Protein AF-A0A2N0G1D7-F1 (afdb_monomer)

Nearest PDB structures (foldseek):
  5t11-assembly1_I  TM=4.571E-01  e=6.740E-02  Paraburkholderia phytofirmans PsJN
  3u65-assembly2_A  TM=4.069E-01  e=1.883E+00  Treponema pallidum subsp. pallidum str. Nichols
  3u65-assembly1_B  TM=3.624E-01  e=1.581E+00  Treponema pallidum subsp. pallidum str. Nichols
  4pf8-assembly2_B  TM=3.450E-01  e=2.674E+00  Sulfitobacter sp. NAS-14.1
  3blx-assembly6_P  TM=1.686E-01  e=2.739E-01  Saccharomyces cerevisiae

Foldseek 3Di:
DPDPVVVVVPPPPDDDDDDDDDDDDDDDDDDDDDDPPPPPPVVVVVVVVVVVVVVVVVVLPPLADLKRQFALVFLVLQLQAAEEEEQADPPD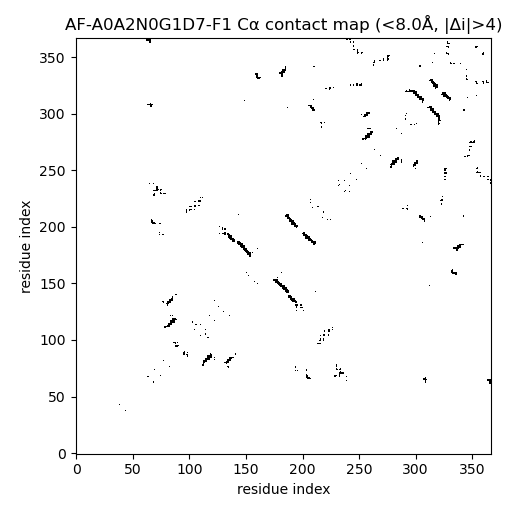PQSVQRRVLLVVLCVVQVDSHHYDYDYPVVVVVCLVVLPQNYWYWDKDYPDQPWQFDWDWDLDPPDFWWPPPPPDDPDDDPDRPTDTFRAATFGKIKIWTWGLDPVSHIDTRIMWMARAPGDDSLNSNLVSLVVCLSSVCNNVVPQLLNSADQVVLLVLVQQAEEEAEQVLDDPVLVVCLCVQDVGHYDHDHPVVLVCLQVVQPPRYWYWGWGQRPSVNAIWTFIARSNRRRGSFIAGFTTGTTPYHDGSSPRDGSNCSNLRNDSVRRVVRDSSD

pLDDT: mean 75.97, std 22.2, range [30.12, 98.62]

Secondary structure (DSSP, 8-state):
--SSSSTTSSSSS---------------------------HHHHHHHHHHHHHHHHHHTTS----SS-PPPHHHHHHHHHSEEEEEPPP-SSHHHHHHHHHHHHHHHHH--SS-EEEE-HHHHHHHHHHT-TTEEEEEE-TT-------EEEES-TT--BTT------TT--S----EEEE-EE---EEEEEEEE-TTSSEEEEEEEEE--SS--HHHHHHHHHHHHHHHHHHHTT--HHHHS-HHHHHHHHHHSEEEEEGGGS-HHHHTTHHHH--S-EEEE-HHHHHHHHHTT-TTEEEEEEEEETTTTEEEEEEEETTT--EEEEEE---PBTTEE--GGGG--GGGGGGTT-HHHHHHH----

Solvent-accessible surface area (backbone atoms only — not comparable to full-atom values): 21055 Å² total; per-residue (Å²): 144,85,76,73,77,71,65,70,76,71,70,83,80,80,88,82,87,90,85,89,86,88,82,88,83,83,92,84,83,89,76,94,77,81,82,74,81,73,70,55,68,68,58,56,51,51,53,52,52,50,51,51,52,50,49,54,56,62,69,64,70,78,52,56,23,67,40,52,68,34,53,37,70,54,24,49,49,43,61,76,12,39,36,37,37,52,42,60,70,60,92,45,72,63,25,44,51,40,39,54,35,46,49,55,40,43,70,75,64,50,79,76,46,60,75,48,80,35,49,56,71,56,50,52,51,42,61,73,71,45,50,57,62,37,21,40,39,38,61,71,79,91,48,62,47,69,50,67,48,68,45,80,39,74,50,94,81,70,60,54,46,79,71,79,70,78,82,60,98,76,69,75,95,73,66,60,73,46,81,39,53,34,35,35,41,34,29,44,50,38,39,34,32,35,40,39,99,84,66,39,84,37,84,38,34,50,53,34,36,34,46,86,70,75,52,57,67,51,42,43,43,51,49,30,47,53,49,53,46,36,54,36,17,53,69,64,52,53,64,50,64,75,54,46,66,68,63,24,28,54,51,56,58,74,17,38,37,46,39,50,48,92,50,54,52,71,81,47,61,81,40,39,70,83,22,39,89,56,54,64,45,80,33,53,74,64,62,50,47,48,42,47,72,68,29,36,77,63,33,26,34,76,44,62,29,34,24,72,60,75,72,40,58,28,45,31,34,25,33,25,57,66,40,51,74,48,24,44,39,74,71,69,65,52,54,53,73,38,82,52,62,62,56,76,65,58,51,63,78,55,49,52,40,54,65,29,67,69,49,35,62,71,56,50,44,39,106

Sequence (367 aa):
MLSWRLKRILSVFTEVPINQVHRDFVEYPLRKWTYHIILPKIYQDLIMKNLLRLALLFFSLSLFAQYEYPEKKNADIVLQSTLAVQLMNDDDAFGKSANTAVQQIFEENWKLTEVVFLSKTEIEKLKASKDSKYAYLTHDEGLLKETRMNHTSTDPNSTTFGRSYGMGVNAPTKSVSYQRVAFTFAYYSYNLEIIGNKKKPESVTQIGFANGELSKIDYLFLCQQLTHLIDSAAKEVPQKQYYNIDYNIEKNQNSQLMLPEAFFKEKDLEKMDSYYEYNFEIVDAEKYQNVILNKEKGKTYVKIIWSHQHSMYLWAVVDAEDGAIIAQTGFGGVKFGKNHKANEIIKAKHLKYITSKMAQKVNSRYK

Structure (mmCIF, N/CA/C/O backbone):
data_AF-A0A2N0G1D7-F1
#
_entry.id   AF-A0A2N0G1D7-F1
#
loop_
_atom_site.group_PDB
_atom_site.id
_atom_site.type_symbol
_atom_site.label_atom_id
_atom_site.label_alt_id
_atom_site.label_comp_id
_atom_site.label_asym_id
_atom_site.label_entity_id
_atom_site.label_seq_id
_atom_site.pdbx_PDB_ins_code
_atom_site.Cartn_x
_atom_site.Cartn_y
_atom_site.Cartn_z
_atom_site.occupancy
_atom_site.B_iso_or_equiv
_atom_site.auth_seq_id
_atom_site.auth_comp_id
_atom_site.auth_asym_id
_atom_site.auth_atom_id
_atom_site.pdbx_PDB_model_num
ATOM 1 N N . MET A 1 1 ? -2.093 -47.473 16.617 1.00 45.06 1 MET A N 1
ATOM 2 C CA . MET A 1 1 ? -0.775 -48.112 16.402 1.00 45.06 1 MET A CA 1
ATOM 3 C C . MET A 1 1 ? 0.315 -47.032 16.300 1.00 45.06 1 MET A C 1
ATOM 5 O O . MET A 1 1 ? 0.903 -46.835 15.249 1.00 45.06 1 MET A O 1
ATOM 9 N N . LEU A 1 2 ? 0.533 -46.278 17.389 1.00 38.12 2 LEU A N 1
ATOM 10 C CA . LEU A 1 2 ? 1.510 -45.172 17.461 1.00 38.12 2 LEU A CA 1
ATOM 11 C C . LEU A 1 2 ? 1.869 -44.817 18.925 1.00 38.12 2 LEU A C 1
ATOM 13 O O . LEU A 1 2 ? 2.132 -43.668 19.245 1.00 38.12 2 LEU A O 1
ATOM 17 N N . SER A 1 3 ? 1.875 -45.802 19.836 1.00 45.81 3 SER A N 1
ATOM 18 C CA . SER A 1 3 ? 2.204 -45.592 21.264 1.00 45.81 3 SER A CA 1
ATOM 19 C C . SER A 1 3 ? 3.396 -46.415 21.777 1.00 45.81 3 SER A C 1
ATOM 21 O O . SER A 1 3 ? 3.711 -46.373 22.963 1.00 45.81 3 SER A O 1
ATOM 23 N N . TRP A 1 4 ? 4.114 -47.120 20.895 1.00 33.56 4 TRP A N 1
ATOM 24 C CA . TRP A 1 4 ? 5.261 -47.961 21.279 1.00 33.56 4 TRP A CA 1
ATOM 25 C C . TRP A 1 4 ? 6.640 -47.337 21.008 1.00 33.56 4 TRP A C 1
ATOM 27 O O . TRP A 1 4 ? 7.625 -47.762 21.603 1.00 33.56 4 TRP A O 1
ATOM 37 N N . ARG A 1 5 ? 6.743 -46.296 20.166 1.00 39.62 5 ARG A N 1
ATOM 38 C CA . ARG A 1 5 ? 8.038 -45.663 19.831 1.00 39.62 5 ARG A CA 1
ATOM 39 C C . ARG A 1 5 ? 8.449 -44.493 20.736 1.00 39.62 5 ARG A C 1
ATOM 41 O O . ARG A 1 5 ? 9.622 -44.145 20.739 1.00 39.62 5 ARG A O 1
ATOM 48 N N . LEU A 1 6 ? 7.549 -43.955 21.565 1.00 37.66 6 LEU A N 1
ATOM 49 C CA . LEU A 1 6 ? 7.877 -42.889 22.531 1.00 37.66 6 LEU A CA 1
ATOM 50 C C . LEU A 1 6 ? 8.329 -43.403 23.912 1.00 37.66 6 LEU A C 1
ATOM 52 O O . LEU A 1 6 ? 8.993 -42.673 24.639 1.00 37.66 6 LEU A O 1
ATOM 56 N N . LYS A 1 7 ? 8.070 -44.673 24.257 1.00 38.75 7 LYS A N 1
ATOM 57 C CA . LYS A 1 7 ? 8.520 -45.268 25.534 1.00 38.75 7 LYS A CA 1
ATOM 58 C C . LYS A 1 7 ? 9.989 -45.716 25.552 1.00 38.75 7 LYS A C 1
ATOM 60 O O . LYS A 1 7 ? 10.511 -45.990 26.623 1.00 38.75 7 LYS A O 1
ATOM 65 N N . ARG A 1 8 ? 10.674 -45.760 24.402 1.00 37.00 8 ARG A N 1
ATOM 66 C CA . ARG A 1 8 ? 12.065 -46.254 24.299 1.00 37.00 8 ARG A CA 1
ATOM 67 C C . ARG A 1 8 ? 13.139 -45.161 24.356 1.00 37.00 8 ARG A C 1
ATOM 69 O O . ARG A 1 8 ? 14.315 -45.480 24.438 1.00 37.00 8 ARG A O 1
ATOM 76 N N . ILE A 1 9 ? 12.742 -43.887 24.320 1.00 38.44 9 ILE A N 1
ATOM 77 C CA . ILE A 1 9 ? 13.666 -42.738 24.406 1.00 38.44 9 ILE A CA 1
ATOM 78 C C . ILE A 1 9 ? 13.777 -42.210 25.850 1.00 38.44 9 ILE A C 1
ATOM 80 O O . ILE A 1 9 ? 14.743 -41.537 26.187 1.00 38.44 9 ILE A O 1
ATOM 84 N N . LEU A 1 10 ? 12.853 -42.591 26.739 1.00 32.78 10 LEU A N 1
ATOM 85 C CA . LEU A 1 10 ? 12.836 -42.179 28.151 1.00 32.78 10 LEU A CA 1
ATOM 86 C C . LEU A 1 10 ? 13.401 -43.226 29.133 1.00 32.78 10 LEU A C 1
ATOM 88 O O . LEU A 1 10 ? 13.396 -42.978 30.331 1.00 32.78 10 LEU A O 1
ATOM 92 N N . SER A 1 11 ? 13.923 -44.365 28.660 1.00 33.62 11 SER A N 1
ATOM 93 C CA . SER A 1 11 ? 14.438 -45.451 29.520 1.00 33.62 11 SER A CA 1
ATOM 94 C C . SER A 1 11 ? 15.969 -45.572 29.561 1.00 33.62 11 SER A C 1
ATOM 96 O O . SER A 1 11 ? 16.480 -46.610 29.963 1.00 33.62 11 SER A O 1
ATOM 98 N N . VAL A 1 12 ? 16.716 -44.559 29.105 1.00 38.94 12 VAL A N 1
ATOM 99 C CA . VAL A 1 12 ? 18.201 -44.573 29.095 1.00 38.94 12 VAL A CA 1
ATOM 100 C C . VAL A 1 12 ? 18.800 -43.654 30.177 1.00 38.94 12 VAL A C 1
ATOM 102 O O . VAL A 1 12 ? 20.012 -43.554 30.310 1.00 38.94 12 VAL A O 1
ATOM 105 N N . PHE A 1 13 ? 17.972 -43.018 31.011 1.00 36.69 13 PHE A N 1
ATOM 106 C CA . PHE A 1 13 ? 18.437 -42.090 32.051 1.00 36.69 13 PHE A CA 1
ATOM 107 C C . PHE A 1 13 ? 17.774 -42.316 33.408 1.00 36.69 13 PHE A C 1
ATOM 109 O O . PHE A 1 13 ? 17.297 -41.376 34.026 1.00 36.69 13 PHE A O 1
ATOM 116 N N . THR A 1 14 ? 17.767 -43.547 33.904 1.00 38.09 14 THR A N 1
ATOM 117 C CA . THR A 1 14 ? 17.545 -43.818 35.331 1.00 38.09 14 THR A CA 1
ATOM 118 C C . THR A 1 14 ? 18.153 -45.173 35.648 1.00 38.09 14 THR A C 1
ATOM 120 O O . THR A 1 14 ? 17.577 -46.166 35.231 1.00 38.09 14 THR A O 1
ATOM 123 N N . GLU A 1 15 ? 19.314 -45.195 36.311 1.00 31.48 15 GLU A N 1
ATOM 124 C CA . GLU A 1 15 ? 19.762 -46.236 37.259 1.00 31.48 15 GLU A CA 1
ATOM 125 C C . GLU A 1 15 ? 21.267 -46.082 37.541 1.00 31.48 15 GLU A C 1
ATOM 127 O O . GLU A 1 15 ? 22.114 -46.608 36.827 1.00 31.48 15 GLU A O 1
ATOM 132 N N . VAL A 1 16 ? 21.609 -45.375 38.621 1.00 32.78 16 VAL A N 1
ATOM 133 C CA . VAL A 1 16 ? 22.749 -45.769 39.462 1.00 32.78 16 VAL A CA 1
ATOM 134 C C . VAL A 1 16 ? 22.251 -45.716 40.910 1.00 32.78 16 VAL A C 1
ATOM 136 O O . VAL A 1 16 ? 21.861 -44.640 41.370 1.00 32.78 16 VAL A O 1
ATOM 139 N N . PRO A 1 17 ? 22.181 -46.858 41.614 1.00 32.69 17 PRO A N 1
ATOM 140 C CA . PRO A 1 17 ? 21.621 -46.929 42.954 1.00 32.69 17 PRO A CA 1
ATOM 141 C C . PRO A 1 17 ? 22.612 -46.430 44.010 1.00 32.69 17 PRO A C 1
ATOM 143 O O . PRO A 1 17 ? 23.802 -46.741 43.996 1.00 32.69 17 PRO A O 1
ATOM 146 N N . ILE A 1 18 ? 22.073 -45.668 44.959 1.00 33.72 18 ILE A N 1
ATOM 147 C CA . ILE A 1 18 ? 22.725 -45.251 46.198 1.00 33.72 18 ILE A CA 1
ATOM 148 C C . ILE A 1 18 ? 22.492 -46.355 47.239 1.00 33.72 18 ILE A C 1
ATOM 150 O O . ILE A 1 18 ? 21.342 -46.594 47.599 1.00 33.72 18 ILE A O 1
ATOM 154 N N . ASN A 1 19 ? 23.581 -46.991 47.696 1.00 30.12 19 ASN A N 1
ATOM 155 C CA . ASN A 1 19 ? 23.831 -47.587 49.029 1.00 30.12 19 ASN A CA 1
ATOM 156 C C . ASN A 1 19 ? 24.479 -48.980 48.983 1.00 30.12 19 ASN A C 1
ATOM 158 O O . ASN A 1 19 ? 23.817 -49.951 48.641 1.00 30.12 19 ASN A O 1
ATOM 162 N N . GLN A 1 20 ? 25.738 -49.053 49.440 1.00 30.41 20 GLN A N 1
ATOM 163 C CA . GLN A 1 20 ? 26.312 -50.028 50.393 1.00 30.41 20 GLN A CA 1
ATOM 164 C C . GLN A 1 20 ? 27.803 -50.238 50.106 1.00 30.41 20 GLN A C 1
ATOM 166 O O . GLN A 1 20 ? 28.138 -51.062 49.271 1.00 30.41 20 GLN A O 1
ATOM 171 N N . VAL A 1 21 ? 28.682 -49.561 50.854 1.00 31.97 21 VAL A N 1
ATOM 172 C CA . VAL A 1 21 ? 29.829 -50.203 51.528 1.00 31.97 21 VAL A CA 1
ATOM 173 C C . VAL A 1 21 ? 30.140 -49.380 52.782 1.00 31.97 21 VAL A C 1
ATOM 175 O O . VAL A 1 21 ? 30.618 -48.252 52.709 1.00 31.97 21 VAL A O 1
ATOM 178 N N . HIS A 1 22 ? 29.845 -49.958 53.942 1.00 32.72 22 HIS A N 1
ATOM 179 C CA . HIS A 1 22 ? 30.433 -49.583 55.222 1.00 32.72 22 HIS A CA 1
ATOM 180 C C . HIS A 1 22 ? 31.632 -50.513 55.445 1.00 32.72 22 HIS A C 1
ATOM 182 O O . HIS A 1 22 ? 31.421 -51.723 55.459 1.00 32.72 22 HIS A O 1
ATOM 188 N N . ARG A 1 23 ? 32.831 -49.955 55.658 1.00 30.25 23 ARG A N 1
ATOM 189 C CA . ARG A 1 23 ? 33.761 -50.236 56.777 1.00 30.25 23 ARG A CA 1
ATOM 190 C C . ARG A 1 23 ? 35.241 -50.086 56.407 1.00 30.25 23 ARG A C 1
ATOM 192 O O . ARG A 1 23 ? 35.696 -50.580 55.386 1.00 30.25 23 ARG A O 1
ATOM 199 N N . ASP A 1 24 ? 35.914 -49.450 57.364 1.00 32.56 24 ASP A N 1
ATOM 200 C CA . ASP A 1 24 ? 37.332 -49.477 57.720 1.00 32.56 24 ASP A CA 1
ATOM 201 C C . ASP A 1 24 ? 38.314 -48.753 56.785 1.00 32.56 24 ASP A C 1
ATOM 203 O O . ASP A 1 24 ? 38.582 -49.189 55.676 1.00 32.56 24 ASP A O 1
ATOM 207 N N . PHE A 1 25 ? 38.848 -47.613 57.248 1.00 31.30 25 PHE A N 1
ATOM 208 C CA . PHE A 1 25 ? 40.275 -47.421 57.567 1.00 31.30 25 PHE A CA 1
ATOM 209 C C . PHE A 1 25 ? 40.556 -45.956 57.988 1.00 31.30 25 PHE A C 1
ATOM 211 O O . PHE A 1 25 ? 40.472 -45.037 57.183 1.00 31.30 25 PHE A O 1
ATOM 218 N N . VAL A 1 26 ? 40.875 -45.798 59.279 1.00 31.47 26 VAL A N 1
ATOM 219 C CA . VAL A 1 26 ? 41.971 -45.008 59.888 1.00 31.47 26 VAL A CA 1
ATOM 220 C C . VAL A 1 26 ? 42.126 -43.502 59.574 1.00 31.47 26 VAL A C 1
ATOM 222 O O . VAL A 1 26 ? 42.271 -43.057 58.441 1.00 31.47 26 VAL A O 1
ATOM 225 N N . GLU A 1 27 ? 42.185 -42.740 60.670 1.00 37.09 27 GLU A N 1
ATOM 226 C CA . GLU A 1 27 ? 42.521 -41.319 60.825 1.00 37.09 27 GLU A CA 1
ATOM 227 C C . GLU A 1 27 ? 43.770 -40.860 60.048 1.00 37.09 27 GLU A C 1
ATOM 229 O O . GLU A 1 27 ? 44.811 -41.483 60.185 1.00 37.09 27 GLU A O 1
ATOM 234 N N . TYR A 1 28 ? 43.705 -39.714 59.348 1.00 32.94 28 TYR A N 1
ATOM 235 C CA . TYR A 1 28 ? 44.789 -38.710 59.230 1.00 32.94 28 TYR A CA 1
ATOM 236 C C . TYR A 1 28 ? 44.210 -37.345 58.762 1.00 32.94 28 TYR A C 1
ATOM 238 O O . TYR A 1 28 ? 43.178 -37.319 58.085 1.00 32.94 28 TYR A O 1
ATOM 246 N N . PRO A 1 29 ? 44.813 -36.190 59.126 1.00 40.81 29 PRO A N 1
ATOM 247 C CA . PRO A 1 29 ? 44.136 -34.893 59.127 1.00 40.81 29 PRO A CA 1
ATOM 248 C C . PRO A 1 29 ? 44.407 -34.006 57.892 1.00 40.81 29 PRO A C 1
ATOM 250 O O . PRO A 1 29 ? 45.442 -34.096 57.241 1.00 40.81 29 PRO A O 1
ATOM 253 N N . LEU A 1 30 ? 43.486 -33.050 57.690 1.00 40.03 30 LEU A N 1
ATOM 254 C CA . LEU A 1 30 ? 43.609 -31.762 56.977 1.00 40.03 30 LEU A CA 1
ATOM 255 C C . LEU A 1 30 ? 43.937 -31.768 55.468 1.00 40.03 30 LEU A C 1
ATOM 257 O O . LEU A 1 30 ? 45.088 -31.902 55.067 1.00 40.03 30 LEU A O 1
ATOM 261 N N . ARG A 1 31 ? 42.952 -31.354 54.649 1.00 33.16 31 ARG A N 1
ATOM 262 C CA . ARG A 1 31 ? 43.095 -30.275 53.639 1.00 33.16 31 ARG A CA 1
ATOM 263 C C . ARG A 1 31 ? 41.732 -29.882 53.050 1.00 33.16 31 ARG A C 1
ATOM 265 O O . ARG A 1 31 ? 40.949 -30.736 52.654 1.00 33.16 31 ARG A O 1
ATOM 272 N N . LYS A 1 32 ? 41.462 -28.572 52.979 1.00 41.25 32 LYS A N 1
ATOM 273 C CA . LYS A 1 32 ? 40.331 -27.979 52.245 1.00 41.25 32 LYS A CA 1
ATOM 274 C C . LYS A 1 32 ? 40.426 -28.366 50.765 1.00 41.25 32 LYS A C 1
ATOM 276 O O . LYS A 1 32 ? 41.337 -27.905 50.085 1.00 41.25 32 LYS A O 1
ATOM 281 N N . TRP A 1 33 ? 39.468 -29.142 50.271 1.00 34.28 33 TRP A N 1
ATOM 282 C CA . TRP A 1 33 ? 39.239 -29.324 48.839 1.00 34.28 33 TRP A CA 1
ATOM 283 C C . TRP A 1 33 ? 38.041 -28.474 48.422 1.00 34.28 33 TRP A C 1
ATOM 285 O O . TRP A 1 33 ? 36.888 -28.798 48.693 1.00 34.28 33 TRP A O 1
ATOM 295 N N . THR A 1 34 ? 38.323 -27.346 47.778 1.00 37.50 34 THR A N 1
ATOM 296 C CA . THR A 1 34 ? 37.350 -26.636 46.949 1.00 37.50 34 THR A CA 1
ATOM 297 C C . THR A 1 34 ? 36.995 -27.530 45.764 1.00 37.50 34 THR A C 1
ATOM 299 O O . THR A 1 34 ? 37.833 -27.760 44.893 1.00 37.50 34 THR A O 1
ATOM 302 N N . TYR A 1 35 ? 35.761 -28.033 45.716 1.00 35.59 35 TYR A N 1
ATOM 303 C CA . TYR A 1 35 ? 35.225 -28.685 44.525 1.00 35.59 35 TYR A CA 1
ATOM 304 C C . TYR A 1 35 ? 35.039 -27.630 43.428 1.00 35.59 35 TYR A C 1
ATOM 306 O O . TYR A 1 35 ? 34.023 -26.941 43.362 1.00 35.59 35 TYR A O 1
ATOM 314 N N . HIS A 1 36 ? 36.028 -27.483 42.550 1.00 36.84 36 HIS A N 1
ATOM 315 C CA . HIS A 1 36 ? 35.765 -26.962 41.216 1.00 36.84 36 HIS A CA 1
ATOM 316 C C . HIS A 1 36 ? 35.012 -28.049 40.456 1.00 36.84 36 HIS A C 1
ATOM 318 O O . HIS A 1 36 ? 35.594 -29.050 40.042 1.00 36.84 36 HIS A O 1
ATOM 324 N N . ILE A 1 37 ? 33.702 -27.860 40.297 1.00 45.66 37 ILE A N 1
ATOM 325 C CA . ILE A 1 37 ? 32.906 -28.620 39.336 1.00 45.66 37 ILE A CA 1
ATOM 326 C C . ILE A 1 37 ? 33.407 -28.203 37.951 1.00 45.66 37 ILE A C 1
ATOM 328 O O . ILE A 1 37 ? 32.915 -27.256 37.340 1.00 45.66 37 ILE A O 1
ATOM 332 N N . ILE A 1 38 ? 34.445 -28.886 37.474 1.00 45.94 38 ILE A N 1
ATOM 333 C CA . ILE A 1 38 ? 34.865 -28.837 36.080 1.00 45.94 38 ILE A CA 1
ATOM 334 C C . ILE A 1 38 ? 33.828 -29.665 35.329 1.00 45.94 38 ILE A C 1
ATOM 336 O O . ILE A 1 38 ? 33.985 -30.867 35.128 1.00 45.94 38 ILE A O 1
ATOM 340 N N . LEU A 1 39 ? 32.725 -29.024 34.944 1.00 48.00 39 LEU A N 1
ATOM 341 C CA . LEU A 1 39 ? 31.918 -29.544 33.849 1.00 48.00 39 LEU A CA 1
ATOM 342 C C . LEU A 1 39 ? 32.866 -29.681 32.649 1.00 48.00 39 LEU A C 1
ATOM 344 O O . LEU A 1 39 ? 33.501 -28.688 32.280 1.00 48.00 39 LEU A O 1
ATOM 348 N N . PRO A 1 40 ? 33.021 -30.880 32.056 1.00 56.06 40 PRO A N 1
ATOM 349 C CA . PRO A 1 40 ? 33.889 -31.044 30.904 1.00 56.06 40 PRO A CA 1
ATOM 350 C C . PRO A 1 40 ? 33.453 -30.037 29.845 1.00 56.06 40 PRO A C 1
ATOM 352 O O . PRO A 1 40 ? 32.267 -29.966 29.524 1.00 56.06 40 PRO A O 1
ATOM 355 N N . LYS A 1 41 ? 34.399 -29.265 29.303 1.00 52.50 41 LYS A N 1
ATOM 356 C CA . LYS A 1 41 ? 34.180 -28.251 28.251 1.00 52.50 41 LYS A CA 1
ATOM 357 C C . LYS A 1 41 ? 33.239 -28.747 27.136 1.00 52.50 41 LYS A C 1
ATOM 359 O O . LYS A 1 41 ? 32.416 -28.004 26.620 1.00 52.50 41 LYS A O 1
ATOM 364 N N . ILE A 1 42 ? 33.299 -30.052 26.868 1.00 53.56 42 ILE A N 1
ATOM 365 C CA . ILE A 1 42 ? 32.461 -30.811 25.934 1.00 53.56 42 ILE A CA 1
ATOM 366 C C . ILE A 1 42 ? 30.955 -30.710 26.257 1.00 53.56 42 ILE A C 1
ATOM 368 O O . ILE A 1 42 ? 30.155 -30.522 25.344 1.00 53.56 42 ILE A O 1
ATOM 372 N N . TYR A 1 43 ? 30.548 -30.800 27.528 1.00 53.41 43 TYR A N 1
ATOM 373 C CA . TYR A 1 43 ? 29.141 -30.704 27.941 1.00 53.41 43 TYR A CA 1
ATOM 374 C C . TYR A 1 43 ? 28.612 -29.267 27.888 1.00 53.41 43 TYR A C 1
ATOM 376 O O . TYR A 1 43 ? 27.473 -29.059 27.472 1.00 53.41 43 TYR A O 1
ATOM 384 N N . GLN A 1 44 ? 29.436 -28.272 28.236 1.00 55.56 44 GLN A N 1
ATOM 385 C CA . GLN A 1 44 ? 29.068 -26.861 28.069 1.00 55.56 44 GLN A CA 1
ATOM 386 C C . GLN A 1 44 ? 28.905 -26.503 26.587 1.00 55.56 44 GLN A C 1
ATOM 388 O O . GLN A 1 44 ? 27.904 -25.893 26.219 1.00 55.56 44 GLN A O 1
ATOM 393 N N . ASP A 1 45 ? 29.807 -26.971 25.721 1.00 58.59 45 ASP A N 1
ATOM 394 C CA . ASP A 1 45 ? 29.713 -26.752 24.275 1.00 58.59 45 ASP A CA 1
ATOM 395 C C . ASP A 1 45 ? 28.491 -27.440 23.650 1.00 58.59 45 ASP A C 1
ATOM 397 O O . ASP A 1 45 ? 27.874 -26.888 22.736 1.00 58.59 45 ASP A O 1
ATOM 401 N N . LEU A 1 46 ? 28.104 -28.625 24.136 1.00 61.41 46 LEU A N 1
ATOM 402 C CA . LEU A 1 46 ? 26.928 -29.344 23.637 1.00 61.41 46 LEU A CA 1
ATOM 403 C C . LEU A 1 46 ? 25.617 -28.656 24.056 1.00 61.41 46 LEU A C 1
ATOM 405 O O . LEU A 1 46 ? 24.718 -28.484 23.229 1.00 61.41 46 LEU A O 1
ATOM 409 N N . ILE A 1 47 ? 25.522 -28.216 25.316 1.00 67.75 47 ILE A N 1
ATOM 410 C CA . ILE A 1 47 ? 24.361 -27.486 25.849 1.00 67.75 47 ILE A CA 1
ATOM 411 C C . ILE A 1 47 ? 24.225 -26.128 25.152 1.00 67.75 47 ILE A C 1
ATOM 413 O O . ILE A 1 47 ? 23.134 -25.766 24.712 1.00 67.75 47 ILE A O 1
ATOM 417 N N . MET A 1 48 ? 25.333 -25.409 24.965 1.00 56.19 48 MET A N 1
ATOM 418 C CA . MET A 1 48 ? 25.342 -24.091 24.335 1.00 56.19 48 MET A CA 1
ATOM 419 C C . MET A 1 48 ? 25.049 -24.167 22.825 1.00 56.19 48 MET A C 1
ATOM 421 O O . MET A 1 48 ? 24.299 -23.340 22.309 1.00 56.19 48 MET A O 1
ATOM 425 N N . LYS A 1 49 ? 25.531 -25.201 22.111 1.00 55.16 49 LYS A N 1
ATOM 426 C CA . LYS A 1 49 ? 25.163 -25.452 20.701 1.00 55.16 49 LYS A CA 1
ATOM 427 C C . LYS A 1 49 ? 23.686 -25.803 20.531 1.00 55.16 49 LYS A C 1
ATOM 429 O O . LYS A 1 49 ? 23.070 -25.355 19.564 1.00 55.16 49 LYS A O 1
ATOM 434 N N . ASN A 1 50 ? 23.112 -26.581 21.447 1.00 60.56 50 ASN A N 1
ATOM 435 C CA . ASN A 1 50 ? 21.699 -26.951 21.379 1.00 60.56 50 ASN A CA 1
ATOM 436 C C . ASN A 1 50 ? 20.778 -25.789 21.776 1.00 60.56 50 ASN A C 1
ATOM 438 O O . ASN A 1 50 ? 19.763 -25.597 21.115 1.00 60.56 50 ASN A O 1
ATOM 442 N N . LEU A 1 51 ? 21.161 -24.960 22.754 1.00 58.84 51 LEU A N 1
ATOM 443 C CA . LEU A 1 51 ? 20.459 -23.713 23.085 1.00 58.84 51 LEU A CA 1
ATOM 444 C C . LEU A 1 51 ? 20.527 -22.691 21.950 1.00 58.84 51 LEU A C 1
ATOM 446 O O . LEU A 1 51 ? 19.515 -22.072 21.649 1.00 58.84 51 LEU A O 1
ATOM 450 N N . LEU A 1 52 ? 21.670 -22.553 21.270 1.00 52.38 52 LEU A N 1
ATOM 451 C CA . LEU A 1 52 ? 21.797 -21.676 20.102 1.00 52.38 52 LEU A CA 1
ATOM 452 C C . LEU A 1 52 ? 20.930 -22.168 18.933 1.00 52.38 52 LEU A C 1
ATOM 454 O O . LEU A 1 52 ? 20.295 -21.361 18.264 1.00 52.38 52 LEU A O 1
ATOM 458 N N . ARG A 1 53 ? 20.855 -23.487 18.707 1.00 54.09 53 ARG A N 1
ATOM 459 C CA . ARG A 1 53 ? 19.964 -24.087 17.698 1.00 54.09 53 ARG A CA 1
ATOM 460 C C . ARG A 1 53 ? 18.488 -23.928 18.057 1.00 54.09 53 ARG A C 1
ATOM 462 O O . ARG A 1 53 ? 17.703 -23.638 17.162 1.00 54.09 53 ARG A O 1
ATOM 469 N N . LEU A 1 54 ? 18.116 -24.062 19.334 1.00 49.94 54 LEU A N 1
ATOM 470 C CA . LEU A 1 54 ? 16.751 -23.808 19.805 1.00 49.94 54 LEU A CA 1
ATOM 471 C C . LEU A 1 54 ? 16.395 -22.320 19.694 1.00 49.94 54 LEU A C 1
ATOM 473 O O . LEU A 1 54 ? 15.326 -21.988 19.200 1.00 49.94 54 LEU A O 1
ATOM 477 N N . ALA A 1 55 ? 17.305 -21.426 20.088 1.00 51.59 55 ALA A N 1
ATOM 478 C CA . ALA A 1 55 ? 17.137 -19.983 19.963 1.00 51.59 55 ALA A CA 1
ATOM 479 C C . ALA A 1 55 ? 17.025 -19.562 18.492 1.00 51.59 55 ALA A C 1
ATOM 481 O O . ALA A 1 55 ? 16.142 -18.785 18.163 1.00 51.59 55 ALA A O 1
ATOM 482 N N . LEU A 1 56 ? 17.829 -20.128 17.585 1.00 47.69 56 LEU A N 1
ATOM 483 C CA . LEU A 1 56 ? 17.702 -19.914 16.136 1.00 47.69 56 LEU A CA 1
ATOM 484 C C . LEU A 1 56 ? 16.378 -20.456 15.573 1.00 47.69 56 LEU A C 1
ATOM 486 O O . LEU A 1 56 ? 15.810 -19.839 14.676 1.00 47.69 56 LEU A O 1
ATOM 490 N N . LEU A 1 57 ? 15.855 -21.561 16.119 1.00 39.22 57 LEU A N 1
ATOM 491 C CA . LEU A 1 57 ? 14.526 -22.081 15.776 1.00 39.22 57 LEU A CA 1
ATOM 492 C C . LEU A 1 57 ? 13.405 -21.150 16.268 1.00 39.22 57 LEU A C 1
ATOM 494 O O . LEU A 1 57 ? 12.469 -20.885 15.519 1.00 39.22 57 LEU A O 1
ATOM 498 N N . PHE A 1 58 ? 13.521 -20.581 17.469 1.00 40.78 58 PHE A N 1
ATOM 499 C CA . PHE A 1 58 ? 12.550 -19.613 17.995 1.00 40.78 58 PHE A CA 1
ATOM 500 C C . PHE A 1 58 ? 12.660 -18.224 17.339 1.00 40.78 58 PHE A C 1
ATOM 502 O O . PHE A 1 58 ? 11.639 -17.579 17.125 1.00 40.78 58 PHE A O 1
ATOM 509 N N . PHE A 1 59 ? 13.853 -17.797 16.911 1.00 38.53 59 PHE A N 1
ATOM 510 C CA . PHE A 1 59 ? 14.048 -16.587 16.097 1.00 38.53 59 PHE A CA 1
ATOM 511 C C . PHE A 1 59 ? 13.558 -16.744 14.648 1.00 38.53 59 PHE A C 1
ATOM 513 O O . PHE A 1 59 ? 13.421 -15.749 13.942 1.00 38.53 59 PHE A O 1
ATOM 520 N N . SER A 1 60 ? 13.266 -17.970 14.196 1.00 36.25 60 SER A N 1
ATOM 521 C CA . SER A 1 60 ? 12.713 -18.226 12.859 1.00 36.25 60 SER A CA 1
ATOM 522 C C . SER A 1 60 ? 11.180 -18.151 12.779 1.00 36.25 60 SER A C 1
ATOM 524 O O . SER A 1 60 ? 10.632 -18.298 11.689 1.00 36.25 60 SER A O 1
ATOM 526 N N . LEU A 1 61 ? 10.486 -17.897 13.898 1.00 35.38 61 LEU A N 1
ATOM 527 C CA . LEU A 1 61 ? 9.016 -17.887 13.969 1.00 35.38 61 LEU A CA 1
ATOM 528 C C . LEU A 1 61 ? 8.366 -16.496 13.915 1.00 35.38 61 LEU A C 1
ATOM 530 O O . LEU A 1 61 ? 7.145 -16.409 13.864 1.00 35.38 61 LEU A O 1
ATOM 534 N N . SER A 1 62 ? 9.136 -15.412 13.840 1.00 34.03 62 SER A N 1
ATOM 535 C CA . SER A 1 62 ? 8.616 -14.061 13.576 1.00 34.03 62 SER A CA 1
ATOM 536 C C . SER A 1 62 ? 8.822 -13.672 12.108 1.00 34.03 62 SER A C 1
ATOM 538 O O . SER A 1 62 ? 9.485 -12.695 11.765 1.00 34.03 62 SER A O 1
ATOM 540 N N . LEU A 1 63 ? 8.260 -14.480 11.207 1.00 35.16 63 LEU A N 1
ATOM 541 C CA . LEU A 1 63 ? 8.194 -14.187 9.774 1.00 35.16 63 LEU A CA 1
ATOM 542 C C . LEU A 1 63 ? 6.900 -13.416 9.488 1.00 35.16 63 LEU A C 1
ATOM 544 O O . LEU A 1 63 ? 5.940 -13.971 8.973 1.00 35.16 63 LEU A O 1
ATOM 548 N N . PHE A 1 64 ? 6.849 -12.139 9.863 1.00 38.38 64 PHE A N 1
ATOM 549 C CA . PHE A 1 64 ? 5.669 -11.284 9.672 1.00 38.38 64 PHE A CA 1
ATOM 550 C C . PHE A 1 64 ? 5.697 -10.581 8.328 1.00 38.38 64 PHE A C 1
ATOM 552 O O . PHE A 1 64 ? 6.354 -9.566 8.294 1.00 38.38 64 PHE A O 1
ATOM 559 N N . ALA A 1 65 ? 5.054 -11.108 7.285 1.00 43.09 65 ALA A N 1
ATOM 560 C CA . ALA A 1 65 ? 4.359 -10.398 6.195 1.00 43.09 65 ALA A CA 1
ATOM 561 C C . ALA A 1 65 ? 4.781 -8.948 5.807 1.00 43.09 65 ALA A C 1
ATOM 563 O O . ALA A 1 65 ? 5.052 -8.105 6.646 1.00 43.09 65 ALA A O 1
ATOM 564 N N . GLN A 1 66 ? 4.775 -8.602 4.511 1.00 50.50 66 GLN A N 1
ATOM 565 C CA . GLN A 1 66 ? 5.206 -7.278 4.002 1.00 50.50 66 GLN A CA 1
ATOM 566 C C . GLN A 1 66 ? 4.562 -6.092 4.742 1.00 50.50 66 GLN A C 1
ATOM 568 O O . GLN A 1 66 ? 5.228 -5.069 4.951 1.00 50.50 66 GLN A O 1
ATOM 573 N N . TYR A 1 67 ? 3.307 -6.291 5.147 1.00 65.81 67 TYR A N 1
ATOM 574 C CA . TYR A 1 67 ? 2.571 -5.565 6.178 1.00 65.81 67 TYR A CA 1
ATOM 575 C C . TYR A 1 67 ? 2.339 -6.497 7.363 1.00 65.81 67 TYR A C 1
ATOM 577 O O . TYR A 1 67 ? 2.194 -7.694 7.144 1.00 65.81 67 TYR A O 1
ATOM 585 N N . GLU A 1 68 ? 2.252 -5.986 8.592 1.00 77.12 68 GLU A N 1
ATOM 586 C CA . GLU A 1 68 ? 1.863 -6.813 9.742 1.00 77.12 68 GLU A CA 1
ATOM 587 C C . GLU A 1 68 ? 0.527 -7.510 9.424 1.00 77.12 68 GLU A C 1
ATOM 589 O O . GLU A 1 68 ? -0.489 -6.841 9.228 1.00 77.12 68 GLU A O 1
ATOM 594 N N . TYR A 1 69 ? 0.553 -8.837 9.234 1.00 85.12 69 TYR A N 1
ATOM 595 C CA . TYR A 1 69 ? -0.645 -9.584 8.859 1.00 85.12 69 TYR A CA 1
ATOM 596 C C . TYR A 1 69 ? -1.559 -9.639 10.082 1.00 85.12 69 TYR A C 1
ATOM 598 O O . TYR A 1 69 ? -1.107 -10.136 11.118 1.00 85.12 69 TYR A O 1
ATOM 606 N N . PRO A 1 70 ? -2.805 -9.147 9.992 1.00 90.50 70 PRO A N 1
ATOM 607 C CA . PRO A 1 70 ? -3.669 -9.076 11.156 1.00 90.50 70 PRO A CA 1
ATOM 608 C C . PRO A 1 70 ? -3.950 -10.461 11.738 1.00 90.50 70 PRO A C 1
ATOM 610 O O . PRO A 1 70 ? -4.186 -11.430 11.012 1.00 90.50 70 PRO A O 1
ATOM 613 N N . GLU A 1 71 ? -4.008 -10.551 13.063 1.00 92.25 71 GLU A N 1
ATOM 614 C CA . GLU A 1 71 ? -4.666 -11.686 13.703 1.00 92.25 71 GLU A CA 1
ATOM 615 C C . GLU A 1 71 ? -6.162 -11.668 13.358 1.00 92.25 71 GLU A C 1
ATOM 617 O O . GLU A 1 71 ? -6.785 -10.603 13.371 1.00 92.25 71 GLU A O 1
ATOM 622 N N . LYS A 1 72 ? -6.764 -12.846 13.131 1.00 94.06 72 LYS A N 1
ATOM 623 C CA . LYS A 1 72 ? -8.203 -12.980 12.834 1.00 94.06 72 LYS A CA 1
ATOM 624 C C . LYS A 1 72 ? -9.065 -12.188 13.818 1.00 94.06 72 LYS A C 1
ATOM 626 O O . LYS A 1 72 ? -9.909 -11.407 13.411 1.00 94.06 72 LYS A O 1
ATOM 631 N N . LYS A 1 73 ? -8.793 -12.332 15.118 1.00 94.56 73 LYS A N 1
ATOM 632 C CA . LYS A 1 73 ? -9.523 -11.633 16.182 1.00 94.56 73 LYS A CA 1
ATOM 633 C C . LYS A 1 73 ? -9.506 -10.111 15.994 1.00 94.56 73 LYS A C 1
ATOM 635 O O . LYS A 1 73 ? -10.517 -9.460 16.232 1.00 94.56 73 LYS A O 1
ATOM 640 N N . ASN A 1 74 ? -8.370 -9.544 15.595 1.00 95.44 74 ASN A N 1
ATOM 641 C CA . ASN A 1 74 ? -8.244 -8.102 15.400 1.00 95.44 74 ASN A CA 1
ATOM 642 C C . ASN A 1 74 ? -8.979 -7.661 14.130 1.00 95.44 74 ASN A C 1
ATOM 644 O O . ASN A 1 74 ? -9.661 -6.641 14.154 1.00 95.44 74 ASN A O 1
ATOM 648 N N . ALA A 1 75 ? -8.906 -8.456 13.058 1.00 96.50 75 ALA A N 1
ATOM 649 C CA . ALA A 1 75 ? -9.687 -8.227 11.845 1.00 96.50 75 ALA A CA 1
ATOM 650 C C . ALA A 1 75 ? -11.203 -8.295 12.110 1.00 96.50 75 ALA A C 1
ATOM 652 O O . ALA A 1 75 ? -11.932 -7.404 11.687 1.00 96.50 75 ALA A O 1
ATOM 653 N N . ASP A 1 76 ? -11.667 -9.279 12.885 1.00 96.25 76 ASP A N 1
ATOM 654 C CA . ASP A 1 76 ? -13.074 -9.419 13.275 1.00 96.25 76 ASP A CA 1
ATOM 655 C C . ASP A 1 76 ? -13.572 -8.196 14.064 1.00 96.25 76 ASP A C 1
ATOM 657 O O . ASP A 1 76 ? -14.696 -7.746 13.853 1.00 96.25 76 ASP A O 1
ATOM 661 N N . ILE A 1 77 ? -12.736 -7.626 14.944 1.00 96.12 77 ILE A N 1
ATOM 662 C CA . ILE A 1 77 ? -13.071 -6.387 15.663 1.00 96.12 77 ILE A CA 1
ATOM 663 C C . ILE A 1 77 ? -13.189 -5.219 14.681 1.00 96.12 77 ILE A C 1
ATOM 665 O O . ILE A 1 77 ? -14.171 -4.488 14.745 1.00 96.12 77 ILE A O 1
ATOM 669 N N . VAL A 1 78 ? -12.251 -5.069 13.738 1.00 97.50 78 VAL A N 1
ATOM 670 C CA . VAL A 1 78 ? -12.334 -4.025 12.700 1.00 97.50 78 VAL A CA 1
ATOM 671 C C . VAL A 1 78 ? -13.642 -4.133 11.913 1.00 97.50 78 VAL A C 1
ATOM 673 O O . VAL A 1 78 ? -14.296 -3.117 11.705 1.00 97.50 78 VAL A O 1
ATOM 676 N N . LEU A 1 79 ? -14.060 -5.346 11.537 1.00 97.44 79 LEU A N 1
ATOM 677 C CA . LEU A 1 79 ? -15.309 -5.596 10.805 1.00 97.44 79 LEU A CA 1
ATOM 678 C C . LEU A 1 79 ? -16.586 -5.305 11.616 1.00 97.44 79 LEU A C 1
ATOM 680 O O . LEU A 1 79 ? -17.667 -5.201 11.043 1.00 97.44 79 LEU A O 1
ATOM 684 N N . GLN A 1 80 ? -16.482 -5.173 12.938 1.00 96.81 80 GLN A N 1
ATOM 685 C CA . GLN A 1 80 ? -17.592 -4.818 13.830 1.00 96.81 80 GLN A CA 1
ATOM 686 C C . GLN A 1 80 ? -17.572 -3.338 14.240 1.00 96.81 80 GLN A C 1
ATOM 688 O O . GLN A 1 80 ? -18.493 -2.873 14.914 1.00 96.81 80 GLN A O 1
ATOM 693 N N . SER A 1 81 ? -16.529 -2.603 13.855 1.00 97.06 81 SER A N 1
ATOM 694 C CA . SER A 1 81 ? -16.305 -1.213 14.237 1.00 97.06 81 SER A CA 1
ATOM 695 C C . SER A 1 81 ? -16.552 -0.250 13.077 1.00 97.06 81 SER A C 1
ATOM 697 O O . SER A 1 81 ? -16.314 -0.562 11.911 1.00 97.06 81 SER A O 1
ATOM 699 N N . THR A 1 82 ? -16.953 0.978 13.403 1.00 98.31 82 THR A N 1
ATOM 700 C CA . THR A 1 82 ? -16.892 2.090 12.445 1.00 98.31 82 THR A CA 1
ATOM 701 C C . THR A 1 82 ? -15.418 2.450 12.216 1.00 98.31 82 THR A C 1
ATOM 703 O O . THR A 1 82 ? -14.664 2.621 13.177 1.00 98.31 82 THR A O 1
ATOM 706 N N . LEU A 1 83 ? -14.982 2.577 10.963 1.00 98.62 83 LEU A N 1
ATOM 707 C CA . LEU A 1 83 ? -13.629 3.023 10.640 1.00 98.62 83 LEU A CA 1
ATOM 708 C C . LEU A 1 83 ? -13.530 4.548 10.797 1.00 98.62 83 LEU A C 1
ATOM 710 O O . LEU A 1 83 ? -14.100 5.296 10.010 1.00 98.62 83 LEU A O 1
ATOM 714 N N . ALA A 1 84 ? -12.779 5.011 11.792 1.00 98.50 84 ALA A N 1
ATOM 715 C CA . ALA A 1 84 ? -12.409 6.410 11.960 1.00 98.50 84 ALA A CA 1
ATOM 716 C C . ALA A 1 84 ? -11.100 6.698 11.214 1.00 98.50 84 ALA A C 1
ATOM 718 O O . ALA A 1 84 ? -10.025 6.268 11.640 1.00 98.50 84 ALA A O 1
ATOM 719 N N . VAL A 1 85 ? -11.186 7.432 10.105 1.00 98.19 85 VAL A N 1
ATOM 720 C CA . VAL A 1 85 ? -10.033 7.835 9.292 1.00 98.19 85 VAL A CA 1
ATOM 721 C C . VAL A 1 85 ? -9.568 9.224 9.714 1.00 98.19 85 VAL A C 1
ATOM 723 O O . VAL A 1 85 ? -10.340 10.183 9.695 1.00 98.19 85 VAL A O 1
ATOM 726 N N . GLN A 1 86 ? -8.293 9.329 10.088 1.00 96.19 86 GLN A N 1
ATOM 727 C CA . GLN A 1 86 ? -7.665 10.599 10.433 1.00 96.19 86 GLN A CA 1
ATOM 728 C C . GLN A 1 86 ? -7.475 11.473 9.191 1.00 96.19 86 GLN A C 1
ATOM 730 O O . GLN A 1 86 ? -6.858 11.041 8.216 1.00 96.19 86 GLN A O 1
ATOM 735 N N . LEU A 1 87 ? -7.959 12.710 9.263 1.00 94.31 87 LEU A N 1
ATOM 736 C CA . LEU A 1 87 ? -7.677 13.764 8.294 1.00 94.31 87 LEU A CA 1
ATOM 737 C C . LEU A 1 87 ? -6.351 14.472 8.614 1.00 94.31 87 LEU A C 1
ATOM 739 O O . LEU A 1 87 ? -5.956 14.595 9.777 1.00 94.31 87 LEU A O 1
ATOM 743 N N . MET A 1 88 ? -5.684 14.968 7.574 1.00 89.44 88 MET A N 1
ATOM 744 C CA . MET A 1 88 ? -4.552 15.885 7.697 1.00 89.44 88 MET A CA 1
ATOM 745 C C . MET A 1 88 ? -5.028 17.266 8.166 1.00 89.44 88 MET A C 1
ATOM 747 O O . MET A 1 88 ? -6.190 17.626 7.972 1.00 89.44 88 MET A O 1
ATOM 751 N N . ASN A 1 89 ? -4.120 18.059 8.739 1.00 86.38 89 ASN A N 1
ATOM 752 C CA . ASN A 1 89 ? -4.375 19.477 8.983 1.00 86.38 89 ASN A CA 1
ATOM 753 C C . ASN A 1 89 ? -4.694 20.188 7.652 1.00 86.38 89 ASN A C 1
ATOM 755 O O . ASN A 1 89 ? -3.957 20.031 6.682 1.00 86.38 89 ASN A O 1
ATOM 759 N N . ASP A 1 90 ? -5.791 20.940 7.607 1.00 86.31 90 ASP A N 1
ATOM 760 C CA . ASP A 1 90 ? -6.298 21.644 6.432 1.00 86.31 90 ASP A CA 1
ATOM 761 C C . ASP A 1 90 ? -5.902 23.132 6.383 1.00 86.31 90 ASP A C 1
ATOM 763 O O . ASP A 1 90 ? -6.438 23.886 5.568 1.00 86.31 90 ASP A O 1
ATOM 767 N N . ASP A 1 91 ? -4.930 23.554 7.197 1.00 87.31 91 ASP A N 1
ATOM 768 C CA . ASP A 1 91 ? -4.362 24.909 7.180 1.00 87.31 91 ASP A CA 1
ATOM 769 C C . ASP A 1 91 ? -3.740 25.283 5.817 1.00 87.31 91 ASP A C 1
ATOM 771 O O . ASP A 1 91 ? -3.719 26.459 5.441 1.00 87.31 91 ASP A O 1
ATOM 775 N N . ASP A 1 92 ? -3.260 24.300 5.043 1.00 84.12 92 ASP A N 1
ATOM 776 C CA . ASP A 1 92 ? -2.665 24.502 3.720 1.00 84.12 92 ASP A CA 1
ATOM 777 C C . ASP A 1 92 ? -3.424 23.792 2.577 1.00 84.12 92 ASP A C 1
ATOM 779 O O . ASP A 1 92 ? -4.336 22.982 2.767 1.00 84.12 92 ASP A O 1
ATOM 783 N N . ALA A 1 93 ? -3.074 24.142 1.334 1.00 86.31 93 ALA A N 1
ATOM 784 C CA . ALA A 1 93 ? -3.718 23.587 0.143 1.00 86.31 93 ALA A CA 1
ATOM 785 C C . ALA A 1 93 ? -3.443 22.084 -0.044 1.00 86.31 93 ALA A C 1
ATOM 787 O O . ALA A 1 93 ? -4.274 21.378 -0.622 1.00 86.31 93 ALA A O 1
ATOM 788 N N . PHE A 1 94 ? -2.297 21.597 0.438 1.00 84.25 94 PHE A N 1
ATOM 789 C CA . PHE A 1 94 ? -1.928 20.191 0.343 1.00 84.25 94 PHE A CA 1
ATOM 790 C C . PHE A 1 94 ? -2.830 19.345 1.246 1.00 84.25 94 PHE A C 1
ATOM 792 O O . PHE A 1 94 ? -3.463 18.411 0.758 1.00 84.25 94 PHE A O 1
ATOM 799 N N . GLY A 1 95 ? -2.981 19.730 2.514 1.00 87.62 95 GLY A N 1
ATOM 800 C CA . GLY A 1 95 ? -3.865 19.083 3.476 1.00 87.62 95 GLY A CA 1
ATOM 801 C C . GLY A 1 95 ? -5.319 19.048 3.011 1.00 87.62 95 GLY A C 1
ATOM 802 O O . GLY A 1 95 ? -5.951 17.994 3.047 1.00 87.62 95 GLY A O 1
ATOM 803 N N . LYS A 1 96 ? -5.836 20.151 2.449 1.00 90.75 96 LYS A N 1
ATOM 804 C CA . LYS A 1 96 ? -7.190 20.188 1.855 1.00 90.75 96 LYS A CA 1
ATOM 805 C C . LYS A 1 96 ? -7.362 19.201 0.700 1.00 90.75 96 LYS A C 1
ATOM 807 O O . LYS A 1 96 ? -8.371 18.493 0.631 1.00 90.75 96 LYS A O 1
ATOM 812 N N . SER A 1 97 ? -6.388 19.152 -0.208 1.00 90.38 97 SER A N 1
ATOM 813 C CA . SER A 1 97 ? -6.404 18.237 -1.355 1.00 90.38 97 SER A CA 1
ATOM 814 C C . SER A 1 97 ? -6.314 16.774 -0.908 1.00 90.38 97 SER A C 1
ATOM 816 O O . SER A 1 97 ? -7.106 15.939 -1.347 1.00 90.38 97 SER A O 1
ATOM 818 N N . ALA A 1 98 ? -5.409 16.478 0.029 1.00 89.94 98 ALA A N 1
ATOM 819 C CA . ALA A 1 98 ? -5.237 15.163 0.633 1.00 89.94 98 ALA A CA 1
ATOM 820 C C . ALA A 1 98 ? -6.511 14.689 1.350 1.00 89.94 98 ALA A C 1
ATOM 822 O O . ALA A 1 98 ? -6.954 13.565 1.121 1.00 89.94 98 ALA A O 1
ATOM 823 N N . ASN A 1 99 ? -7.147 15.563 2.137 1.00 94.25 99 ASN A N 1
ATOM 824 C CA . ASN A 1 99 ? -8.411 15.284 2.820 1.00 94.25 99 ASN A CA 1
ATOM 825 C C . ASN A 1 99 ? -9.538 14.983 1.826 1.00 94.25 99 ASN A C 1
ATOM 827 O O . ASN A 1 99 ? -10.215 13.967 1.948 1.00 94.25 99 ASN A O 1
ATOM 831 N N . THR A 1 100 ? -9.672 15.798 0.778 1.00 95.88 100 THR A N 1
ATOM 832 C CA . THR A 1 100 ? -10.660 15.554 -0.284 1.00 95.88 100 THR A CA 1
ATOM 833 C C . THR A 1 100 ? -10.420 14.202 -0.964 1.00 95.88 100 THR A C 1
ATOM 835 O O . THR A 1 100 ? -11.356 13.439 -1.198 1.00 95.88 100 THR A O 1
ATOM 838 N N . ALA A 1 101 ? -9.160 13.884 -1.274 1.00 95.25 101 ALA A N 1
ATOM 839 C CA . ALA A 1 101 ? -8.789 12.640 -1.934 1.00 95.25 101 ALA A CA 1
ATOM 840 C C . ALA A 1 101 ? -9.040 11.407 -1.052 1.00 95.25 101 ALA A C 1
ATOM 842 O O . ALA A 1 101 ? -9.616 10.434 -1.538 1.00 95.25 101 ALA A O 1
ATOM 843 N N . VAL A 1 102 ? -8.636 11.433 0.224 1.00 96.06 102 VAL A N 1
ATOM 844 C CA . VAL A 1 102 ? -8.851 10.298 1.135 1.00 96.06 102 VAL A CA 1
ATOM 845 C C . VAL A 1 102 ? -10.337 10.079 1.398 1.00 96.06 102 VAL A C 1
ATOM 847 O O . VAL A 1 102 ? -10.772 8.931 1.401 1.00 96.06 102 VAL A O 1
ATOM 850 N N . GLN A 1 103 ? -11.122 11.153 1.534 1.00 97.75 103 GLN A N 1
ATOM 851 C CA . GLN A 1 103 ? -12.569 11.065 1.725 1.00 97.75 103 GLN A CA 1
ATOM 852 C C . GLN A 1 103 ? -13.248 10.379 0.544 1.00 97.75 103 GLN A C 1
ATOM 854 O O . GLN A 1 103 ? -13.843 9.317 0.718 1.00 97.75 103 GLN A O 1
ATOM 859 N N . GLN A 1 104 ? -13.056 10.918 -0.664 1.00 97.75 104 GLN A N 1
ATOM 860 C CA . GLN A 1 104 ? -13.635 10.359 -1.889 1.00 97.75 104 GLN A CA 1
ATOM 861 C C . GLN A 1 104 ? -13.274 8.883 -2.061 1.00 97.75 104 GLN A C 1
ATOM 863 O O . GLN A 1 104 ? -14.143 8.038 -2.262 1.00 97.75 104 GLN A O 1
ATOM 868 N N . ILE A 1 105 ? -11.988 8.550 -1.924 1.00 98.12 105 ILE A N 1
ATOM 869 C CA . ILE A 1 105 ? -11.537 7.177 -2.115 1.00 98.12 105 ILE A CA 1
ATOM 870 C C . ILE A 1 105 ? -12.146 6.230 -1.080 1.00 98.12 105 ILE A C 1
ATOM 872 O O . ILE A 1 105 ? -12.607 5.155 -1.466 1.00 98.12 105 ILE A O 1
ATOM 876 N N . PHE A 1 106 ? -12.141 6.576 0.209 1.00 98.31 106 PHE A N 1
ATOM 877 C CA . PHE A 1 106 ? -12.669 5.675 1.234 1.00 98.31 106 PHE A CA 1
ATOM 878 C C . PHE A 1 106 ? -14.189 5.529 1.134 1.00 98.31 106 PHE A C 1
ATOM 880 O O . PHE A 1 106 ? -14.675 4.409 1.231 1.00 98.31 106 PHE A O 1
ATOM 887 N N . GLU A 1 107 ? -14.943 6.588 0.845 1.00 97.62 107 GLU A N 1
ATOM 888 C CA . GLU A 1 107 ? -16.394 6.487 0.621 1.00 97.62 107 GLU A CA 1
ATOM 889 C C . GLU A 1 107 ? -16.728 5.576 -0.576 1.00 97.62 107 GLU A C 1
ATOM 891 O O . GLU A 1 107 ? -17.605 4.702 -0.513 1.00 97.62 107 GLU A O 1
ATOM 896 N N . GLU A 1 108 ? -15.987 5.724 -1.674 1.00 96.88 108 GLU A N 1
ATOM 897 C CA . GLU A 1 108 ? -16.200 4.952 -2.896 1.00 96.88 108 GLU A CA 1
ATOM 898 C C . GLU A 1 108 ? -15.745 3.495 -2.775 1.00 96.88 108 GLU A C 1
ATOM 900 O O . GLU A 1 108 ? -16.391 2.617 -3.350 1.00 96.88 108 GLU A O 1
ATOM 905 N N . ASN A 1 109 ? -14.674 3.210 -2.026 1.00 97.19 109 ASN A N 1
ATOM 906 C CA . ASN A 1 109 ? -13.964 1.929 -2.105 1.00 97.19 109 ASN A CA 1
ATOM 907 C C . ASN A 1 109 ? -13.947 1.117 -0.805 1.00 97.19 109 ASN A C 1
ATOM 909 O O . ASN A 1 109 ? -13.844 -0.107 -0.880 1.00 97.19 109 ASN A O 1
ATOM 913 N N . TRP A 1 110 ? -14.094 1.739 0.369 1.00 97.50 110 TRP A N 1
ATOM 914 C CA . TRP A 1 110 ? -14.197 1.006 1.631 1.00 97.50 110 TRP A CA 1
ATOM 915 C C . TRP A 1 110 ? -15.611 0.449 1.779 1.00 97.50 110 TRP A C 1
ATOM 917 O O . TRP A 1 110 ? -16.570 1.197 1.957 1.00 97.50 110 TRP A O 1
ATOM 927 N N . LYS A 1 111 ? -15.752 -0.876 1.668 1.00 96.25 111 LYS A N 1
ATOM 928 C CA . LYS A 1 111 ? -17.056 -1.569 1.724 1.00 96.25 111 LYS A CA 1
ATOM 929 C C . LYS A 1 111 ? -17.199 -2.532 2.897 1.00 96.25 111 LYS A C 1
ATOM 931 O O . LYS A 1 111 ? -18.187 -3.253 2.966 1.00 96.25 111 LYS A O 1
ATOM 936 N N . LEU A 1 112 ? -16.222 -2.549 3.801 1.00 96.56 112 LEU A N 1
ATOM 937 C CA . LEU A 1 112 ? -16.214 -3.476 4.929 1.00 96.56 112 LEU A CA 1
ATOM 938 C C . LEU A 1 112 ? -17.110 -3.000 6.073 1.00 96.56 112 LEU A C 1
ATOM 940 O O . LEU A 1 112 ? -17.862 -3.793 6.630 1.00 96.56 112 LEU A O 1
ATOM 944 N N . THR A 1 113 ? -17.049 -1.710 6.404 1.00 97.62 113 THR A N 1
ATOM 945 C CA . THR A 1 113 ? -17.795 -1.099 7.512 1.00 97.62 113 THR A CA 1
ATOM 946 C C . THR A 1 113 ? -18.156 0.354 7.204 1.00 97.62 113 THR A C 1
ATOM 948 O O . THR A 1 113 ? -17.725 0.908 6.193 1.00 97.62 113 THR A O 1
ATOM 951 N N . GLU A 1 114 ? -18.954 0.984 8.070 1.00 98.12 114 GLU A N 1
ATOM 952 C CA . GLU A 1 114 ? -19.159 2.436 8.036 1.00 98.12 114 GLU A CA 1
ATOM 953 C C . GLU A 1 114 ? -17.820 3.165 8.220 1.00 98.12 114 GLU A C 1
ATOM 955 O O . GLU A 1 114 ? -16.987 2.742 9.024 1.00 98.12 114 GLU A O 1
ATOM 960 N N . VAL A 1 115 ? -17.627 4.272 7.501 1.00 98.44 115 VAL A N 1
ATOM 961 C CA . VAL A 1 115 ? -16.439 5.122 7.600 1.00 98.44 115 VAL A CA 1
ATOM 962 C C . VAL A 1 115 ? -16.832 6.527 8.045 1.00 98.44 115 VAL A C 1
ATOM 964 O O . VAL A 1 115 ? -17.816 7.086 7.568 1.00 98.44 115 VAL A O 1
ATOM 967 N N . VAL A 1 116 ? -16.054 7.097 8.962 1.00 98.50 116 VAL A N 1
ATOM 968 C CA . VAL A 1 116 ? -16.156 8.496 9.387 1.00 98.50 116 VAL A CA 1
ATOM 969 C C . VAL A 1 116 ? -14.786 9.155 9.306 1.00 98.50 116 VAL A C 1
ATOM 971 O O . VAL A 1 116 ? -13.759 8.514 9.533 1.00 98.50 116 VAL A O 1
ATOM 974 N N . PHE A 1 117 ? -14.772 10.449 9.010 1.00 98.31 117 PHE A N 1
ATOM 975 C CA . PHE A 1 117 ? -13.549 11.230 8.863 1.00 98.31 117 PHE A CA 1
ATOM 976 C C . PHE A 1 117 ? -13.446 12.224 10.003 1.00 98.31 117 PHE A C 1
ATOM 978 O O . PHE A 1 117 ? -14.374 12.995 10.234 1.00 98.31 117 PHE A O 1
ATOM 985 N N . LEU A 1 118 ? -12.333 12.177 10.726 1.00 97.56 118 LEU A N 1
ATOM 986 C CA . LEU A 1 118 ? -12.152 12.927 11.961 1.00 97.56 118 LEU A CA 1
ATOM 987 C C . LEU A 1 118 ? -10.805 13.642 11.953 1.00 97.56 118 LEU A C 1
ATOM 989 O O . LEU A 1 118 ? -9.810 13.128 11.437 1.00 97.56 118 LEU A O 1
ATOM 993 N N . SER A 1 119 ? -10.755 14.813 12.580 1.00 95.12 119 SER A N 1
ATOM 994 C CA . SER A 1 119 ? -9.491 15.484 12.868 1.00 95.12 119 SER A CA 1
ATOM 995 C C . SER A 1 119 ? -8.642 14.657 13.841 1.00 95.12 119 SER A C 1
ATOM 997 O O . SER A 1 119 ? -9.144 13.846 14.630 1.00 95.12 119 SER A O 1
ATOM 999 N N . LYS A 1 120 ? -7.331 14.910 13.850 1.00 93.25 120 LYS A N 1
ATOM 1000 C CA . LYS A 1 120 ? -6.406 14.293 14.808 1.00 93.25 120 LYS A CA 1
ATOM 1001 C C . LYS A 1 120 ? -6.850 14.487 16.261 1.00 93.25 120 LYS A C 1
ATOM 1003 O O . LYS A 1 120 ? -6.864 13.531 17.031 1.00 93.25 120 LYS A O 1
ATOM 1008 N N . THR A 1 121 ? -7.272 15.698 16.628 1.00 94.38 121 THR A N 1
ATOM 1009 C CA . THR A 1 121 ? -7.731 16.008 17.990 1.00 94.38 121 THR A CA 1
ATOM 1010 C C . THR A 1 121 ? -8.981 15.214 18.380 1.00 94.38 121 THR A C 1
ATOM 1012 O O . THR A 1 121 ? -9.120 14.812 19.535 1.00 94.38 121 THR A O 1
ATOM 1015 N N . GLU A 1 122 ? -9.901 14.968 17.446 1.00 96.50 122 GLU A N 1
ATOM 1016 C CA . GLU A 1 122 ? -11.083 14.136 17.699 1.00 96.50 122 GLU A CA 1
ATOM 1017 C C . GLU A 1 122 ? -10.706 12.667 17.896 1.00 96.50 122 GLU A C 1
ATOM 1019 O O . GLU A 1 122 ? -11.160 12.046 18.859 1.00 96.50 122 GLU A O 1
ATOM 1024 N N . ILE A 1 123 ? -9.811 12.129 17.062 1.00 95.62 123 ILE A N 1
ATOM 1025 C CA . ILE A 1 123 ? -9.294 10.765 17.229 1.00 95.62 123 ILE A CA 1
ATOM 1026 C C . ILE A 1 123 ? -8.567 10.604 18.563 1.00 95.62 123 ILE A C 1
ATOM 1028 O O . ILE A 1 123 ? -8.804 9.629 19.273 1.00 95.62 123 ILE A O 1
ATOM 1032 N N . GLU A 1 124 ? -7.717 11.554 18.952 1.00 94.56 124 GLU A N 1
ATOM 1033 C CA . GLU A 1 124 ? -7.013 11.513 20.237 1.00 94.56 124 GLU A CA 1
ATOM 1034 C C . GLU A 1 124 ? -7.989 11.495 21.422 1.00 94.56 124 GLU A C 1
ATOM 1036 O O . GLU A 1 124 ? -7.791 10.725 22.367 1.00 94.56 124 GLU A O 1
ATOM 1041 N N . LYS A 1 125 ? -9.083 12.266 21.353 1.00 96.12 125 LYS A N 1
ATOM 1042 C CA . LYS A 1 125 ? -10.155 12.239 22.363 1.00 96.12 125 LYS A CA 1
ATOM 1043 C C . LYS A 1 125 ? -10.843 10.872 22.435 1.00 96.12 125 LYS A C 1
ATOM 1045 O O . LYS A 1 125 ? -11.031 10.363 23.540 1.00 96.12 125 LYS A O 1
ATOM 1050 N N . LEU A 1 126 ? -11.177 10.264 21.294 1.00 95.00 126 LEU A N 1
ATOM 1051 C CA . LEU A 1 126 ? -11.794 8.928 21.237 1.00 95.00 126 LEU A CA 1
ATOM 1052 C C . LEU A 1 126 ? -10.850 7.827 21.752 1.00 95.00 126 LEU A C 1
ATOM 1054 O O . LEU A 1 126 ? -11.245 6.947 22.520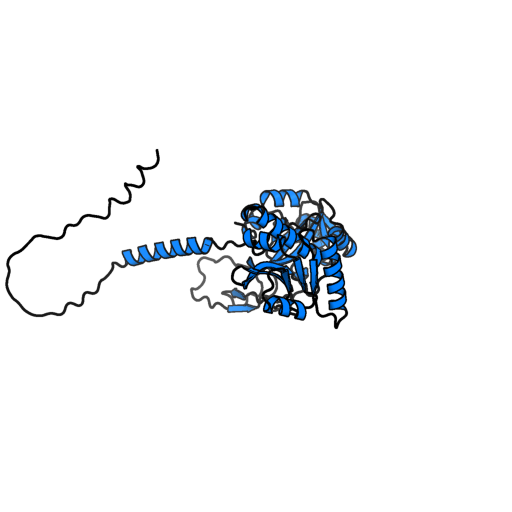 1.00 95.00 126 LEU A O 1
ATOM 1058 N N . LYS A 1 127 ? -9.560 7.902 21.408 1.00 92.94 127 LYS A N 1
ATOM 1059 C CA . LYS A 1 127 ? -8.547 6.974 21.929 1.00 92.94 127 LYS A CA 1
ATOM 1060 C C . LYS A 1 127 ? -8.359 7.141 23.438 1.00 92.94 127 LYS A C 1
ATOM 1062 O O . LYS A 1 127 ? -8.244 6.142 24.150 1.00 92.94 127 LYS A O 1
ATOM 1067 N N . ALA A 1 128 ? -8.376 8.375 23.949 1.00 93.44 128 ALA A N 1
ATOM 1068 C CA . ALA A 1 128 ? -8.276 8.661 25.381 1.00 93.44 128 ALA A CA 1
ATOM 1069 C C . ALA A 1 128 ? -9.497 8.159 26.172 1.00 93.44 128 ALA A C 1
ATOM 1071 O O . ALA A 1 128 ? -9.334 7.640 27.280 1.00 93.44 128 ALA A O 1
ATOM 1072 N N . SER A 1 129 ? -10.702 8.242 25.595 1.00 93.81 129 SER A N 1
ATOM 1073 C CA . SER A 1 129 ? -11.917 7.650 26.174 1.00 93.81 129 SER A CA 1
ATOM 1074 C C . SER A 1 129 ? -11.970 6.124 26.040 1.00 93.81 129 SER A C 1
ATOM 1076 O O . SER A 1 129 ? -12.825 5.488 26.662 1.00 93.81 129 SER A O 1
ATOM 1078 N N . LYS A 1 130 ? -11.014 5.526 25.311 1.00 93.50 130 LYS A N 1
ATOM 1079 C CA . LYS A 1 130 ? -10.913 4.085 25.041 1.00 93.50 130 LYS A CA 1
ATOM 1080 C C . LYS A 1 130 ? -12.173 3.559 24.357 1.00 93.50 130 LYS A C 1
ATOM 1082 O O . LYS A 1 130 ? -12.654 2.478 24.703 1.00 93.50 130 LYS A O 1
ATOM 1087 N N . ASP A 1 131 ? -12.708 4.338 23.420 1.00 92.62 131 ASP A N 1
ATOM 1088 C CA . ASP A 1 131 ? -13.904 3.961 22.681 1.00 92.62 131 ASP A CA 1
ATOM 1089 C C . ASP A 1 131 ? -13.597 2.784 21.742 1.00 92.62 131 ASP A C 1
ATOM 1091 O O . ASP A 1 131 ? -12.831 2.895 20.784 1.00 92.62 131 ASP A O 1
ATOM 1095 N N . SER A 1 132 ? -14.171 1.625 22.051 1.00 93.31 132 SER A N 1
ATOM 1096 C CA . SER A 1 132 ? -14.052 0.394 21.269 1.00 93.31 132 SER A CA 1
ATOM 1097 C C . SER A 1 132 ? -15.049 0.303 20.113 1.00 93.31 132 SER A C 1
ATOM 1099 O O . SER A 1 132 ? -15.048 -0.697 19.403 1.00 93.31 132 SER A O 1
ATOM 1101 N N . LYS A 1 133 ? -15.924 1.301 19.927 1.00 95.81 133 LYS A N 1
ATOM 1102 C CA . LYS A 1 133 ? -16.825 1.367 18.766 1.00 95.81 133 LYS A CA 1
ATOM 1103 C C . LYS A 1 133 ? -16.048 1.586 17.465 1.00 95.81 133 LYS A C 1
ATOM 1105 O O . LYS A 1 133 ? -16.525 1.195 16.401 1.00 95.81 133 LYS A O 1
ATOM 1110 N N . TYR A 1 134 ? -14.871 2.202 17.551 1.00 97.75 134 TYR A N 1
ATOM 1111 C CA . TYR A 1 134 ? -14.083 2.592 16.392 1.00 97.75 134 TYR A CA 1
ATOM 1112 C C . TYR A 1 134 ? -12.833 1.731 16.208 1.00 97.75 134 TYR A C 1
ATOM 1114 O O . TYR A 1 134 ? -12.145 1.375 17.169 1.00 97.75 134 TYR A O 1
ATOM 1122 N N . ALA A 1 135 ? -12.515 1.481 14.940 1.00 98.00 135 ALA A N 1
ATOM 1123 C CA . ALA A 1 135 ? -11.169 1.172 14.487 1.00 98.00 135 ALA A CA 1
ATOM 1124 C C . ALA A 1 135 ? -10.549 2.471 13.960 1.00 98.00 135 ALA A C 1
ATOM 1126 O O . ALA A 1 135 ? -11.214 3.238 13.269 1.00 98.00 135 ALA A O 1
ATOM 1127 N N . TYR A 1 136 ? -9.294 2.739 14.294 1.00 98.00 136 TYR A N 1
ATOM 1128 C CA . TYR A 1 136 ? -8.644 4.020 14.040 1.00 98.00 136 TYR A CA 1
ATOM 1129 C C . TYR A 1 136 ? -7.587 3.853 12.957 1.00 98.00 136 TYR A C 1
ATOM 1131 O O . TYR A 1 136 ? -6.587 3.174 13.183 1.00 98.00 136 TYR A O 1
ATOM 1139 N N . LEU A 1 137 ? -7.791 4.485 11.801 1.00 97.50 137 LE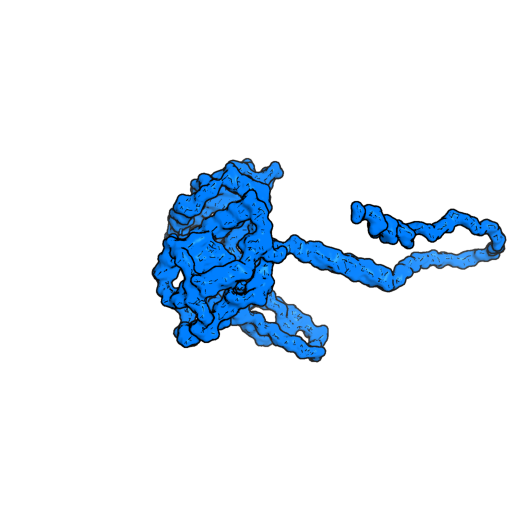U A N 1
ATOM 1140 C CA . LEU A 1 137 ? -6.774 4.614 10.764 1.00 97.50 137 LEU A CA 1
ATOM 1141 C C . LEU A 1 137 ? -6.082 5.966 10.924 1.00 97.50 137 LEU A C 1
ATOM 1143 O O . LEU A 1 137 ? -6.610 7.002 10.519 1.00 97.50 137 LEU A O 1
ATOM 1147 N N . THR A 1 138 ? -4.904 5.952 11.535 1.00 94.62 138 THR A N 1
ATOM 1148 C CA . THR A 1 138 ? -4.141 7.157 11.867 1.00 94.62 138 THR A CA 1
ATOM 1149 C C . THR A 1 138 ? -2.878 7.263 11.034 1.00 94.62 138 THR A C 1
ATOM 1151 O O . THR A 1 138 ? -2.384 6.281 10.479 1.00 94.62 138 THR A O 1
ATOM 1154 N N . HIS A 1 139 ? -2.328 8.467 10.964 1.00 88.88 139 HIS A N 1
ATOM 1155 C CA . HIS A 1 139 ? -1.015 8.711 10.386 1.00 88.88 139 HIS A CA 1
ATOM 1156 C C . HIS A 1 139 ? -0.261 9.729 11.239 1.00 88.88 139 HIS A C 1
ATOM 1158 O O . HIS A 1 139 ? -0.860 10.589 11.889 1.00 88.88 139 HIS A O 1
ATOM 1164 N N . ASP A 1 140 ? 1.066 9.660 11.216 1.00 76.00 140 ASP A N 1
ATOM 1165 C CA . ASP A 1 140 ? 1.884 10.706 11.821 1.00 76.00 140 ASP A CA 1
ATOM 1166 C C . ASP A 1 140 ? 1.884 11.917 10.875 1.00 76.00 140 ASP A C 1
ATOM 1168 O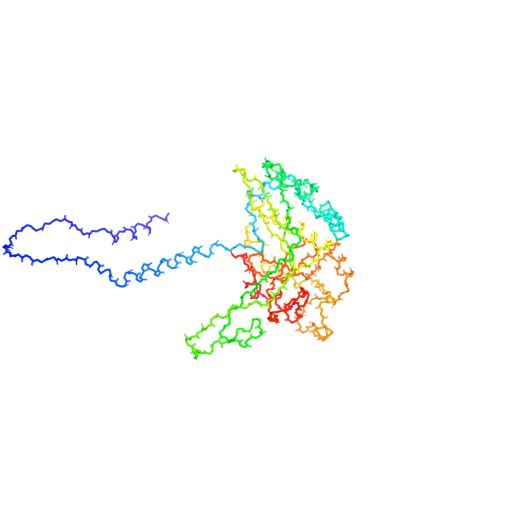 O . ASP A 1 140 ? 2.272 11.806 9.711 1.00 76.00 140 ASP A O 1
ATOM 1172 N N . GLU A 1 141 ? 1.398 13.071 11.335 1.00 59.97 141 GLU A N 1
ATOM 1173 C CA . GLU A 1 141 ? 1.459 14.322 10.570 1.00 59.97 141 GLU A CA 1
ATOM 1174 C C . GLU A 1 141 ? 2.915 14.707 10.272 1.00 59.97 141 GLU A C 1
ATOM 1176 O O . GLU A 1 141 ? 3.773 14.672 11.155 1.00 59.97 141 GLU A O 1
ATOM 1181 N N . GLY A 1 142 ? 3.193 15.109 9.030 1.00 53.66 142 GLY A N 1
ATOM 1182 C CA . GLY A 1 142 ? 4.377 15.904 8.687 1.00 53.66 142 GLY A CA 1
ATOM 1183 C C . GLY A 1 142 ? 5.749 15.237 8.816 1.00 53.66 142 GLY A C 1
ATOM 1184 O O . GLY A 1 142 ? 6.758 15.896 8.575 1.00 53.66 142 GLY A O 1
ATOM 1185 N N . LEU A 1 143 ? 5.852 13.952 9.153 1.00 50.22 143 LEU A N 1
ATOM 1186 C CA . LEU A 1 143 ? 7.152 13.296 9.161 1.00 50.22 143 LEU A CA 1
ATOM 1187 C C . LEU A 1 143 ? 7.439 12.710 7.782 1.00 50.22 143 LEU A C 1
ATOM 1189 O O . LEU A 1 143 ? 7.142 11.550 7.516 1.00 50.22 143 LEU A O 1
ATOM 1193 N N . LEU A 1 144 ? 8.157 13.478 6.955 1.00 53.00 144 LEU A N 1
ATOM 1194 C CA . LEU A 1 144 ? 9.211 12.881 6.137 1.00 53.00 144 LEU A CA 1
ATOM 1195 C C . LEU A 1 144 ? 10.140 12.121 7.093 1.00 53.00 144 LEU A C 1
ATOM 1197 O O . LEU A 1 144 ? 11.124 12.662 7.599 1.00 53.00 144 LEU A O 1
ATOM 1201 N N . LYS A 1 145 ? 9.793 10.874 7.417 1.00 53.88 145 LYS A N 1
ATOM 1202 C CA . LYS A 1 145 ? 10.613 10.051 8.294 1.00 53.88 145 LYS A CA 1
ATOM 1203 C C . LYS A 1 145 ? 11.880 9.700 7.534 1.00 53.88 145 LYS A C 1
ATOM 1205 O O . LYS A 1 145 ? 11.880 8.846 6.652 1.00 53.88 145 LYS A O 1
ATOM 1210 N N . GLU A 1 146 ? 12.981 10.341 7.904 1.00 57.12 146 GLU A N 1
ATOM 1211 C CA . GLU A 1 146 ? 14.276 10.018 7.334 1.00 57.12 146 GLU A CA 1
ATOM 1212 C C . GLU A 1 146 ? 14.695 8.605 7.745 1.00 57.12 146 GLU A C 1
ATOM 1214 O O . GLU A 1 146 ? 15.211 8.372 8.840 1.00 57.12 146 GLU A O 1
ATOM 1219 N N . THR A 1 147 ? 14.489 7.629 6.865 1.00 55.47 147 THR A N 1
ATOM 1220 C CA . THR A 1 147 ? 15.023 6.294 7.130 1.00 55.47 147 THR A CA 1
ATOM 1221 C C . THR A 1 147 ? 16.509 6.278 6.826 1.00 55.47 147 THR A C 1
ATOM 1223 O O . THR A 1 147 ? 16.906 6.284 5.665 1.00 55.47 147 THR A O 1
ATOM 1226 N N . ARG A 1 148 ? 17.331 6.163 7.868 1.00 57.38 148 ARG A N 1
ATOM 1227 C CA . ARG A 1 148 ? 18.768 5.924 7.733 1.00 57.38 148 ARG A CA 1
ATOM 1228 C C . ARG A 1 148 ? 19.020 4.429 7.605 1.00 57.38 148 ARG A C 1
ATOM 1230 O O . ARG A 1 148 ? 19.058 3.713 8.602 1.00 57.38 148 ARG A O 1
ATOM 1237 N N . MET A 1 149 ? 19.215 3.943 6.383 1.00 57.97 149 MET A N 1
ATOM 1238 C CA . MET A 1 149 ? 19.754 2.592 6.219 1.00 57.97 149 MET A CA 1
ATOM 1239 C C . MET A 1 149 ? 21.240 2.601 6.544 1.00 57.97 149 MET A C 1
ATOM 1241 O O . MET A 1 149 ? 22.030 3.229 5.839 1.00 57.97 149 MET A O 1
ATOM 1245 N N . ASN A 1 150 ? 21.611 1.890 7.604 1.00 53.47 150 ASN A N 1
ATOM 1246 C CA . ASN A 1 150 ? 23.003 1.687 7.962 1.00 53.47 150 ASN A CA 1
ATOM 1247 C C . ASN A 1 150 ? 23.587 0.567 7.101 1.00 53.47 150 ASN A C 1
ATOM 1249 O O . ASN A 1 150 ? 23.097 -0.561 7.103 1.00 53.47 150 ASN A O 1
ATOM 1253 N N . HIS A 1 151 ? 24.653 0.870 6.372 1.00 57.12 151 HIS A N 1
ATOM 1254 C CA . HIS A 1 151 ? 25.471 -0.149 5.723 1.00 57.12 151 HIS A CA 1
ATOM 1255 C C . HIS A 1 151 ? 26.704 -0.425 6.569 1.00 57.12 151 HIS A C 1
ATOM 1257 O O . HIS A 1 151 ? 27.384 0.524 6.951 1.00 57.12 151 HIS A O 1
ATOM 1263 N N . THR A 1 152 ? 27.011 -1.700 6.793 1.00 54.72 152 THR A N 1
ATOM 1264 C CA . THR A 1 152 ? 28.299 -2.137 7.330 1.00 54.72 152 THR A CA 1
ATOM 1265 C C . THR A 1 152 ? 29.220 -2.484 6.166 1.00 54.72 152 THR A C 1
ATOM 1267 O O . THR A 1 152 ? 29.001 -3.477 5.474 1.00 54.72 152 THR A O 1
ATOM 1270 N N . SER A 1 153 ? 30.246 -1.658 5.954 1.00 58.38 153 SER A N 1
ATOM 1271 C CA . SER A 1 153 ? 31.340 -1.923 5.011 1.00 58.38 153 SER A CA 1
ATOM 1272 C C . SER A 1 153 ? 32.631 -2.178 5.777 1.00 58.38 153 SER A C 1
ATOM 1274 O O . SER A 1 153 ? 32.889 -1.523 6.788 1.00 58.38 153 SER A O 1
ATOM 1276 N N . THR A 1 154 ? 33.456 -3.093 5.268 1.00 59.62 154 THR A N 1
ATOM 1277 C CA . THR A 1 154 ? 34.845 -3.286 5.714 1.00 59.62 154 THR A CA 1
ATOM 1278 C C . THR A 1 154 ? 35.827 -2.360 4.990 1.00 59.62 154 THR A C 1
ATOM 1280 O O . THR A 1 154 ? 36.992 -2.300 5.364 1.00 59.62 154 THR A O 1
ATOM 1283 N N . ASP A 1 155 ? 35.364 -1.647 3.958 1.00 62.03 155 ASP A N 1
ATOM 1284 C CA . ASP A 1 155 ? 36.127 -0.665 3.187 1.00 62.03 155 ASP A CA 1
ATOM 1285 C C . ASP A 1 155 ? 35.538 0.751 3.387 1.00 62.03 155 ASP A C 1
ATOM 1287 O O . ASP A 1 155 ? 34.380 0.987 3.003 1.00 62.03 155 ASP A O 1
ATOM 1291 N N . PRO A 1 156 ? 36.297 1.709 3.956 1.00 57.00 156 PRO A N 1
ATOM 1292 C CA . PRO A 1 156 ? 35.863 3.096 4.114 1.00 57.00 156 PRO A CA 1
ATOM 1293 C C . PRO A 1 156 ? 35.709 3.852 2.780 1.00 57.00 156 PRO A C 1
ATOM 1295 O O . PRO A 1 156 ? 35.084 4.910 2.753 1.00 57.00 156 PRO A O 1
ATOM 1298 N N . ASN A 1 157 ? 36.198 3.340 1.653 1.00 60.66 157 ASN A N 1
ATOM 1299 C CA . ASN A 1 157 ? 36.078 4.011 0.354 1.00 60.66 157 ASN A CA 1
ATOM 1300 C C . ASN A 1 157 ? 34.917 3.482 -0.504 1.00 60.66 157 ASN A C 1
ATOM 1302 O O . ASN A 1 157 ? 34.641 4.030 -1.573 1.00 60.66 157 ASN A O 1
ATOM 1306 N N . SER A 1 158 ? 34.174 2.474 -0.034 1.00 60.38 158 SER A N 1
ATOM 1307 C CA . SER A 1 158 ? 32.979 1.994 -0.733 1.00 60.38 158 SER A CA 1
ATOM 1308 C C . SER A 1 158 ? 31.865 3.052 -0.719 1.00 60.38 158 SER A C 1
ATOM 1310 O O . SER A 1 158 ? 31.400 3.496 0.335 1.00 60.38 158 SER A O 1
ATOM 1312 N N . THR A 1 159 ? 31.433 3.460 -1.917 1.00 51.25 159 THR A N 1
ATOM 1313 C CA . THR A 1 159 ? 30.417 4.506 -2.155 1.00 51.25 159 THR A CA 1
ATOM 1314 C C . THR A 1 159 ? 29.121 3.976 -2.778 1.00 51.25 159 THR A C 1
ATOM 1316 O O . THR A 1 159 ? 28.248 4.768 -3.141 1.00 51.25 159 THR A O 1
ATOM 1319 N N . THR A 1 160 ? 28.933 2.652 -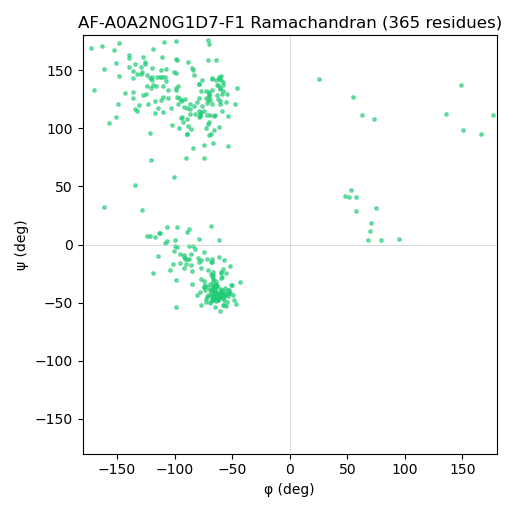2.869 1.00 50.16 160 THR A N 1
ATOM 1320 C CA . THR A 1 160 ? 27.730 2.057 -3.486 1.00 50.16 160 THR A CA 1
ATOM 1321 C C . THR A 1 160 ? 27.090 0.977 -2.612 1.00 50.16 160 THR A C 1
ATOM 1323 O O . THR A 1 160 ? 27.711 -0.045 -2.329 1.00 50.16 160 THR A O 1
ATOM 1326 N N . PHE A 1 161 ? 25.827 1.174 -2.219 1.00 46.31 161 PHE A N 1
ATOM 1327 C CA . PHE A 1 161 ? 25.054 0.187 -1.459 1.00 46.31 161 PHE A CA 1
ATOM 1328 C C . PHE A 1 161 ? 24.717 -1.029 -2.342 1.00 46.31 161 PHE A C 1
ATOM 1330 O O . PHE A 1 161 ? 24.203 -0.863 -3.449 1.00 46.31 161 PHE A O 1
ATOM 1337 N N . GLY A 1 162 ? 25.002 -2.252 -1.881 1.00 46.19 162 GLY A N 1
ATOM 1338 C CA . GLY A 1 162 ? 24.663 -3.494 -2.596 1.00 46.19 162 GLY A CA 1
ATOM 1339 C C . GLY A 1 162 ? 25.759 -4.094 -3.492 1.00 46.19 162 GLY A C 1
ATOM 1340 O O . GLY A 1 162 ? 25.508 -5.107 -4.141 1.00 46.19 162 GLY A O 1
ATOM 1341 N N . ARG A 1 163 ? 26.984 -3.544 -3.517 1.00 41.34 163 ARG A N 1
ATOM 1342 C CA . ARG A 1 163 ? 28.163 -4.301 -3.981 1.00 41.34 163 ARG A CA 1
ATOM 1343 C C . ARG A 1 163 ? 28.704 -5.123 -2.814 1.00 41.34 163 ARG A C 1
ATOM 1345 O O . ARG A 1 163 ? 29.626 -4.697 -2.129 1.00 41.34 163 ARG A O 1
ATOM 1352 N N . SER A 1 164 ? 28.125 -6.296 -2.574 1.00 37.81 164 SER A N 1
ATOM 1353 C CA . SER A 1 164 ? 28.841 -7.313 -1.805 1.00 37.81 164 SER A CA 1
ATOM 1354 C C . SER A 1 164 ? 29.976 -7.797 -2.709 1.00 37.81 164 SER A C 1
ATOM 1356 O O . SER A 1 164 ? 29.755 -8.585 -3.626 1.00 37.81 164 SER A O 1
ATOM 1358 N N . TYR A 1 165 ? 31.166 -7.209 -2.565 1.00 39.84 165 TYR A N 1
ATOM 1359 C CA . TYR A 1 165 ? 32.360 -7.774 -3.183 1.00 39.84 165 TYR A CA 1
ATOM 1360 C C . TYR A 1 165 ? 32.534 -9.168 -2.593 1.00 39.84 165 TYR A C 1
ATOM 1362 O O . TYR A 1 165 ? 32.568 -9.317 -1.371 1.00 39.84 165 TYR A O 1
ATOM 1370 N N . GLY A 1 166 ? 32.584 -10.177 -3.466 1.00 37.59 166 GLY A N 1
ATOM 1371 C CA . GLY A 1 166 ? 32.865 -11.548 -3.075 1.00 37.59 166 GLY A CA 1
ATOM 1372 C C . GLY A 1 166 ? 34.072 -11.560 -2.149 1.00 37.59 166 GLY A C 1
ATOM 1373 O O . GLY A 1 166 ? 35.138 -11.056 -2.508 1.00 37.59 166 GLY A O 1
ATOM 1374 N N . MET A 1 167 ? 33.876 -12.076 -0.938 1.00 40.09 167 MET A N 1
ATOM 1375 C CA . MET A 1 167 ? 34.966 -12.305 -0.007 1.00 40.09 167 MET A CA 1
ATOM 1376 C C . MET A 1 167 ? 35.922 -13.302 -0.658 1.00 40.09 167 MET A C 1
ATOM 1378 O O . MET A 1 167 ? 35.668 -14.504 -0.683 1.00 40.09 167 MET A O 1
ATOM 1382 N N . GLY A 1 168 ? 37.021 -12.792 -1.210 1.00 38.28 168 GLY A N 1
ATOM 1383 C CA . GLY A 1 168 ? 38.210 -13.600 -1.410 1.00 38.28 168 GLY A CA 1
ATOM 1384 C C . GLY A 1 168 ? 38.636 -14.150 -0.051 1.00 38.28 168 GLY A C 1
ATOM 1385 O O . GLY A 1 168 ? 38.579 -13.447 0.956 1.00 38.28 168 GLY A O 1
ATOM 1386 N N . VAL A 1 169 ? 39.063 -15.408 -0.033 1.00 42.84 169 VAL A N 1
ATOM 1387 C CA . VAL A 1 169 ? 39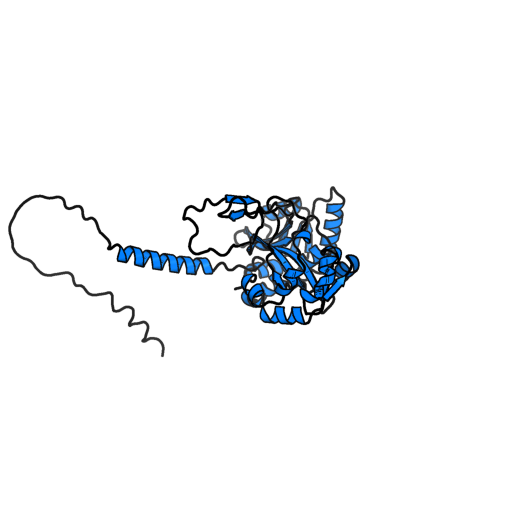.349 -16.240 1.152 1.00 42.84 169 VAL A CA 1
ATOM 1388 C C . VAL A 1 169 ? 40.478 -15.677 2.054 1.00 42.84 169 VAL A C 1
ATOM 1390 O O . VAL A 1 169 ? 40.815 -16.271 3.067 1.00 42.84 169 VAL A O 1
ATOM 1393 N N . ASN A 1 170 ? 41.021 -14.492 1.743 1.00 41.97 170 ASN A N 1
ATOM 1394 C CA . ASN A 1 170 ? 42.186 -13.874 2.384 1.00 41.97 170 ASN A CA 1
ATOM 1395 C C . ASN A 1 170 ? 41.952 -12.421 2.867 1.00 41.97 170 ASN A C 1
ATOM 1397 O O . ASN A 1 170 ? 42.887 -11.621 2.879 1.00 41.97 170 ASN A O 1
ATOM 1401 N N . ALA A 1 171 ? 40.727 -12.028 3.237 1.00 44.78 171 ALA A N 1
ATOM 1402 C CA . ALA A 1 171 ? 40.494 -10.687 3.789 1.00 44.78 171 ALA A CA 1
ATOM 1403 C C . ALA A 1 171 ? 41.042 -10.566 5.236 1.00 44.78 171 ALA A C 1
ATOM 1405 O O . ALA A 1 171 ? 40.763 -11.438 6.064 1.00 44.78 171 ALA A O 1
ATOM 1406 N N . PRO A 1 172 ? 41.810 -9.509 5.574 1.00 43.69 172 PRO A N 1
ATOM 1407 C CA . PRO A 1 172 ? 42.431 -9.358 6.889 1.00 43.69 172 PRO A CA 1
ATOM 1408 C C . PRO A 1 172 ? 41.391 -9.242 8.016 1.00 43.69 172 PRO A C 1
ATOM 1410 O O . PRO A 1 172 ? 40.408 -8.510 7.924 1.00 43.69 172 PRO A O 1
ATOM 1413 N N . THR A 1 173 ? 41.658 -9.940 9.120 1.00 42.66 173 THR A N 1
ATOM 1414 C CA . THR A 1 173 ? 40.799 -10.196 10.296 1.00 42.66 173 THR A CA 1
ATOM 1415 C C . THR A 1 173 ? 40.484 -8.985 11.189 1.00 42.66 173 THR A C 1
ATOM 1417 O O . THR A 1 173 ? 39.998 -9.151 12.307 1.00 42.66 173 THR A O 1
ATOM 1420 N N . LYS A 1 174 ? 40.707 -7.752 10.723 1.00 45.69 174 LYS A N 1
ATOM 1421 C CA . LYS A 1 174 ? 40.300 -6.528 11.433 1.00 45.69 174 LYS A CA 1
ATOM 1422 C C . LYS A 1 174 ? 39.343 -5.713 10.572 1.00 45.69 174 LYS A C 1
ATOM 1424 O O . LYS A 1 174 ? 39.694 -4.668 10.036 1.00 45.69 174 LYS A O 1
ATOM 1429 N N . SER A 1 175 ? 38.113 -6.199 10.448 1.00 48.19 175 SER A N 1
ATOM 1430 C CA . SER A 1 175 ? 37.019 -5.432 9.860 1.00 48.19 175 SER A CA 1
ATOM 1431 C C . SER A 1 175 ? 36.580 -4.334 10.831 1.00 48.19 175 SER A C 1
ATOM 1433 O O . SER A 1 175 ? 35.837 -4.597 11.778 1.00 48.19 175 SER A O 1
ATOM 1435 N N . VAL A 1 176 ? 37.028 -3.098 10.613 1.00 48.44 176 VAL A N 1
ATOM 1436 C CA . VAL A 1 176 ? 36.394 -1.931 11.237 1.00 48.44 176 VAL A CA 1
ATOM 1437 C C . VAL A 1 176 ? 35.051 -1.736 10.536 1.00 48.44 176 VAL A C 1
ATOM 1439 O O . VAL A 1 176 ? 35.004 -1.439 9.346 1.00 48.44 176 VAL A O 1
ATOM 1442 N N . SER A 1 177 ? 33.955 -1.977 11.255 1.00 49.50 177 SER A N 1
ATOM 1443 C CA . SER A 1 177 ? 32.602 -1.749 10.746 1.00 49.50 177 SER A CA 1
ATOM 1444 C C . SER A 1 177 ? 32.288 -0.259 10.806 1.00 49.50 177 SER A C 1
ATOM 1446 O O . SER A 1 177 ? 32.105 0.290 11.892 1.00 49.50 177 SER A O 1
ATOM 1448 N N . TYR A 1 178 ? 32.159 0.386 9.651 1.00 50.66 178 TYR A N 1
ATOM 1449 C CA . TYR A 1 178 ? 31.627 1.745 9.569 1.00 50.66 178 TYR A CA 1
ATOM 1450 C C . TYR A 1 178 ? 30.117 1.684 9.359 1.00 50.66 178 TYR A C 1
ATOM 1452 O O . TYR A 1 178 ? 29.683 1.063 8.394 1.00 50.66 178 TYR A O 1
ATOM 1460 N N . GLN A 1 179 ? 29.326 2.337 10.217 1.00 51.38 179 GLN A N 1
ATOM 1461 C CA . GLN A 1 179 ? 27.911 2.600 9.940 1.00 51.38 179 GLN A CA 1
ATOM 1462 C C . GLN A 1 179 ? 27.798 3.899 9.137 1.00 51.38 179 GLN A C 1
ATOM 1464 O O . GLN A 1 179 ? 28.249 4.953 9.584 1.00 51.38 179 GLN A O 1
ATOM 1469 N N . ARG A 1 180 ? 27.219 3.828 7.936 1.00 55.59 180 ARG A N 1
ATOM 1470 C CA . ARG A 1 180 ? 26.954 4.998 7.083 1.00 55.59 180 ARG A CA 1
ATOM 1471 C C . ARG A 1 180 ? 25.473 5.135 6.802 1.00 55.59 180 ARG A C 1
ATOM 1473 O O . ARG A 1 180 ? 24.834 4.131 6.503 1.00 55.59 180 ARG A O 1
ATOM 1480 N N . VAL A 1 181 ? 24.983 6.375 6.781 1.00 56.22 181 VAL A N 1
ATOM 1481 C CA . VAL A 1 181 ? 23.668 6.703 6.220 1.00 56.22 181 VAL A CA 1
ATOM 1482 C C . VAL A 1 181 ? 23.710 6.438 4.714 1.00 56.22 181 VAL A C 1
ATOM 1484 O O . VAL A 1 181 ? 24.415 7.127 3.973 1.00 56.22 181 VAL A O 1
ATOM 1487 N N . ALA A 1 182 ? 22.994 5.410 4.258 1.00 57.75 182 ALA A N 1
ATOM 1488 C CA . ALA A 1 182 ? 22.940 5.056 2.845 1.00 57.75 182 ALA A CA 1
ATOM 1489 C C . ALA A 1 182 ? 22.197 6.104 2.020 1.00 57.75 182 ALA A C 1
ATOM 1491 O O . ALA A 1 182 ? 22.715 6.562 1.014 1.00 57.75 182 ALA A O 1
ATOM 1492 N N . PHE A 1 183 ? 21.019 6.525 2.445 1.00 61.69 183 PHE A N 1
ATOM 1493 C CA . PHE A 1 183 ? 20.219 7.557 1.789 1.00 61.69 183 PHE A CA 1
ATOM 1494 C C . PHE A 1 183 ? 19.027 7.864 2.689 1.00 61.69 183 PHE A C 1
ATOM 1496 O O . PHE A 1 183 ? 18.754 7.108 3.623 1.00 61.69 183 PHE A O 1
ATOM 1503 N N . THR A 1 184 ? 18.318 8.935 2.361 1.00 60.12 184 THR A N 1
ATOM 1504 C CA . THR A 1 184 ? 17.105 9.374 3.044 1.00 60.12 184 THR A CA 1
ATOM 1505 C C . THR A 1 184 ? 15.970 9.483 2.028 1.00 60.12 184 THR A C 1
ATOM 1507 O O . THR A 1 184 ? 16.167 10.025 0.939 1.00 60.12 184 THR A O 1
ATOM 1510 N N . PHE A 1 185 ? 14.786 8.996 2.401 1.00 67.38 185 PHE A N 1
ATOM 1511 C CA . PHE A 1 185 ? 13.534 9.186 1.668 1.00 67.38 185 PHE A CA 1
ATOM 1512 C C . PHE A 1 185 ? 12.459 9.703 2.619 1.00 67.38 185 PHE A C 1
ATOM 1514 O O . PHE A 1 185 ? 12.440 9.334 3.793 1.00 67.38 185 PHE A O 1
ATOM 1521 N N . ALA A 1 186 ? 11.570 10.528 2.074 1.00 68.62 186 ALA A N 1
ATOM 1522 C CA . ALA A 1 186 ? 10.270 10.817 2.654 1.00 68.62 186 ALA A CA 1
ATOM 1523 C C . ALA A 1 186 ? 9.445 9.532 2.726 1.00 68.62 186 ALA A C 1
ATOM 1525 O O . ALA A 1 186 ? 9.410 8.797 1.738 1.00 68.62 186 ALA A O 1
ATOM 1526 N N . TYR A 1 187 ? 8.739 9.280 3.826 1.00 75.88 187 TYR A N 1
ATOM 1527 C CA . TYR A 1 187 ? 7.693 8.268 3.799 1.00 75.88 187 TYR A CA 1
ATOM 1528 C C . TYR A 1 187 ? 6.547 8.606 4.749 1.00 75.88 187 TYR A C 1
ATOM 1530 O O . TYR A 1 187 ? 6.785 9.127 5.836 1.00 75.88 187 TYR A O 1
ATOM 1538 N N . TYR A 1 188 ? 5.323 8.264 4.344 1.00 80.31 188 TYR A N 1
ATOM 1539 C CA . TYR A 1 188 ? 4.137 8.283 5.202 1.00 80.31 188 TYR A CA 1
ATOM 1540 C C . TYR A 1 188 ? 3.843 6.885 5.718 1.00 80.31 188 TYR A C 1
ATOM 1542 O O . TYR A 1 188 ? 4.055 5.896 5.018 1.00 80.31 188 TYR A O 1
ATOM 1550 N N . SER A 1 189 ? 3.308 6.808 6.928 1.00 86.50 189 SER A N 1
ATOM 1551 C CA . SER A 1 189 ? 2.851 5.563 7.530 1.00 86.50 189 SER A CA 1
ATOM 1552 C C . SER A 1 189 ? 1.424 5.727 8.007 1.00 86.50 189 SER A C 1
ATOM 1554 O O . SER A 1 189 ? 1.148 6.633 8.790 1.00 86.50 189 SER A O 1
ATOM 1556 N N . TYR A 1 190 ? 0.570 4.799 7.599 1.00 91.69 190 TYR A N 1
ATOM 1557 C CA . TYR A 1 190 ? -0.786 4.658 8.103 1.00 91.69 190 TYR A CA 1
ATOM 1558 C C . TYR A 1 190 ? -0.858 3.449 9.022 1.00 91.69 190 TYR A C 1
ATOM 1560 O O . TYR A 1 190 ? -0.461 2.357 8.622 1.00 91.69 190 TYR A O 1
ATOM 1568 N N . ASN A 1 191 ? -1.348 3.652 10.239 1.00 93.75 191 ASN A N 1
ATOM 1569 C CA . ASN A 1 191 ? -1.513 2.613 11.247 1.00 93.75 191 ASN A CA 1
ATOM 1570 C C . ASN A 1 191 ? -3.005 2.358 11.437 1.00 93.75 191 ASN A C 1
ATOM 1572 O O . ASN A 1 191 ? -3.760 3.298 11.683 1.00 93.75 191 ASN A O 1
ATOM 1576 N N . LEU A 1 192 ? -3.420 1.100 11.328 1.00 96.94 192 LEU A N 1
ATOM 1577 C CA . LEU A 1 192 ? -4.754 0.675 11.720 1.00 96.94 192 LEU A CA 1
ATOM 1578 C C . LEU A 1 192 ? -4.674 0.093 13.128 1.00 96.94 192 LEU A C 1
ATOM 1580 O O . LEU A 1 192 ? -3.958 -0.880 13.361 1.00 96.94 192 LEU A O 1
ATOM 1584 N N . GLU A 1 193 ? -5.416 0.680 14.057 1.00 96.38 193 GLU A N 1
ATOM 1585 C CA . GLU A 1 193 ? -5.424 0.300 15.467 1.00 96.38 193 GLU A CA 1
ATOM 1586 C C . GLU A 1 193 ? -6.852 0.084 15.971 1.00 96.38 193 GLU A C 1
ATOM 1588 O O . GLU A 1 193 ? -7.801 0.712 15.504 1.00 96.38 193 GLU A O 1
ATOM 1593 N N . ILE A 1 194 ? -7.005 -0.762 16.984 1.00 96.62 194 ILE A N 1
ATOM 1594 C CA . ILE A 1 194 ? -8.270 -0.984 17.697 1.00 96.62 194 ILE A CA 1
ATOM 1595 C C . ILE A 1 194 ? -8.065 -0.817 19.200 1.00 96.62 194 ILE A C 1
ATOM 1597 O O . ILE A 1 194 ? -6.946 -0.918 19.705 1.00 96.62 194 ILE A O 1
ATOM 1601 N N . ILE A 1 195 ? -9.147 -0.606 19.949 1.00 93.31 195 ILE A N 1
ATOM 1602 C CA . ILE A 1 195 ? -9.117 -0.749 21.408 1.00 93.31 195 ILE A CA 1
ATOM 1603 C C . ILE A 1 195 ? -9.440 -2.202 21.753 1.00 93.31 195 ILE A C 1
ATOM 1605 O O . ILE A 1 195 ? -10.596 -2.619 21.730 1.00 93.31 195 ILE A O 1
ATOM 1609 N N . GLY A 1 196 ? -8.408 -2.976 22.087 1.00 85.00 196 GLY A N 1
ATOM 1610 C CA . GLY A 1 196 ? -8.556 -4.385 22.436 1.00 85.00 196 GLY A CA 1
ATOM 1611 C C . GLY A 1 196 ? -9.240 -4.611 23.788 1.00 85.00 196 GLY A C 1
ATOM 1612 O O . GLY A 1 196 ? -9.486 -3.689 24.571 1.00 85.00 196 GLY A O 1
ATOM 1613 N N . ASN A 1 197 ? -9.485 -5.881 24.121 1.00 78.06 197 ASN A N 1
ATOM 1614 C CA . ASN A 1 197 ? -10.271 -6.305 25.295 1.00 78.06 197 ASN A CA 1
ATOM 1615 C C . ASN A 1 197 ? -9.763 -5.753 26.641 1.00 78.06 197 ASN A C 1
ATOM 1617 O O . ASN A 1 197 ? -10.523 -5.645 27.600 1.00 78.06 197 ASN A O 1
ATOM 1621 N N . LYS A 1 198 ? -8.477 -5.394 26.739 1.00 82.94 198 LYS A N 1
ATOM 1622 C CA . LYS A 1 198 ? -7.881 -4.787 27.945 1.00 82.94 198 LYS A CA 1
ATOM 1623 C C . LYS A 1 198 ? -8.021 -3.259 27.985 1.00 82.94 198 LYS A C 1
ATOM 1625 O O . LYS A 1 198 ? -7.350 -2.606 28.786 1.00 82.94 198 LYS A O 1
ATOM 1630 N N . LYS A 1 199 ? -8.862 -2.689 27.117 1.00 84.88 199 LYS A N 1
ATOM 1631 C CA . LYS A 1 199 ? -9.009 -1.250 26.872 1.00 84.88 199 LYS A CA 1
ATOM 1632 C C . LYS A 1 199 ? -7.668 -0.559 26.597 1.00 84.88 199 LYS A C 1
ATOM 1634 O O . LYS A 1 199 ? -7.379 0.511 27.145 1.00 84.88 199 LYS A O 1
ATOM 1639 N N . LYS A 1 200 ? -6.820 -1.231 25.820 1.00 86.25 200 LYS A N 1
ATOM 1640 C CA . LYS A 1 200 ? -5.520 -0.733 25.364 1.00 86.25 200 LYS A CA 1
ATOM 1641 C C . LYS A 1 200 ? -5.524 -0.686 23.836 1.00 86.25 200 LYS A C 1
ATOM 1643 O O . LYS A 1 200 ? -6.123 -1.583 23.244 1.00 86.25 200 LYS A O 1
ATOM 1648 N N . PRO A 1 201 ? -4.875 0.315 23.222 1.00 89.38 201 PRO A N 1
ATOM 1649 C CA . PRO A 1 201 ? -4.622 0.300 21.790 1.00 89.38 201 PRO A CA 1
ATOM 1650 C C . PRO A 1 201 ? -3.824 -0.948 21.400 1.00 89.38 201 PRO A C 1
ATOM 1652 O O . PRO A 1 201 ? -2.831 -1.277 22.055 1.00 89.38 201 PRO A O 1
ATOM 1655 N N . GLU A 1 202 ? -4.274 -1.635 20.360 1.00 92.88 202 GLU A N 1
ATOM 1656 C CA . GLU A 1 202 ? -3.616 -2.786 19.746 1.00 92.88 202 GLU A CA 1
ATOM 1657 C C . GLU A 1 202 ? -3.438 -2.488 18.248 1.00 92.88 202 GLU A C 1
ATOM 1659 O O . GLU A 1 202 ? -4.387 -2.065 17.582 1.00 92.88 202 GLU A O 1
ATOM 1664 N N . SER A 1 203 ? -2.214 -2.672 17.734 1.00 92.06 203 SER A N 1
ATOM 1665 C CA . SER A 1 203 ? -1.916 -2.556 16.299 1.00 92.06 203 SER A CA 1
ATOM 1666 C C . SER A 1 203 ? -2.600 -3.696 15.549 1.00 92.06 203 SER A C 1
ATOM 1668 O O . SER A 1 203 ? -2.530 -4.851 15.973 1.00 92.06 203 SER A O 1
ATOM 1670 N N . VAL A 1 204 ? -3.273 -3.371 14.448 1.00 93.75 204 VAL A N 1
ATOM 1671 C CA . VAL A 1 204 ? -3.859 -4.352 13.529 1.00 93.75 204 VAL A CA 1
ATOM 1672 C C . VAL A 1 204 ? -2.936 -4.555 12.339 1.00 93.75 204 VAL A C 1
ATOM 1674 O O . VAL A 1 204 ? -2.585 -5.686 12.016 1.00 93.75 204 VAL A O 1
ATOM 1677 N N . THR A 1 205 ? -2.572 -3.461 11.668 1.00 93.31 205 THR A N 1
ATOM 1678 C CA . THR A 1 205 ? -1.624 -3.465 10.554 1.00 93.31 205 THR A CA 1
ATOM 1679 C C . THR A 1 205 ? -1.104 -2.057 10.270 1.00 93.31 205 THR A C 1
ATOM 1681 O O . THR A 1 205 ? -1.614 -1.067 10.799 1.00 93.31 205 THR A O 1
ATOM 1684 N N . GLN A 1 206 ? -0.102 -1.959 9.399 1.00 91.31 206 GLN A N 1
ATOM 1685 C CA . GLN A 1 206 ? 0.552 -0.709 9.032 1.00 91.31 206 GLN A CA 1
ATOM 1686 C C . GLN A 1 206 ? 0.921 -0.702 7.545 1.00 91.31 206 GLN A C 1
ATOM 1688 O O . GLN A 1 206 ? 1.571 -1.633 7.068 1.00 91.31 206 GLN A O 1
ATOM 1693 N N . ILE A 1 207 ? 0.559 0.364 6.823 1.00 90.75 207 ILE A N 1
ATOM 1694 C CA . ILE A 1 207 ? 0.860 0.558 5.396 1.00 90.75 207 ILE A CA 1
ATOM 1695 C C . ILE A 1 207 ? 1.762 1.786 5.218 1.00 90.75 207 ILE A C 1
ATOM 1697 O O . ILE A 1 207 ? 1.406 2.894 5.623 1.00 90.75 207 ILE A O 1
ATOM 1701 N N . GLY A 1 208 ? 2.924 1.596 4.585 1.00 87.31 208 GLY A N 1
ATOM 1702 C CA . GLY A 1 208 ? 3.922 2.645 4.361 1.00 87.31 208 GLY A CA 1
ATOM 1703 C C . GLY A 1 208 ? 4.055 3.081 2.895 1.00 87.31 208 GLY A C 1
ATOM 1704 O O . GLY A 1 208 ? 4.161 2.249 1.992 1.00 87.31 208 GLY A O 1
ATOM 1705 N N . PHE A 1 209 ? 4.145 4.389 2.654 1.00 85.50 209 PHE A N 1
ATOM 1706 C CA . PHE A 1 209 ? 4.295 5.019 1.334 1.00 85.50 209 PHE A CA 1
ATOM 1707 C C . PHE A 1 209 ? 5.618 5.752 1.219 1.00 85.50 209 PHE A C 1
ATOM 1709 O O . PHE A 1 209 ? 5.948 6.511 2.112 1.00 85.50 209 PHE A O 1
ATOM 1716 N N . ALA A 1 210 ? 6.328 5.617 0.101 1.00 77.94 210 ALA A N 1
ATOM 1717 C CA . ALA A 1 210 ? 7.644 6.231 -0.112 1.00 77.94 210 ALA A CA 1
ATOM 1718 C C . ALA A 1 210 ? 7.616 7.653 -0.712 1.00 77.94 210 ALA A C 1
ATOM 1720 O O . ALA A 1 210 ? 8.641 8.139 -1.190 1.00 77.94 210 ALA A O 1
ATOM 1721 N N . ASN A 1 211 ? 6.443 8.286 -0.772 1.00 71.94 211 ASN A N 1
ATOM 1722 C CA . ASN A 1 211 ? 6.244 9.564 -1.452 1.00 71.94 211 ASN A CA 1
ATOM 1723 C C . ASN A 1 211 ? 6.229 10.724 -0.445 1.00 71.94 211 ASN A C 1
ATOM 1725 O O . ASN A 1 211 ? 5.807 10.548 0.694 1.00 71.94 211 ASN A O 1
ATOM 1729 N N . GLY A 1 212 ? 6.692 11.906 -0.868 1.00 64.44 212 GLY A N 1
ATOM 1730 C CA . GLY A 1 212 ? 6.626 13.137 -0.061 1.00 64.44 212 GLY A CA 1
ATOM 1731 C C . GLY A 1 212 ? 5.236 13.778 -0.031 1.00 64.44 212 GLY A C 1
ATOM 1732 O O . GLY A 1 212 ? 4.909 14.489 0.914 1.00 64.44 212 GLY A O 1
ATOM 1733 N N . GLU A 1 213 ? 4.399 13.442 -1.009 1.00 75.50 213 GLU A N 1
ATOM 1734 C CA . GLU A 1 213 ? 3.005 13.860 -1.137 1.00 75.50 213 GLU A CA 1
ATOM 1735 C C . GLU A 1 213 ? 2.167 12.640 -1.538 1.00 75.50 213 GLU A C 1
ATOM 1737 O O . GLU A 1 213 ? 2.647 11.783 -2.288 1.00 75.50 213 GLU A O 1
ATOM 1742 N N . LEU A 1 214 ? 0.941 12.538 -1.020 1.00 83.69 214 LEU A N 1
ATOM 1743 C CA . LEU A 1 214 ? 0.027 11.434 -1.314 1.00 83.69 214 LEU A CA 1
ATOM 1744 C C . LEU A 1 214 ? -1.081 11.903 -2.254 1.00 83.69 214 LEU A C 1
ATOM 1746 O O . LEU A 1 214 ? -1.701 12.942 -2.049 1.00 83.69 214 LEU A O 1
ATOM 1750 N 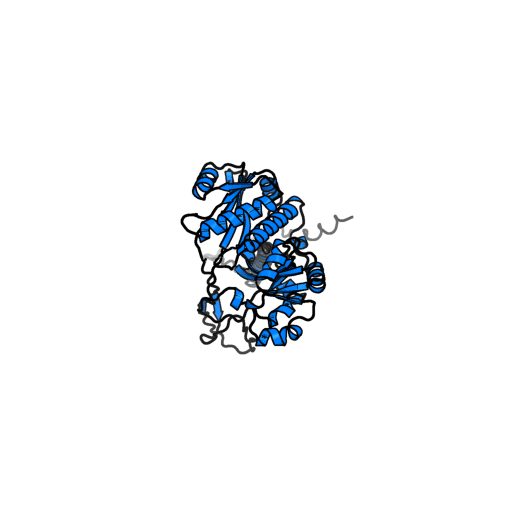N . SER A 1 215 ? -1.326 11.107 -3.284 1.00 88.06 215 SER A N 1
ATOM 1751 C CA . SER A 1 215 ? -2.319 11.341 -4.328 1.00 88.06 215 SER A CA 1
ATOM 1752 C C . SER A 1 215 ? -3.504 10.377 -4.205 1.00 88.06 215 SER A C 1
ATOM 1754 O O . SER A 1 215 ? -3.475 9.423 -3.424 1.00 88.06 215 SER A O 1
ATOM 1756 N N . LYS A 1 216 ? -4.544 10.558 -5.032 1.00 93.69 216 LYS A N 1
ATOM 1757 C CA . LYS A 1 216 ? -5.698 9.639 -5.082 1.00 93.69 216 LYS A CA 1
ATOM 1758 C C . LYS A 1 216 ? -5.293 8.175 -5.294 1.00 93.69 216 LYS A C 1
ATOM 1760 O O . LYS A 1 216 ? -5.848 7.298 -4.640 1.00 93.69 216 LYS A O 1
ATOM 1765 N N . ILE A 1 217 ? -4.296 7.901 -6.141 1.00 94.19 217 ILE A N 1
ATOM 1766 C CA . ILE A 1 217 ? -3.818 6.526 -6.372 1.00 94.19 217 ILE A CA 1
ATOM 1767 C C . ILE A 1 217 ? -3.104 5.933 -5.147 1.00 94.19 217 ILE A C 1
ATOM 1769 O O . ILE A 1 217 ? -3.066 4.714 -4.981 1.00 94.19 217 ILE A O 1
ATOM 1773 N N . ASP A 1 218 ? -2.528 6.767 -4.273 1.00 92.50 218 ASP A N 1
ATOM 1774 C CA . ASP A 1 218 ? -1.938 6.317 -3.011 1.00 92.50 218 ASP A CA 1
ATOM 1775 C C . ASP A 1 218 ? -3.029 5.913 -2.016 1.00 92.50 218 ASP A C 1
ATOM 1777 O O . ASP A 1 218 ? -2.944 4.838 -1.422 1.00 92.50 218 ASP A O 1
ATOM 1781 N N . TYR A 1 219 ? -4.080 6.726 -1.892 1.00 95.38 219 TYR A N 1
ATOM 1782 C CA . TYR A 1 219 ? -5.227 6.410 -1.043 1.00 95.38 219 TYR A CA 1
ATOM 1783 C C . TYR A 1 219 ? -6.021 5.208 -1.554 1.00 95.38 219 TYR A C 1
ATOM 1785 O O . TYR A 1 219 ? -6.483 4.405 -0.744 1.00 95.38 219 TYR A O 1
ATOM 1793 N N . LEU A 1 220 ? -6.155 5.041 -2.876 1.00 97.38 220 LEU A N 1
ATOM 1794 C CA . LEU A 1 220 ? -6.827 3.870 -3.449 1.00 97.38 220 LEU A CA 1
ATOM 1795 C C . LEU A 1 220 ? -6.078 2.597 -3.068 1.00 97.38 220 LEU A C 1
ATOM 1797 O O . LEU A 1 220 ? -6.670 1.659 -2.538 1.00 97.38 220 LEU A O 1
ATOM 1801 N N . PHE A 1 221 ? -4.757 2.623 -3.237 1.00 96.06 221 PHE A N 1
ATOM 1802 C CA . PHE A 1 221 ? -3.892 1.535 -2.813 1.00 96.06 221 PHE A CA 1
ATOM 1803 C C . PHE A 1 221 ? -3.988 1.271 -1.302 1.00 96.06 221 PHE A C 1
ATOM 1805 O O . PHE A 1 221 ? -4.075 0.113 -0.904 1.00 96.06 221 PHE A O 1
ATOM 1812 N N . LEU A 1 222 ? -4.014 2.315 -0.457 1.00 95.62 222 LEU A N 1
ATOM 1813 C CA . LEU A 1 222 ? -4.216 2.174 0.992 1.00 95.62 222 LEU A CA 1
ATOM 1814 C C . LEU A 1 222 ? -5.504 1.403 1.296 1.00 95.62 222 LEU A C 1
ATOM 1816 O O . LEU A 1 222 ? -5.478 0.408 2.018 1.00 95.62 222 LEU A O 1
ATOM 1820 N N . CYS A 1 223 ? -6.618 1.858 0.722 1.00 97.56 223 CYS A N 1
ATOM 1821 C CA . CYS A 1 223 ? -7.938 1.277 0.926 1.00 97.56 223 CYS A CA 1
ATOM 1822 C C . CYS A 1 223 ? -7.987 -0.189 0.464 1.00 97.56 223 CYS A C 1
ATOM 1824 O O . CYS A 1 223 ? -8.450 -1.057 1.207 1.00 97.56 223 CYS A O 1
ATOM 1826 N N . GLN A 1 224 ? -7.434 -0.485 -0.717 1.00 96.69 224 GLN A N 1
ATOM 1827 C CA . GLN A 1 224 ? -7.338 -1.842 -1.261 1.00 96.69 224 GLN A CA 1
ATOM 1828 C C . GLN A 1 224 ? -6.480 -2.761 -0.380 1.00 96.69 224 GLN A C 1
ATOM 1830 O O . GLN A 1 224 ? -6.922 -3.856 -0.039 1.00 96.69 224 GLN A O 1
ATOM 1835 N N . GLN A 1 225 ? -5.289 -2.320 0.052 1.00 95.06 225 GLN A N 1
ATOM 1836 C CA . GLN A 1 225 ? -4.423 -3.139 0.914 1.00 95.06 225 GLN A CA 1
ATOM 1837 C C . GLN A 1 225 ? -5.070 -3.442 2.260 1.00 95.06 225 GLN A C 1
ATOM 1839 O O . GLN A 1 225 ? -5.030 -4.586 2.710 1.00 95.06 225 GLN A O 1
ATOM 1844 N N . LEU A 1 226 ? -5.678 -2.439 2.897 1.00 96.56 226 LEU A N 1
ATOM 1845 C CA . LEU A 1 226 ? -6.389 -2.645 4.156 1.00 96.56 226 LEU A CA 1
ATOM 1846 C C . LEU A 1 226 ? -7.548 -3.624 3.967 1.00 96.56 226 LEU A C 1
ATOM 1848 O O . LEU A 1 226 ? -7.670 -4.566 4.745 1.00 96.56 226 LEU A O 1
ATOM 1852 N N . THR A 1 227 ? -8.338 -3.451 2.905 1.00 95.94 227 THR A N 1
ATOM 1853 C CA . THR A 1 227 ? -9.450 -4.354 2.584 1.00 95.94 227 THR A CA 1
ATOM 1854 C C . THR A 1 227 ? -8.951 -5.788 2.434 1.00 95.94 227 THR A C 1
ATOM 1856 O O . THR A 1 227 ? -9.439 -6.676 3.124 1.00 95.94 227 THR A O 1
ATOM 1859 N N . HIS A 1 228 ? -7.924 -6.013 1.611 1.00 93.44 228 HIS A N 1
ATOM 1860 C CA . HIS A 1 228 ? -7.349 -7.339 1.388 1.00 93.44 228 HIS A CA 1
ATOM 1861 C C . HIS A 1 228 ? -6.815 -7.992 2.663 1.00 93.44 228 HIS A C 1
ATOM 1863 O O . HIS A 1 228 ? -7.064 -9.179 2.884 1.00 93.44 228 HIS A O 1
ATOM 1869 N N . LEU A 1 229 ? -6.086 -7.247 3.496 1.00 93.75 229 LEU A N 1
ATOM 1870 C CA . LEU A 1 229 ? -5.510 -7.770 4.735 1.00 93.75 229 LEU A CA 1
ATOM 1871 C C . LEU A 1 229 ? -6.594 -8.149 5.746 1.00 93.75 229 LEU A C 1
ATOM 1873 O O . LEU A 1 229 ? -6.536 -9.241 6.310 1.00 93.75 229 LEU A O 1
ATOM 1877 N N . ILE A 1 230 ? -7.583 -7.275 5.953 1.00 96.31 230 ILE A N 1
ATOM 1878 C CA . ILE A 1 230 ? -8.669 -7.503 6.913 1.00 96.31 230 ILE A CA 1
ATOM 1879 C C . ILE A 1 230 ? -9.557 -8.660 6.458 1.00 96.31 230 ILE A C 1
ATOM 1881 O O . ILE A 1 230 ? -9.786 -9.584 7.239 1.00 96.31 230 ILE A O 1
ATOM 1885 N N . ASP A 1 231 ? -9.974 -8.682 5.190 1.00 95.19 231 ASP A N 1
ATOM 1886 C CA . ASP A 1 231 ? -10.793 -9.769 4.650 1.00 95.19 231 ASP A CA 1
ATOM 1887 C C . ASP A 1 231 ? -10.087 -11.120 4.720 1.00 95.19 231 ASP A C 1
ATOM 1889 O O . ASP A 1 231 ? -10.690 -12.121 5.109 1.00 95.19 231 ASP A O 1
ATOM 1893 N N . SER A 1 232 ? -8.811 -11.162 4.331 1.00 93.94 232 SER A N 1
ATOM 1894 C CA . SER A 1 232 ? -8.032 -12.402 4.334 1.00 93.94 232 SER A CA 1
ATOM 1895 C C . SER A 1 232 ? -7.846 -12.927 5.755 1.00 93.94 232 SER A C 1
ATOM 1897 O O . SER A 1 232 ? -8.026 -14.122 5.997 1.00 93.94 232 SER A O 1
ATOM 1899 N N . ALA A 1 233 ? -7.533 -12.041 6.705 1.00 94.81 233 ALA A N 1
ATOM 1900 C CA . ALA A 1 233 ? -7.358 -12.407 8.103 1.00 94.81 233 ALA A CA 1
ATOM 1901 C C . ALA A 1 233 ? -8.668 -12.900 8.735 1.00 94.81 233 ALA A C 1
ATOM 1903 O O . ALA A 1 233 ? -8.663 -13.948 9.381 1.00 94.81 233 ALA A O 1
ATOM 1904 N N . ALA A 1 234 ? -9.791 -12.212 8.500 1.00 95.31 234 ALA A N 1
ATOM 1905 C CA . ALA A 1 234 ? -11.110 -12.610 8.998 1.00 95.31 234 ALA A CA 1
ATOM 1906 C C . ALA A 1 234 ? -11.572 -13.965 8.425 1.00 95.31 234 ALA A C 1
ATOM 1908 O O . ALA A 1 234 ? -12.158 -14.785 9.134 1.00 95.31 234 ALA A O 1
ATOM 1909 N N . LYS A 1 235 ? -11.238 -14.247 7.156 1.00 95.38 235 LYS A N 1
ATOM 1910 C CA . LYS A 1 235 ? -11.493 -15.535 6.479 1.00 95.38 235 LYS A CA 1
ATOM 1911 C C . LYS A 1 235 ? -10.487 -16.636 6.845 1.00 95.38 235 LYS A C 1
ATOM 1913 O O . LYS A 1 235 ? -10.539 -17.715 6.262 1.00 95.38 235 LYS A O 1
ATOM 1918 N N . GLU A 1 236 ? -9.574 -16.377 7.782 1.00 93.06 236 GLU A N 1
ATOM 1919 C CA . GLU A 1 236 ? -8.529 -17.314 8.221 1.00 93.06 236 GLU A CA 1
ATOM 1920 C C . GLU A 1 236 ? -7.618 -17.803 7.089 1.00 93.06 236 GLU A C 1
ATOM 1922 O O . GLU A 1 236 ? -7.050 -18.895 7.165 1.00 93.06 236 GLU A O 1
ATOM 1927 N N . VAL A 1 237 ? -7.434 -16.989 6.044 1.00 91.50 237 VAL A N 1
ATOM 1928 C CA . VAL A 1 237 ? -6.443 -17.283 5.010 1.00 91.50 237 VAL A CA 1
ATOM 1929 C C . VAL A 1 237 ? -5.077 -17.339 5.698 1.00 91.50 237 VAL A C 1
ATOM 1931 O O . VAL A 1 237 ? -4.665 -16.356 6.326 1.00 91.50 237 VAL A O 1
ATOM 1934 N N . PRO A 1 238 ? -4.347 -18.468 5.621 1.00 85.62 238 PRO A N 1
ATOM 1935 C CA . PRO A 1 238 ? -3.021 -18.551 6.199 1.00 85.62 238 PRO A CA 1
ATOM 1936 C C . PRO A 1 238 ? -2.122 -17.483 5.587 1.00 85.62 238 PRO A C 1
ATOM 1938 O O . PRO A 1 238 ? -2.082 -17.319 4.369 1.00 85.62 238 PRO A O 1
ATOM 1941 N N . GLN A 1 239 ? -1.318 -16.820 6.412 1.00 80.56 239 GLN A N 1
ATOM 1942 C CA . GLN A 1 239 ? -0.401 -15.771 5.965 1.00 80.56 239 GLN A CA 1
ATOM 1943 C C . GLN A 1 239 ? 0.486 -16.211 4.775 1.00 80.56 239 GLN A C 1
ATOM 1945 O O . GLN A 1 239 ? 0.764 -15.423 3.878 1.00 80.56 239 GLN A O 1
ATOM 1950 N N . LYS A 1 240 ? 0.900 -17.484 4.716 1.00 78.00 240 LYS A N 1
ATOM 1951 C CA . LYS A 1 240 ? 1.685 -18.042 3.592 1.00 78.00 240 LYS A CA 1
ATOM 1952 C C . LYS A 1 240 ? 0.919 -18.103 2.265 1.00 78.00 240 LYS A C 1
ATOM 1954 O O . LYS A 1 240 ? 1.539 -18.167 1.212 1.00 78.00 240 LYS A O 1
ATOM 1959 N N . GLN A 1 241 ? -0.409 -18.141 2.319 1.00 82.75 241 GLN A N 1
ATOM 1960 C CA . GLN A 1 241 ? -1.293 -18.169 1.153 1.00 82.75 241 GLN A CA 1
ATOM 1961 C C . GLN A 1 241 ? -1.711 -16.763 0.711 1.00 82.75 241 GLN A C 1
ATOM 1963 O O . GLN A 1 241 ? -2.053 -16.596 -0.454 1.00 82.75 241 GLN A O 1
ATOM 1968 N N . TYR A 1 242 ? -1.611 -15.758 1.593 1.00 84.25 242 TYR A N 1
ATOM 1969 C CA . TYR A 1 242 ? -1.841 -14.352 1.240 1.00 84.25 242 TYR A CA 1
ATOM 1970 C C . TYR A 1 242 ? -0.931 -13.888 0.093 1.00 84.25 242 TYR A C 1
ATOM 1972 O O . TYR A 1 242 ? -1.360 -13.147 -0.785 1.00 84.25 242 TYR A O 1
ATOM 1980 N N . TYR A 1 243 ? 0.324 -14.354 0.070 1.00 86.75 243 TYR A N 1
ATOM 1981 C CA . TYR A 1 243 ? 1.266 -14.065 -1.010 1.00 86.75 243 TYR A CA 1
ATOM 1982 C C . TYR A 1 243 ? 1.763 -15.356 -1.671 1.00 86.75 243 TYR A C 1
ATOM 1984 O O . TYR A 1 243 ? 2.725 -15.981 -1.219 1.00 86.75 243 TYR A O 1
ATOM 1992 N N . ASN A 1 244 ? 1.122 -15.748 -2.774 1.00 89.75 244 ASN A N 1
ATOM 1993 C CA . ASN A 1 244 ? 1.506 -16.923 -3.551 1.00 89.75 244 ASN A CA 1
ATOM 1994 C C . ASN A 1 244 ? 2.473 -16.543 -4.683 1.00 89.75 244 ASN A C 1
ATOM 1996 O O . ASN A 1 244 ? 2.065 -15.999 -5.703 1.00 89.75 244 ASN A O 1
ATOM 2000 N N . ILE A 1 245 ? 3.756 -16.875 -4.515 1.00 90.38 245 ILE A N 1
ATOM 2001 C CA . ILE A 1 245 ? 4.817 -16.542 -5.482 1.00 90.38 245 ILE A CA 1
ATOM 2002 C C . ILE A 1 245 ? 4.532 -17.100 -6.880 1.00 90.38 245 ILE A C 1
ATOM 2004 O O . ILE A 1 245 ? 4.753 -16.399 -7.861 1.00 90.38 245 ILE A O 1
ATOM 2008 N N . ASP A 1 246 ? 4.090 -18.354 -6.979 1.00 92.12 246 ASP A N 1
ATOM 2009 C CA . ASP A 1 246 ? 3.961 -19.029 -8.273 1.00 92.12 246 ASP A CA 1
ATOM 2010 C C . ASP A 1 246 ? 2.775 -18.468 -9.061 1.00 92.12 246 ASP A C 1
ATOM 2012 O O . ASP A 1 246 ? 2.948 -18.056 -10.207 1.00 92.12 246 ASP A O 1
ATOM 2016 N N . TYR A 1 247 ? 1.621 -18.333 -8.403 1.00 93.00 247 TYR A N 1
ATOM 2017 C CA . TYR A 1 247 ? 0.449 -17.665 -8.974 1.00 93.00 247 TYR A CA 1
ATOM 2018 C C . TYR A 1 247 ? 0.754 -16.215 -9.367 1.00 93.00 247 TYR A C 1
ATOM 2020 O O . TYR A 1 247 ? 0.387 -15.762 -10.447 1.00 93.00 247 TYR A O 1
ATOM 2028 N N . ASN A 1 248 ? 1.465 -15.478 -8.513 1.00 93.88 248 ASN A N 1
ATOM 2029 C CA . ASN A 1 248 ? 1.757 -14.078 -8.778 1.00 93.88 248 ASN A CA 1
ATOM 2030 C C . ASN A 1 248 ? 2.735 -13.878 -9.943 1.00 93.88 248 ASN A C 1
ATOM 2032 O O . ASN A 1 248 ? 2.601 -12.899 -10.673 1.00 93.88 248 ASN A O 1
ATOM 2036 N N . ILE A 1 249 ? 3.708 -14.778 -10.134 1.00 94.38 249 ILE A N 1
ATOM 2037 C CA . ILE A 1 249 ? 4.597 -14.737 -11.305 1.00 94.38 249 ILE A CA 1
ATOM 2038 C C . ILE A 1 249 ? 3.786 -14.961 -12.576 1.00 94.38 249 ILE A C 1
ATOM 2040 O O . ILE A 1 249 ? 3.902 -14.157 -13.495 1.00 94.38 249 ILE A O 1
ATOM 2044 N N . GLU A 1 250 ? 2.939 -15.990 -12.605 1.00 95.44 250 GLU A N 1
ATOM 2045 C CA . GLU A 1 250 ? 2.062 -16.272 -13.745 1.00 95.44 250 GLU A CA 1
ATOM 2046 C C . GLU A 1 250 ? 1.144 -15.079 -14.053 1.00 95.44 250 GLU A C 1
ATOM 2048 O O . GLU A 1 250 ? 1.059 -14.627 -15.195 1.00 95.44 250 GLU A O 1
ATOM 2053 N N . LYS A 1 251 ? 0.518 -14.496 -13.024 1.00 95.12 251 LYS A N 1
ATOM 2054 C CA . LYS A 1 251 ? -0.319 -13.297 -13.163 1.00 95.12 251 LYS A CA 1
ATOM 2055 C C . LYS A 1 251 ? 0.467 -12.119 -13.743 1.00 95.12 251 LYS A C 1
ATOM 2057 O O . LYS A 1 251 ? -0.020 -11.451 -14.648 1.00 95.12 251 LYS A O 1
ATOM 2062 N N . ASN A 1 252 ? 1.694 -11.893 -13.272 1.00 93.25 252 ASN A N 1
ATOM 2063 C CA . ASN A 1 252 ? 2.553 -10.814 -13.758 1.00 93.25 252 ASN A CA 1
ATOM 2064 C C . ASN A 1 252 ? 2.939 -11.011 -15.236 1.00 93.25 252 ASN A C 1
ATOM 2066 O O . ASN A 1 252 ? 2.863 -10.067 -16.014 1.00 93.25 252 ASN A O 1
ATOM 2070 N N . GLN A 1 253 ? 3.276 -12.241 -15.642 1.00 95.38 253 GLN A N 1
ATOM 2071 C CA . GLN A 1 253 ? 3.621 -12.590 -17.030 1.00 95.38 253 GLN A CA 1
ATOM 2072 C C . GLN A 1 253 ? 2.453 -12.404 -18.012 1.00 95.38 253 GLN A C 1
ATOM 2074 O O . GLN A 1 253 ? 2.682 -12.090 -19.178 1.00 95.38 253 GLN A O 1
ATOM 2079 N N . ASN A 1 254 ? 1.218 -12.598 -17.541 1.00 96.75 254 ASN A N 1
ATOM 2080 C CA . ASN A 1 254 ? -0.002 -12.480 -18.345 1.00 96.75 254 ASN A CA 1
ATOM 2081 C C . ASN A 1 254 ? -0.630 -11.075 -18.317 1.00 96.75 254 ASN A C 1
ATOM 2083 O O . ASN A 1 254 ? -1.548 -10.798 -19.089 1.00 96.75 254 ASN A O 1
ATOM 2087 N N . SER A 1 255 ? -0.166 -10.194 -17.430 1.00 97.25 255 SER A N 1
ATOM 2088 C CA . SER A 1 255 ? -0.632 -8.809 -17.334 1.00 97.25 255 SER A CA 1
ATOM 2089 C C . SER A 1 255 ? 0.164 -7.872 -18.242 1.00 97.25 255 SER A C 1
ATOM 2091 O O . SER A 1 255 ? 1.314 -8.153 -18.573 1.00 97.25 255 SER A O 1
ATOM 2093 N N . GLN A 1 256 ? -0.417 -6.729 -18.608 1.00 98.25 256 GLN A N 1
ATOM 2094 C CA . GLN A 1 256 ? 0.347 -5.638 -19.208 1.00 98.25 256 GLN A CA 1
ATOM 2095 C C . GLN A 1 256 ? 0.879 -4.708 -18.117 1.00 98.25 256 GLN A C 1
ATOM 2097 O O . GLN A 1 256 ? 0.102 -4.064 -17.406 1.00 98.25 256 GLN A O 1
ATOM 2102 N N . LEU A 1 257 ? 2.204 -4.621 -18.011 1.00 97.00 257 LEU A N 1
ATOM 2103 C CA . LEU A 1 257 ? 2.876 -3.756 -17.051 1.00 97.00 257 LEU A CA 1
ATOM 2104 C C . LEU A 1 257 ? 2.901 -2.303 -17.538 1.00 97.00 257 LEU A C 1
ATOM 2106 O O . LEU A 1 257 ? 3.573 -1.968 -18.512 1.00 97.00 257 LEU A O 1
ATOM 2110 N N . MET A 1 258 ? 2.216 -1.424 -16.819 1.00 96.75 258 MET A N 1
ATOM 2111 C CA . MET A 1 258 ? 2.197 0.011 -17.074 1.00 96.75 258 MET A CA 1
ATOM 2112 C C . MET A 1 258 ? 3.414 0.674 -16.431 1.00 96.75 258 MET A C 1
ATOM 2114 O O . MET A 1 258 ? 3.597 0.641 -15.208 1.00 96.75 258 MET A O 1
ATOM 2118 N N . LEU A 1 259 ? 4.248 1.296 -17.257 1.00 93.50 259 LEU A N 1
ATOM 2119 C CA . LEU A 1 259 ? 5.502 1.916 -16.852 1.00 93.50 259 LEU A CA 1
ATOM 2120 C C . LEU A 1 259 ? 5.439 3.425 -17.123 1.00 93.50 259 LEU A C 1
ATOM 2122 O O . LEU A 1 259 ? 5.404 3.832 -18.281 1.00 93.50 259 LEU A O 1
ATOM 2126 N N . PRO A 1 260 ? 5.437 4.277 -16.087 1.00 90.69 260 PRO A N 1
ATOM 2127 C CA . PRO A 1 260 ? 5.372 5.716 -16.288 1.00 90.69 260 PRO A CA 1
ATOM 2128 C C . PRO A 1 260 ? 6.700 6.223 -16.864 1.00 90.69 260 PRO A C 1
ATOM 2130 O O . PRO A 1 260 ? 7.762 6.027 -16.266 1.00 90.69 260 PRO A O 1
ATOM 2133 N N . GLU A 1 261 ? 6.639 6.901 -18.008 1.00 91.06 261 GLU A N 1
ATOM 2134 C CA . GLU A 1 261 ? 7.803 7.386 -18.762 1.00 91.06 261 GLU A CA 1
ATOM 2135 C C . GLU A 1 261 ? 8.761 8.204 -17.882 1.00 91.06 261 GLU A C 1
ATOM 2137 O O . GLU A 1 261 ? 9.972 7.983 -17.882 1.00 91.06 261 GLU A O 1
ATOM 2142 N N . ALA A 1 262 ? 8.202 9.066 -17.026 1.00 86.69 262 ALA A N 1
ATOM 2143 C CA . ALA A 1 262 ? 8.938 9.957 -16.130 1.00 86.69 262 ALA A CA 1
ATOM 2144 C C . ALA A 1 262 ? 9.836 9.246 -15.093 1.00 86.69 262 ALA A C 1
ATOM 2146 O 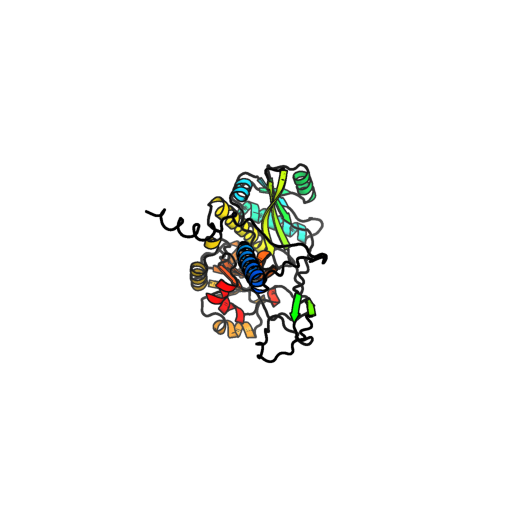O . ALA A 1 262 ? 10.608 9.906 -14.390 1.00 86.69 262 ALA A O 1
ATOM 2147 N N . PHE A 1 263 ? 9.731 7.922 -14.934 1.00 84.44 263 PHE A N 1
ATOM 2148 C CA . PHE A 1 263 ? 10.583 7.155 -14.014 1.00 84.44 263 PHE A CA 1
ATOM 2149 C C . PHE A 1 263 ? 11.876 6.665 -14.670 1.00 84.44 263 PHE A C 1
ATOM 2151 O O . PHE A 1 263 ? 12.788 6.224 -13.967 1.00 84.44 263 PHE A O 1
ATOM 2158 N N . PHE A 1 264 ? 11.981 6.744 -15.995 1.00 86.31 264 PHE A N 1
ATOM 2159 C CA . PHE A 1 264 ? 13.077 6.155 -16.750 1.00 86.31 264 PHE A CA 1
ATOM 2160 C C . PHE A 1 264 ? 13.853 7.216 -17.522 1.00 86.31 264 PHE A C 1
ATOM 2162 O O . PHE A 1 264 ? 13.345 8.272 -17.884 1.00 86.31 264 PHE A O 1
ATOM 2169 N N . LYS A 1 265 ? 15.137 6.944 -17.755 1.00 87.25 265 LYS A N 1
ATOM 2170 C CA . LYS A 1 265 ? 15.958 7.766 -18.648 1.00 87.25 265 LYS A CA 1
ATOM 2171 C C . LYS A 1 265 ? 15.748 7.285 -20.075 1.00 87.25 265 LYS A C 1
ATOM 2173 O O . LYS A 1 265 ? 15.566 6.091 -20.279 1.00 87.25 265 LYS A O 1
ATOM 2178 N N . GLU A 1 266 ? 15.909 8.169 -21.050 1.00 88.25 266 GLU A N 1
ATOM 2179 C CA . GLU A 1 266 ? 15.800 7.853 -22.484 1.00 88.25 266 GLU A CA 1
ATOM 2180 C C . GLU A 1 266 ? 16.581 6.584 -22.880 1.00 88.25 266 GLU A C 1
ATOM 2182 O O . GLU A 1 266 ? 16.012 5.615 -23.368 1.00 88.25 266 GLU A O 1
ATOM 2187 N N . LYS A 1 267 ? 17.860 6.500 -22.496 1.00 89.19 267 LYS A N 1
ATOM 2188 C CA . LYS A 1 267 ? 18.703 5.309 -22.723 1.00 89.19 267 LYS A CA 1
ATOM 2189 C C . LYS A 1 267 ? 18.197 4.003 -22.084 1.00 89.19 267 LYS A C 1
ATOM 2191 O O . LYS A 1 267 ? 18.666 2.925 -22.447 1.00 89.19 267 LYS A O 1
ATOM 2196 N N . ASP A 1 268 ? 17.386 4.104 -21.029 1.00 89.50 268 ASP A N 1
ATOM 2197 C CA . ASP A 1 268 ? 16.791 2.952 -20.349 1.00 89.50 268 ASP A CA 1
ATOM 2198 C C . ASP A 1 268 ? 15.505 2.530 -21.078 1.00 89.50 268 ASP A C 1
ATOM 2200 O O . ASP A 1 268 ? 15.246 1.332 -21.173 1.00 89.50 268 ASP A O 1
ATOM 2204 N N . LEU A 1 269 ? 14.755 3.490 -21.640 1.00 89.25 269 LEU A N 1
ATOM 2205 C CA . LEU A 1 269 ? 13.579 3.250 -22.486 1.00 89.25 269 LEU A CA 1
ATOM 2206 C C . LEU A 1 269 ? 13.957 2.493 -23.766 1.00 89.25 269 LEU A C 1
ATOM 2208 O O . LEU A 1 269 ? 13.337 1.481 -24.072 1.00 89.25 269 LEU A O 1
ATOM 2212 N N . GLU A 1 270 ? 15.043 2.887 -24.440 1.00 89.62 270 GLU A N 1
ATOM 2213 C CA . GLU A 1 270 ? 15.568 2.196 -25.637 1.00 89.62 270 GLU A CA 1
ATOM 2214 C C . GLU A 1 270 ? 15.929 0.720 -25.398 1.00 89.62 270 GLU A C 1
ATOM 2216 O O . GLU A 1 270 ? 16.064 -0.064 -26.335 1.00 89.62 270 GLU A O 1
ATOM 2221 N N . LYS A 1 271 ? 16.155 0.337 -24.137 1.00 92.06 271 LYS A N 1
ATOM 2222 C CA . LYS A 1 271 ? 16.610 -1.001 -23.741 1.00 92.06 271 LYS A CA 1
ATOM 2223 C C . LYS A 1 271 ? 15.557 -1.771 -22.962 1.00 92.06 271 LYS A C 1
ATOM 2225 O O . LYS A 1 271 ? 15.891 -2.820 -22.405 1.00 92.06 271 LYS A O 1
ATOM 2230 N N . MET A 1 272 ? 14.324 -1.274 -22.900 1.00 91.56 272 MET A N 1
ATOM 2231 C CA . MET A 1 272 ? 13.292 -1.839 -22.036 1.00 91.56 272 MET A CA 1
ATOM 2232 C C . MET A 1 272 ? 13.011 -3.312 -22.360 1.00 91.56 272 MET A C 1
ATOM 2234 O O . MET A 1 272 ? 13.026 -4.136 -21.445 1.00 91.56 272 MET A O 1
ATOM 2238 N N . ASP A 1 273 ? 12.938 -3.663 -23.647 1.00 92.00 273 ASP A N 1
ATOM 2239 C CA . ASP A 1 273 ? 12.755 -5.046 -24.121 1.00 92.00 273 ASP A CA 1
ATOM 2240 C C . ASP A 1 273 ? 13.874 -5.997 -23.661 1.00 92.00 273 ASP A C 1
ATOM 2242 O O . ASP A 1 273 ? 13.663 -7.188 -23.452 1.00 92.00 273 ASP A O 1
ATOM 2246 N N . SER A 1 274 ? 15.091 -5.482 -23.446 1.00 91.69 274 SER A N 1
ATOM 2247 C CA . SER A 1 274 ? 16.209 -6.282 -22.916 1.00 91.69 274 SER A CA 1
ATOM 2248 C C . SER A 1 274 ? 16.136 -6.500 -21.399 1.00 91.69 274 SER A C 1
ATOM 2250 O O . SER A 1 274 ? 16.863 -7.327 -20.841 1.00 91.69 274 SER A O 1
ATOM 2252 N N . TYR A 1 275 ? 15.300 -5.724 -20.707 1.00 91.12 275 TYR A N 1
ATOM 2253 C CA . TYR A 1 275 ? 15.137 -5.763 -19.257 1.00 91.12 275 TYR A CA 1
ATOM 2254 C C . TYR A 1 275 ? 13.864 -6.472 -18.812 1.00 91.12 275 TYR A C 1
ATOM 2256 O O . TYR A 1 275 ? 13.818 -6.927 -17.664 1.00 91.12 275 TYR A O 1
ATOM 2264 N N . TYR A 1 276 ? 12.867 -6.572 -19.688 1.00 92.69 276 TYR A N 1
ATOM 2265 C CA . TYR A 1 276 ? 11.600 -7.227 -19.422 1.00 92.69 276 TYR A CA 1
ATOM 2266 C C . TYR A 1 276 ? 11.037 -7.822 -20.713 1.00 92.69 276 TYR A C 1
ATOM 2268 O O . TYR A 1 276 ? 10.816 -7.107 -21.679 1.00 92.69 276 TYR A O 1
ATOM 2276 N N . GLU A 1 277 ? 10.831 -9.137 -20.716 1.00 94.12 277 GLU A N 1
ATOM 2277 C CA . GLU A 1 277 ? 10.439 -9.901 -21.911 1.00 94.12 277 GLU A CA 1
ATOM 2278 C C . GLU A 1 277 ? 8.915 -10.055 -22.086 1.00 94.12 277 GLU A C 1
ATOM 2280 O O . GLU A 1 277 ? 8.469 -10.563 -23.110 1.00 94.12 277 GLU A O 1
ATOM 2285 N N . TYR A 1 278 ? 8.117 -9.658 -21.087 1.00 95.81 278 TYR A N 1
ATOM 2286 C CA . TYR A 1 278 ? 6.651 -9.784 -21.098 1.00 95.81 278 TYR A CA 1
ATOM 2287 C C . TYR A 1 278 ? 5.980 -8.462 -21.491 1.00 95.81 278 TYR A C 1
ATOM 2289 O O . TYR A 1 278 ? 6.649 -7.446 -21.657 1.00 95.81 278 TYR A O 1
ATOM 2297 N N . ASN A 1 279 ? 4.652 -8.463 -21.634 1.00 96.25 279 ASN A N 1
ATOM 2298 C CA . ASN A 1 279 ? 3.902 -7.305 -22.117 1.00 96.25 279 ASN A CA 1
ATOM 2299 C C . ASN A 1 279 ? 4.048 -6.090 -21.182 1.00 96.25 279 ASN A C 1
ATOM 2301 O O . ASN A 1 279 ? 3.732 -6.157 -19.993 1.00 96.25 279 ASN A O 1
ATOM 2305 N N . PHE A 1 280 ? 4.480 -4.957 -21.730 1.00 96.88 280 PHE A N 1
ATOM 2306 C CA . PHE A 1 280 ? 4.543 -3.684 -21.023 1.00 96.88 280 PHE A CA 1
ATOM 2307 C C . PHE A 1 280 ? 4.104 -2.538 -21.934 1.00 96.88 280 PHE A C 1
ATOM 2309 O O . PHE A 1 280 ? 4.096 -2.656 -23.157 1.00 96.88 280 PHE A O 1
ATOM 2316 N N . GLU A 1 281 ? 3.739 -1.417 -21.326 1.00 96.75 281 GLU A N 1
ATOM 2317 C CA . GLU A 1 281 ? 3.455 -0.177 -22.035 1.00 96.75 281 GLU A CA 1
ATOM 2318 C C . GLU A 1 281 ? 4.107 0.996 -21.300 1.00 96.75 281 GLU A C 1
ATOM 2320 O O . GLU A 1 281 ? 3.884 1.187 -20.101 1.00 96.75 281 GLU A O 1
ATOM 2325 N N . ILE A 1 282 ? 4.913 1.782 -22.018 1.00 95.81 282 ILE A N 1
ATOM 2326 C CA . ILE A 1 282 ? 5.401 3.069 -21.518 1.00 95.81 282 ILE A CA 1
ATOM 2327 C C . ILE A 1 282 ? 4.274 4.088 -21.678 1.00 95.81 282 ILE A C 1
ATOM 2329 O O . ILE A 1 282 ? 3.738 4.243 -22.772 1.00 95.81 282 ILE A O 1
ATOM 2333 N N . VAL A 1 283 ? 3.909 4.770 -20.597 1.00 96.00 283 VAL A N 1
ATOM 2334 C CA . VAL A 1 283 ? 2.774 5.700 -20.581 1.00 96.00 283 VAL A CA 1
ATOM 2335 C C . VAL A 1 283 ? 3.107 7.010 -19.886 1.00 96.00 283 VAL A C 1
ATOM 2337 O O . VAL A 1 283 ? 3.979 7.067 -19.017 1.00 96.00 283 VAL A O 1
ATOM 2340 N N . ASP A 1 284 ? 2.378 8.063 -20.244 1.00 94.94 284 ASP A N 1
ATOM 2341 C CA . ASP A 1 284 ? 2.418 9.331 -19.524 1.00 94.94 284 ASP A CA 1
ATOM 2342 C C . ASP A 1 284 ? 1.766 9.230 -18.128 1.00 94.94 284 ASP A C 1
ATOM 2344 O O . ASP A 1 284 ? 1.177 8.216 -17.736 1.00 94.94 284 ASP A O 1
ATOM 2348 N N . ALA A 1 285 ? 1.893 10.304 -17.346 1.00 91.44 285 ALA A N 1
ATOM 2349 C CA . ALA A 1 285 ? 1.395 10.358 -15.976 1.00 91.44 285 ALA A CA 1
ATOM 2350 C C . ALA A 1 285 ? -0.141 10.325 -15.866 1.00 91.44 285 ALA A C 1
ATOM 2352 O O . ALA A 1 285 ? -0.650 9.892 -14.831 1.00 91.44 285 ALA A O 1
ATOM 2353 N N . GLU A 1 286 ? -0.871 10.789 -16.883 1.00 95.25 286 GLU A N 1
ATOM 2354 C CA . GLU A 1 286 ? -2.336 10.837 -16.880 1.00 95.25 286 GLU A CA 1
ATOM 2355 C C . GLU A 1 286 ? -2.905 9.442 -17.134 1.00 95.25 286 GLU A C 1
ATOM 2357 O O . GLU A 1 286 ? -3.664 8.919 -16.316 1.00 95.25 286 GLU A O 1
ATOM 2362 N N . LYS A 1 287 ? -2.458 8.782 -18.207 1.00 97.12 287 LYS A N 1
ATOM 2363 C CA . LYS A 1 287 ? -2.832 7.401 -18.517 1.00 97.12 287 LYS A CA 1
ATOM 2364 C C . LYS A 1 287 ? -2.427 6.455 -17.391 1.00 97.12 287 LYS A C 1
ATOM 2366 O O . LYS A 1 287 ? -3.215 5.590 -17.017 1.00 97.12 287 LYS A O 1
ATOM 2371 N N . TYR A 1 288 ? -1.243 6.647 -16.805 1.00 95.56 288 TYR A N 1
ATOM 2372 C CA . TYR A 1 288 ? -0.804 5.871 -15.646 1.00 95.56 288 TYR A CA 1
ATOM 2373 C C . TYR A 1 288 ? -1.782 5.972 -14.467 1.00 95.56 288 TYR A C 1
ATOM 2375 O O . TYR A 1 288 ? -2.170 4.956 -13.895 1.00 95.56 288 TYR A O 1
ATOM 2383 N N . GLN A 1 289 ? -2.210 7.189 -14.116 1.00 95.31 289 GLN A N 1
ATOM 2384 C CA . GLN A 1 289 ? -3.173 7.400 -13.034 1.00 95.31 289 GLN A CA 1
ATOM 2385 C C . GLN A 1 289 ? -4.551 6.834 -13.375 1.00 95.31 289 GLN A C 1
ATOM 2387 O O . GLN A 1 289 ? -5.153 6.179 -12.528 1.00 95.31 289 GLN A O 1
ATOM 2392 N N . ASN A 1 290 ? -5.026 7.036 -14.605 1.00 97.56 290 ASN A N 1
ATOM 2393 C CA . ASN A 1 290 ? -6.338 6.568 -15.043 1.00 97.56 290 ASN A CA 1
ATOM 2394 C C . ASN A 1 290 ? -6.448 5.043 -14.995 1.00 97.56 290 ASN A C 1
ATOM 2396 O O . ASN A 1 290 ? -7.437 4.541 -14.473 1.00 97.56 290 ASN A O 1
ATOM 2400 N N . VAL A 1 291 ? -5.421 4.308 -15.435 1.00 97.50 291 VAL A N 1
ATOM 2401 C CA . VAL A 1 291 ? -5.406 2.838 -15.336 1.00 97.50 291 VAL A CA 1
ATOM 2402 C C . VAL A 1 291 ? -5.605 2.372 -13.891 1.00 97.50 291 VAL A C 1
ATOM 2404 O O . VAL A 1 291 ? -6.365 1.436 -13.636 1.00 97.50 291 VAL A O 1
ATOM 2407 N N . ILE A 1 292 ? -4.945 3.040 -12.940 1.00 97.31 292 ILE A N 1
ATOM 2408 C CA . ILE A 1 292 ? -5.008 2.692 -11.517 1.00 97.31 292 ILE A CA 1
ATOM 2409 C C . ILE A 1 292 ? -6.369 3.075 -10.925 1.00 97.31 292 ILE A C 1
ATOM 2411 O O . ILE A 1 292 ? -7.011 2.253 -10.279 1.00 97.31 292 ILE A O 1
ATOM 2415 N N . LEU A 1 293 ? -6.830 4.310 -11.150 1.00 97.25 293 LEU A N 1
ATOM 2416 C CA . LEU A 1 293 ? -8.094 4.810 -10.598 1.00 97.25 293 LEU A CA 1
ATOM 2417 C C . LEU A 1 293 ? -9.311 4.069 -11.166 1.00 97.25 293 LEU A C 1
ATOM 2419 O O . LEU A 1 293 ? -10.258 3.806 -10.429 1.00 97.25 293 LEU A O 1
ATOM 2423 N N . ASN A 1 294 ? -9.264 3.683 -12.444 1.00 97.62 294 ASN A N 1
ATOM 2424 C CA . ASN A 1 294 ? -10.330 2.933 -13.112 1.00 97.62 294 ASN A CA 1
ATOM 2425 C C . ASN A 1 294 ? -10.271 1.423 -12.849 1.00 97.62 294 ASN A C 1
ATOM 2427 O O . ASN A 1 294 ? -11.160 0.703 -13.305 1.00 97.62 294 ASN A O 1
ATOM 2431 N N . LYS A 1 295 ? -9.250 0.938 -12.128 1.00 97.62 295 LYS A N 1
ATOM 2432 C CA . LYS A 1 295 ? -9.059 -0.481 -11.797 1.00 97.62 295 LYS A CA 1
ATOM 2433 C C . LYS A 1 295 ? -9.077 -1.390 -13.030 1.00 97.62 295 LYS A C 1
ATOM 2435 O O . LYS A 1 295 ? -9.789 -2.396 -13.072 1.00 97.62 295 LYS A O 1
ATOM 2440 N N . GLU A 1 296 ? -8.346 -1.003 -14.075 1.00 98.00 296 GLU A N 1
ATOM 2441 C CA . GLU A 1 296 ? -8.400 -1.716 -15.354 1.00 98.00 296 GLU A CA 1
ATOM 2442 C C . GLU A 1 296 ? -7.896 -3.162 -15.234 1.00 98.00 296 GLU A C 1
ATOM 2444 O O . GLU A 1 296 ? -6.792 -3.431 -14.761 1.00 98.00 296 GLU A O 1
ATOM 2449 N N . LYS A 1 297 ? -8.700 -4.109 -15.725 1.00 97.38 297 LYS A N 1
ATOM 2450 C CA . LYS A 1 297 ? -8.396 -5.541 -15.644 1.00 97.38 297 LYS A CA 1
ATOM 2451 C C . LYS A 1 297 ? -7.192 -5.926 -16.495 1.00 97.38 297 LYS A C 1
ATOM 2453 O O . LYS A 1 297 ? -7.028 -5.450 -17.617 1.00 97.38 297 LYS A O 1
ATOM 2458 N N . GLY A 1 298 ? -6.386 -6.855 -15.984 1.00 97.56 298 GLY A N 1
ATOM 2459 C CA . GLY A 1 298 ? -5.205 -7.364 -16.689 1.00 97.56 298 GLY A CA 1
ATOM 2460 C C . GLY A 1 298 ? -4.063 -6.349 -16.804 1.00 97.56 298 GLY A C 1
ATOM 2461 O O . GLY A 1 298 ? -3.111 -6.587 -17.550 1.00 97.56 298 GLY A O 1
ATOM 2462 N N . LYS A 1 299 ? -4.139 -5.229 -16.078 1.00 98.31 299 LYS A N 1
ATOM 2463 C CA . LYS A 1 299 ? -3.090 -4.213 -16.007 1.00 98.31 299 LYS A CA 1
ATOM 2464 C C . LYS A 1 299 ? -2.397 -4.275 -14.659 1.00 98.31 299 LYS A C 1
ATOM 2466 O O . LYS A 1 299 ? -3.034 -4.429 -13.621 1.00 98.31 299 LYS A O 1
ATOM 2471 N N . THR A 1 300 ? -1.086 -4.104 -14.670 1.00 97.62 300 THR A N 1
ATOM 2472 C CA . THR A 1 300 ? -0.295 -3.980 -13.446 1.00 97.62 300 THR A CA 1
ATOM 2473 C C . THR A 1 300 ? 0.527 -2.710 -13.487 1.00 97.62 300 THR A C 1
ATOM 2475 O O . THR A 1 300 ? 0.808 -2.169 -14.552 1.00 97.62 300 THR A O 1
ATOM 2478 N N . TYR A 1 301 ? 0.899 -2.190 -12.326 1.00 94.81 301 TYR A N 1
ATOM 2479 C CA . TYR A 1 301 ? 1.635 -0.938 -12.225 1.00 94.81 301 TYR A CA 1
ATOM 2480 C C . TYR A 1 301 ? 2.717 -1.003 -11.157 1.00 94.81 301 TYR A C 1
ATOM 2482 O O . TYR A 1 301 ? 2.739 -1.876 -10.288 1.00 94.81 301 TYR A O 1
ATOM 2490 N N . VAL A 1 302 ? 3.648 -0.058 -11.236 1.00 90.38 302 VAL A N 1
ATOM 2491 C CA . VAL A 1 302 ? 4.844 -0.020 -10.401 1.00 90.38 302 VAL A CA 1
ATOM 2492 C C . VAL A 1 302 ? 4.732 1.012 -9.288 1.00 90.38 302 VAL A C 1
ATOM 2494 O O . VAL A 1 302 ? 4.704 2.216 -9.520 1.00 90.38 302 VAL A O 1
ATOM 2497 N N . LYS A 1 303 ? 4.762 0.567 -8.036 1.00 88.12 303 LYS A N 1
ATOM 2498 C CA . LYS A 1 303 ? 4.716 1.453 -6.871 1.00 88.12 303 LYS A CA 1
ATOM 2499 C C . LYS A 1 303 ? 5.944 1.274 -5.996 1.00 88.12 303 LYS A C 1
ATOM 2501 O O . LYS A 1 303 ? 6.431 0.163 -5.812 1.00 88.12 303 LYS A O 1
ATOM 2506 N N . ILE A 1 304 ? 6.439 2.364 -5.421 1.00 84.44 304 ILE A N 1
ATOM 2507 C CA . ILE A 1 304 ? 7.442 2.295 -4.359 1.00 84.44 304 ILE A CA 1
ATOM 2508 C C . ILE A 1 304 ? 6.719 2.427 -3.031 1.00 84.44 304 ILE A C 1
ATOM 2510 O O . ILE A 1 304 ? 5.959 3.370 -2.810 1.00 84.44 304 ILE A O 1
ATOM 2514 N N . ILE A 1 305 ? 6.966 1.473 -2.149 1.00 86.25 305 ILE A N 1
ATOM 2515 C CA . ILE A 1 305 ? 6.369 1.435 -0.819 1.00 86.25 305 ILE A CA 1
ATOM 2516 C C . ILE A 1 305 ? 7.460 1.322 0.233 1.00 86.25 305 ILE A C 1
ATOM 2518 O O . ILE A 1 305 ? 8.558 0.839 -0.047 1.00 86.25 305 ILE A O 1
ATOM 2522 N N . TRP A 1 306 ? 7.154 1.741 1.453 1.00 83.50 306 TRP A N 1
ATOM 2523 C CA . TRP A 1 306 ? 7.986 1.431 2.606 1.00 83.50 306 TRP A CA 1
ATOM 2524 C C . TRP A 1 306 ? 7.475 0.134 3.241 1.00 83.50 306 TRP A C 1
ATOM 2526 O O . TRP A 1 306 ? 6.327 0.065 3.678 1.00 83.50 306 TRP A O 1
ATOM 2536 N N . SER A 1 307 ? 8.308 -0.911 3.277 1.00 80.94 307 SER A N 1
ATOM 2537 C CA . SER A 1 307 ? 7.970 -2.146 3.986 1.00 80.94 307 SER A CA 1
ATOM 2538 C C . SER A 1 307 ? 8.547 -2.095 5.390 1.00 80.94 307 SER A C 1
ATOM 2540 O O . SER A 1 307 ? 9.758 -2.226 5.582 1.00 80.94 307 SER A O 1
ATOM 2542 N N . HIS A 1 308 ? 7.660 -1.955 6.375 1.00 77.06 308 HIS A N 1
ATOM 2543 C CA . HIS A 1 308 ? 8.014 -1.982 7.793 1.00 77.06 308 HIS A CA 1
ATOM 2544 C C . HIS A 1 308 ? 8.696 -3.296 8.177 1.00 77.06 308 HIS A C 1
ATOM 2546 O O . HIS A 1 308 ? 9.718 -3.284 8.862 1.00 77.06 308 HIS A O 1
ATOM 2552 N N . GLN A 1 309 ? 8.218 -4.415 7.629 1.00 72.75 309 GLN A N 1
ATOM 2553 C CA . GLN A 1 309 ? 8.823 -5.724 7.839 1.00 72.75 309 GLN A CA 1
ATOM 2554 C C . GLN A 1 309 ? 10.287 -5.777 7.403 1.00 72.75 309 GLN A C 1
ATOM 2556 O O . GLN A 1 309 ? 11.155 -6.259 8.130 1.00 72.75 309 GLN A O 1
ATOM 2561 N N . HIS A 1 310 ? 10.555 -5.352 6.171 1.00 71.62 310 HIS A N 1
ATOM 2562 C CA . HIS A 1 310 ? 11.909 -5.391 5.642 1.00 71.62 310 HIS A CA 1
ATOM 2563 C C . HIS A 1 310 ? 12.771 -4.262 6.200 1.00 71.62 310 HIS A C 1
ATOM 2565 O O . HIS A 1 310 ? 13.986 -4.277 6.005 1.00 71.62 310 HIS A O 1
ATOM 2571 N N . SER A 1 311 ? 12.136 -3.275 6.842 1.00 74.38 311 SER A N 1
ATOM 2572 C CA . SER A 1 311 ? 12.739 -1.991 7.182 1.00 74.38 311 SER A CA 1
ATOM 2573 C C . SER A 1 311 ? 13.470 -1.398 5.974 1.00 74.38 311 SER A C 1
ATOM 2575 O O . SER A 1 311 ? 14.594 -0.901 6.075 1.00 74.38 311 SER A O 1
ATOM 2577 N N . MET A 1 312 ? 12.839 -1.505 4.800 1.00 74.94 312 MET A N 1
ATOM 2578 C CA . MET A 1 312 ? 13.374 -0.990 3.549 1.00 74.94 312 MET A CA 1
ATOM 2579 C C . MET A 1 312 ? 12.263 -0.605 2.574 1.00 74.94 312 MET A C 1
ATOM 2581 O O . MET A 1 312 ? 11.158 -1.148 2.618 1.00 74.94 312 MET A O 1
ATOM 2585 N N . TYR A 1 313 ? 12.575 0.296 1.644 1.00 77.50 313 TYR A N 1
ATOM 2586 C CA . TYR A 1 313 ? 11.703 0.535 0.497 1.00 77.50 313 TYR A CA 1
ATOM 2587 C C . TYR A 1 313 ? 11.674 -0.689 -0.417 1.00 77.50 313 TYR A C 1
ATOM 2589 O O . TYR A 1 313 ? 12.675 -1.379 -0.607 1.00 77.50 313 TYR A O 1
ATOM 2597 N N . LEU A 1 314 ? 10.518 -0.966 -0.991 1.00 81.44 314 LEU A N 1
ATOM 2598 C CA . LEU A 1 314 ? 10.347 -2.020 -1.971 1.00 81.44 314 LEU A CA 1
ATOM 2599 C C . LEU A 1 314 ? 9.755 -1.423 -3.227 1.00 81.44 314 LEU A C 1
ATOM 2601 O O . LEU A 1 314 ? 8.914 -0.525 -3.182 1.00 81.44 314 LEU A O 1
ATOM 2605 N N . TRP A 1 315 ? 10.176 -1.984 -4.344 1.00 84.69 315 TRP A N 1
ATOM 2606 C CA . TRP A 1 315 ? 9.459 -1.843 -5.584 1.00 84.69 315 TRP A CA 1
ATOM 2607 C C . TRP A 1 315 ? 8.398 -2.933 -5.659 1.00 84.69 315 TRP A C 1
ATOM 2609 O O . TRP A 1 315 ? 8.724 -4.120 -5.717 1.00 84.69 315 TRP A O 1
ATOM 2619 N N . ALA A 1 316 ? 7.143 -2.515 -5.593 1.00 90.31 316 ALA A N 1
ATOM 2620 C CA . ALA A 1 316 ? 5.980 -3.366 -5.711 1.00 90.31 316 ALA A CA 1
ATOM 2621 C C . ALA A 1 316 ? 5.426 -3.286 -7.136 1.00 90.31 316 ALA A C 1
ATOM 2623 O O . ALA A 1 316 ? 5.273 -2.196 -7.687 1.00 90.31 316 ALA A O 1
ATOM 2624 N N . VAL A 1 317 ? 5.106 -4.441 -7.707 1.00 94.06 317 VAL A N 1
ATOM 2625 C CA . VAL A 1 317 ? 4.196 -4.536 -8.848 1.00 94.06 317 VAL A CA 1
ATOM 2626 C C . VAL A 1 317 ? 2.829 -4.855 -8.283 1.00 94.06 317 VAL A C 1
ATOM 2628 O O . VAL A 1 317 ? 2.691 -5.800 -7.502 1.00 94.06 317 VAL A O 1
ATOM 2631 N N . VAL A 1 318 ? 1.859 -4.035 -8.646 1.00 95.81 318 VAL A N 1
ATOM 2632 C CA . VAL A 1 318 ? 0.521 -4.028 -8.077 1.00 95.81 318 VAL A CA 1
ATOM 2633 C C . VAL A 1 318 ? -0.479 -4.284 -9.194 1.00 95.81 318 VAL A C 1
ATOM 2635 O O . VAL A 1 318 ? -0.351 -3.704 -10.269 1.00 95.81 318 VAL A O 1
ATOM 2638 N N . ASP A 1 319 ? -1.442 -5.164 -8.958 1.00 96.81 319 ASP A N 1
ATOM 2639 C CA . ASP A 1 319 ? -2.586 -5.321 -9.851 1.00 96.81 319 ASP A CA 1
ATOM 2640 C C . ASP A 1 319 ? -3.494 -4.091 -9.763 1.00 96.81 319 ASP A C 1
ATOM 2642 O O . ASP A 1 319 ? -3.857 -3.662 -8.670 1.00 96.81 319 ASP A O 1
ATOM 2646 N N . ALA A 1 320 ? -3.847 -3.508 -10.907 1.00 97.38 320 ALA A N 1
ATOM 2647 C CA . ALA A 1 320 ? -4.750 -2.367 -10.952 1.00 97.38 320 ALA A CA 1
ATOM 2648 C C . ALA A 1 320 ? -6.176 -2.733 -10.504 1.00 97.38 320 ALA A C 1
ATOM 2650 O O . ALA A 1 320 ? -6.833 -1.899 -9.885 1.00 97.38 320 ALA A O 1
ATOM 2651 N N . GLU A 1 321 ? -6.647 -3.960 -10.767 1.00 95.44 321 GLU A N 1
ATOM 2652 C CA . GLU A 1 321 ? -8.036 -4.361 -10.495 1.00 95.44 321 GLU A CA 1
ATOM 2653 C C . GLU A 1 321 ? -8.350 -4.353 -8.991 1.00 95.44 321 GLU A C 1
ATOM 2655 O O . GLU A 1 321 ? -9.295 -3.706 -8.529 1.00 95.44 321 GLU A O 1
ATOM 2660 N N . ASP A 1 322 ? -7.535 -5.063 -8.217 1.00 92.88 322 ASP A N 1
ATOM 2661 C CA . ASP A 1 322 ? -7.783 -5.318 -6.800 1.00 92.88 322 ASP A CA 1
ATOM 2662 C C . ASP A 1 322 ? -6.735 -4.664 -5.881 1.00 92.88 322 ASP A C 1
ATOM 2664 O O . ASP A 1 322 ? -6.935 -4.570 -4.673 1.00 92.88 322 ASP A O 1
ATOM 2668 N N . GLY A 1 323 ? -5.639 -4.135 -6.427 1.00 93.06 323 GLY A N 1
ATOM 2669 C CA . GLY A 1 323 ? -4.544 -3.562 -5.651 1.00 93.06 323 GLY A CA 1
ATOM 2670 C C . GLY A 1 323 ? -3.595 -4.611 -5.072 1.00 93.06 323 GLY A C 1
ATOM 2671 O O . GLY A 1 323 ? -2.682 -4.252 -4.334 1.00 93.06 323 GLY A O 1
ATOM 2672 N N . ALA A 1 324 ? -3.754 -5.906 -5.350 1.00 92.62 324 ALA A N 1
ATOM 2673 C CA . ALA A 1 324 ? -2.882 -6.940 -4.805 1.00 92.62 324 ALA A CA 1
ATOM 2674 C C . ALA A 1 324 ? -1.427 -6.734 -5.246 1.00 92.62 324 ALA A C 1
ATOM 2676 O O . ALA A 1 324 ? -1.121 -6.523 -6.421 1.00 92.62 324 ALA A O 1
ATOM 2677 N N . ILE A 1 325 ? -0.495 -6.841 -4.298 1.00 93.06 325 ILE A N 1
ATOM 2678 C CA . ILE A 1 325 ? 0.932 -6.826 -4.614 1.00 93.06 325 ILE A CA 1
ATOM 2679 C C . ILE A 1 325 ? 1.306 -8.196 -5.164 1.00 93.06 325 ILE A C 1
ATOM 2681 O O . ILE A 1 325 ? 1.305 -9.187 -4.434 1.00 93.06 325 ILE A O 1
ATOM 2685 N N . ILE A 1 326 ? 1.684 -8.242 -6.437 1.00 92.94 326 ILE A N 1
ATOM 2686 C CA . ILE A 1 326 ? 2.043 -9.485 -7.121 1.00 92.94 326 ILE A CA 1
ATOM 2687 C C . ILE A 1 326 ? 3.560 -9.689 -7.182 1.00 92.94 326 ILE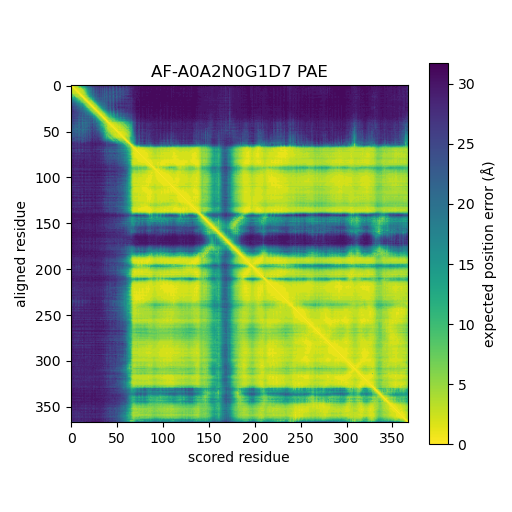 A C 1
ATOM 2689 O O . ILE A 1 326 ? 4.041 -10.810 -7.060 1.00 92.94 326 ILE A O 1
ATOM 2693 N N . ALA A 1 327 ? 4.367 -8.630 -7.233 1.00 92.62 327 ALA A N 1
ATOM 2694 C CA . ALA A 1 327 ? 5.823 -8.773 -7.168 1.00 92.62 327 ALA A CA 1
ATOM 2695 C C . ALA A 1 327 ? 6.458 -7.743 -6.250 1.00 92.62 327 ALA A C 1
ATOM 2697 O O . ALA A 1 327 ? 5.964 -6.629 -6.104 1.00 92.62 327 ALA A O 1
ATOM 2698 N N . GLN A 1 328 ? 7.571 -8.126 -5.633 1.00 88.69 328 GLN A N 1
ATOM 2699 C CA . GLN A 1 328 ? 8.321 -7.292 -4.707 1.00 88.69 328 GLN A CA 1
ATOM 2700 C C . GLN A 1 328 ? 9.806 -7.409 -4.992 1.00 88.69 328 GLN A C 1
ATOM 2702 O O . GLN A 1 328 ? 10.370 -8.501 -5.100 1.00 88.69 328 GLN A O 1
ATOM 2707 N N . THR A 1 329 ? 10.462 -6.263 -5.090 1.00 83.94 329 THR A N 1
ATOM 2708 C CA . THR A 1 329 ? 11.899 -6.201 -5.310 1.00 83.94 329 THR A CA 1
ATOM 2709 C C . THR A 1 329 ? 12.512 -5.180 -4.372 1.00 83.94 329 THR A C 1
ATOM 2711 O O . THR A 1 329 ? 12.225 -3.987 -4.457 1.00 83.94 329 THR A O 1
ATOM 2714 N N . GLY A 1 330 ? 13.377 -5.648 -3.470 1.00 74.31 330 GLY A N 1
ATOM 2715 C CA . GLY A 1 330 ? 14.267 -4.756 -2.737 1.00 74.31 330 GLY A CA 1
ATOM 2716 C C . GLY A 1 330 ? 15.184 -4.022 -3.712 1.00 74.31 330 GLY A C 1
ATOM 2717 O O . GLY A 1 330 ? 15.606 -4.569 -4.732 1.00 74.31 330 GLY A O 1
ATOM 2718 N N . PHE A 1 331 ? 15.498 -2.769 -3.423 1.00 69.06 331 PHE A N 1
ATOM 2719 C CA . PHE A 1 331 ? 16.349 -1.965 -4.291 1.00 69.06 331 PHE A CA 1
ATOM 2720 C C . PHE A 1 331 ? 17.804 -1.951 -3.814 1.00 69.06 331 PHE A C 1
ATOM 2722 O O . PHE A 1 331 ? 18.123 -2.194 -2.651 1.00 69.06 331 PHE A O 1
ATOM 2729 N N . GLY A 1 332 ? 18.703 -1.632 -4.745 1.00 58.31 332 GLY A N 1
ATOM 2730 C CA . GLY A 1 332 ? 20.135 -1.521 -4.496 1.00 58.31 332 GLY A CA 1
ATOM 2731 C C . GLY A 1 332 ? 20.828 -0.557 -5.460 1.00 58.31 332 GLY A C 1
ATOM 2732 O O . GLY A 1 332 ? 20.280 -0.131 -6.484 1.00 58.31 332 GLY A O 1
ATOM 2733 N N . GLY A 1 333 ? 22.074 -0.205 -5.148 1.00 57.91 333 GLY A N 1
ATOM 2734 C CA . GLY A 1 333 ? 22.918 0.671 -5.963 1.00 57.91 333 GLY A CA 1
ATOM 2735 C C . GLY A 1 333 ? 22.540 2.151 -5.900 1.00 57.91 333 GLY A C 1
ATOM 2736 O O . GLY A 1 333 ? 22.676 2.845 -6.909 1.00 57.91 333 GLY A O 1
ATOM 2737 N N . VAL A 1 334 ? 22.012 2.606 -4.768 1.00 60.41 334 VAL A N 1
ATOM 2738 C CA . VAL A 1 334 ? 21.826 4.029 -4.454 1.00 60.41 334 VAL A CA 1
ATOM 2739 C C . VAL A 1 334 ? 23.150 4.575 -3.896 1.00 60.41 334 VAL A C 1
ATOM 2741 O O . VAL A 1 334 ? 23.921 3.821 -3.289 1.00 60.41 334 VAL A O 1
ATOM 2744 N N . LYS A 1 335 ? 23.472 5.845 -4.179 1.00 58.91 335 LYS A N 1
ATOM 2745 C CA . LYS A 1 335 ? 24.726 6.469 -3.721 1.00 58.91 335 LYS A CA 1
ATOM 2746 C C . LYS A 1 335 ? 24.594 6.867 -2.250 1.00 58.91 335 LYS A C 1
ATOM 2748 O O . LYS A 1 335 ? 23.569 7.416 -1.870 1.00 58.91 335 LYS A O 1
ATOM 2753 N N . PHE A 1 336 ? 25.645 6.630 -1.461 1.00 59.50 336 PHE A N 1
ATOM 2754 C CA . PHE A 1 336 ? 25.658 6.994 -0.039 1.00 59.50 336 PHE A CA 1
ATOM 2755 C C . PHE A 1 336 ? 25.467 8.501 0.191 1.00 59.50 336 PHE A C 1
ATOM 2757 O O . PHE A 1 336 ? 26.002 9.312 -0.567 1.00 59.50 336 PHE A O 1
ATOM 2764 N N . GLY A 1 337 ? 24.768 8.859 1.274 1.00 58.56 337 GLY A N 1
ATOM 2765 C CA . GLY A 1 337 ? 24.724 10.224 1.812 1.00 58.56 337 GLY A CA 1
ATOM 2766 C C . GLY A 1 337 ? 23.960 11.250 0.972 1.00 58.56 337 GLY A C 1
ATOM 2767 O O . GLY A 1 337 ? 24.187 12.446 1.142 1.00 58.56 337 GLY A O 1
ATOM 2768 N N . LYS A 1 338 ? 23.087 10.815 0.054 1.00 62.12 338 LYS A N 1
ATOM 2769 C CA . LYS A 1 338 ? 22.232 11.711 -0.736 1.00 62.12 338 LYS A CA 1
ATOM 2770 C C . LYS A 1 338 ? 20.757 11.542 -0.382 1.00 62.12 338 LYS A C 1
ATOM 2772 O O . LYS A 1 338 ? 20.287 10.426 -0.159 1.00 62.12 338 LYS A O 1
ATOM 2777 N N . ASN A 1 339 ? 20.032 12.658 -0.402 1.00 67.06 339 ASN A N 1
ATOM 2778 C CA . ASN A 1 339 ? 18.576 12.654 -0.489 1.00 67.06 339 ASN A CA 1
ATOM 2779 C C . ASN A 1 339 ? 18.202 12.255 -1.913 1.00 67.06 339 ASN A C 1
ATOM 2781 O O . ASN A 1 339 ? 18.694 12.851 -2.873 1.00 67.06 339 ASN A O 1
ATOM 2785 N N . HIS A 1 340 ? 17.368 11.233 -2.037 1.00 67.94 340 HIS A N 1
ATOM 2786 C CA . HIS A 1 340 ? 16.923 10.717 -3.321 1.00 67.94 340 HIS A CA 1
ATOM 2787 C C . HIS A 1 340 ? 15.419 10.937 -3.451 1.00 67.94 340 HIS A C 1
ATOM 2789 O O . HIS A 1 340 ? 14.680 10.820 -2.474 1.00 67.94 340 HIS A O 1
ATOM 2795 N N . LYS A 1 341 ? 14.947 11.230 -4.665 1.00 68.19 341 LYS A N 1
ATOM 2796 C CA . LYS A 1 341 ? 13.516 11.093 -4.962 1.00 68.19 341 LYS A CA 1
ATOM 2797 C C . LYS A 1 341 ? 13.204 9.612 -5.142 1.00 68.19 341 LYS A C 1
ATOM 2799 O O . LYS A 1 341 ? 14.023 8.885 -5.703 1.00 68.19 341 LYS A O 1
ATOM 2804 N N . ALA A 1 342 ? 12.050 9.152 -4.662 1.00 65.88 342 ALA A N 1
ATOM 2805 C CA . ALA A 1 342 ? 11.713 7.728 -4.680 1.00 65.88 342 ALA A CA 1
ATOM 2806 C C . ALA A 1 342 ? 11.847 7.130 -6.096 1.00 65.88 342 ALA A C 1
ATOM 2808 O O . ALA A 1 342 ? 12.477 6.090 -6.276 1.00 65.88 342 ALA A O 1
ATOM 2809 N N . ASN A 1 343 ? 11.380 7.845 -7.122 1.00 66.06 343 ASN A N 1
ATOM 2810 C CA . ASN A 1 343 ? 11.487 7.433 -8.524 1.00 66.06 343 ASN A CA 1
ATOM 2811 C C . ASN A 1 343 ? 12.934 7.237 -9.030 1.00 66.06 343 ASN A C 1
ATOM 2813 O O . ASN A 1 343 ? 13.142 6.426 -9.925 1.00 66.06 343 ASN A O 1
ATOM 2817 N N . GLU A 1 344 ? 13.954 7.870 -8.435 1.00 67.62 344 GLU A N 1
ATOM 2818 C CA . GLU A 1 344 ? 15.368 7.657 -8.810 1.00 67.62 344 GLU A CA 1
ATOM 2819 C C . GLU A 1 344 ? 15.898 6.261 -8.447 1.00 67.62 344 GLU A C 1
ATOM 2821 O O . GLU A 1 344 ? 16.967 5.843 -8.908 1.00 67.62 344 GLU A O 1
ATOM 2826 N N . ILE A 1 345 ? 15.179 5.541 -7.587 1.00 68.19 345 ILE A N 1
ATOM 2827 C CA . ILE A 1 345 ? 15.532 4.186 -7.174 1.00 68.19 345 ILE A CA 1
ATOM 2828 C C . ILE A 1 345 ? 15.177 3.164 -8.255 1.00 68.19 345 ILE A C 1
ATOM 2830 O O . ILE A 1 345 ? 15.831 2.117 -8.355 1.00 68.19 345 ILE A O 1
ATOM 2834 N N . ILE A 1 346 ? 14.139 3.445 -9.046 1.00 71.44 346 ILE A N 1
ATOM 2835 C CA . ILE A 1 346 ? 13.649 2.519 -10.060 1.00 71.44 346 ILE A CA 1
ATOM 2836 C C . ILE A 1 346 ? 14.696 2.444 -11.166 1.00 71.44 346 ILE A C 1
ATOM 2838 O O . ILE A 1 346 ? 15.135 3.440 -11.733 1.00 71.44 346 ILE A O 1
ATOM 2842 N N . LYS A 1 347 ? 15.145 1.223 -11.450 1.00 78.75 347 LYS A N 1
ATOM 2843 C CA . LYS A 1 347 ? 16.108 0.943 -12.513 1.00 78.75 347 LYS A CA 1
ATOM 2844 C C . LYS A 1 347 ? 15.475 -0.061 -13.445 1.00 78.75 347 LYS A C 1
ATOM 2846 O O . LYS A 1 347 ? 15.192 -1.172 -13.004 1.00 78.75 347 LYS A O 1
ATOM 2851 N N . ALA A 1 348 ? 15.339 0.296 -14.719 1.00 85.31 348 ALA A N 1
ATOM 2852 C CA . ALA A 1 348 ? 14.725 -0.561 -15.732 1.00 85.31 348 ALA A CA 1
ATOM 2853 C C . ALA A 1 348 ? 15.309 -1.986 -15.719 1.00 85.31 348 ALA A C 1
ATOM 2855 O O . ALA A 1 348 ? 14.575 -2.961 -15.631 1.00 85.31 348 ALA A O 1
ATOM 2856 N N . LYS A 1 349 ? 16.638 -2.124 -15.598 1.00 86.31 349 LYS A N 1
ATOM 2857 C CA . LYS A 1 349 ? 17.333 -3.423 -15.483 1.00 86.31 349 LYS A CA 1
ATOM 2858 C C . LYS A 1 349 ? 16.902 -4.339 -14.325 1.00 86.31 349 LYS A C 1
ATOM 2860 O O . LYS A 1 349 ? 17.364 -5.479 -14.263 1.00 86.31 349 LYS A O 1
ATOM 2865 N N . HIS A 1 350 ? 16.154 -3.835 -13.344 1.00 85.69 350 HIS A N 1
ATOM 2866 C CA . HIS A 1 350 ? 15.617 -4.638 -12.247 1.00 85.69 350 HIS A CA 1
ATOM 2867 C C . HIS A 1 350 ? 14.263 -5.267 -12.598 1.00 85.69 350 HIS A C 1
ATOM 2869 O O . HIS A 1 350 ? 13.856 -6.173 -11.875 1.00 85.69 350 HIS A O 1
ATOM 2875 N N . LEU A 1 351 ? 13.596 -4.848 -13.687 1.00 88.50 351 LEU A N 1
ATOM 2876 C CA . LEU A 1 351 ? 12.316 -5.413 -14.134 1.00 88.50 351 LEU A CA 1
ATOM 2877 C C . LEU A 1 351 ? 12.390 -6.934 -14.263 1.00 88.50 351 LEU A C 1
ATOM 2879 O O . LEU A 1 351 ? 11.531 -7.617 -13.733 1.00 88.50 351 LEU A O 1
ATOM 2883 N N . LYS A 1 352 ? 13.478 -7.496 -14.798 1.00 88.81 352 LYS A N 1
ATOM 2884 C CA . LYS A 1 352 ? 13.701 -8.955 -14.860 1.00 88.81 352 LYS A CA 1
ATOM 2885 C C . LYS A 1 352 ? 13.544 -9.721 -13.535 1.00 88.81 352 LYS A C 1
ATOM 2887 O O . LYS A 1 352 ? 13.444 -10.944 -13.538 1.00 88.81 352 LYS A O 1
ATOM 2892 N N . TYR A 1 353 ? 13.592 -9.046 -12.385 1.00 89.62 353 TYR A N 1
ATOM 2893 C CA . TYR A 1 353 ? 13.431 -9.689 -11.081 1.00 89.62 353 TYR A CA 1
ATOM 2894 C C . TYR A 1 353 ? 11.968 -9.829 -10.647 1.00 89.62 353 TYR A C 1
ATOM 2896 O O . TYR A 1 353 ? 11.695 -10.660 -9.779 1.00 89.62 353 TYR A O 1
ATOM 2904 N N . ILE A 1 354 ? 11.025 -9.093 -11.249 1.00 91.19 354 ILE A N 1
ATOM 2905 C CA . ILE A 1 354 ? 9.604 -9.136 -10.859 1.00 91.19 354 ILE A CA 1
ATOM 2906 C C . ILE A 1 354 ? 8.919 -10.455 -11.254 1.00 91.19 354 ILE A C 1
ATOM 2908 O O . ILE A 1 354 ? 7.948 -10.851 -10.620 1.00 91.19 354 ILE A O 1
ATOM 2912 N N . THR A 1 355 ? 9.470 -11.170 -12.237 1.00 91.88 355 THR A N 1
ATOM 2913 C CA . THR A 1 355 ? 9.041 -12.514 -12.672 1.00 91.88 355 THR A CA 1
ATOM 2914 C C . THR A 1 355 ? 10.041 -13.613 -12.284 1.00 91.88 355 THR A C 1
ATOM 2916 O O . THR A 1 355 ? 9.833 -14.792 -12.560 1.00 91.88 355 THR A O 1
ATOM 2919 N N . SER A 1 356 ? 11.135 -13.273 -11.592 1.00 90.94 356 SER A N 1
ATOM 2920 C CA . SER A 1 356 ? 12.134 -14.254 -11.158 1.00 90.94 356 SER A CA 1
ATOM 2921 C C . SER A 1 356 ? 11.709 -14.955 -9.868 1.00 90.94 356 SER A C 1
ATOM 2923 O O . SER A 1 356 ? 11.758 -14.367 -8.786 1.00 90.94 356 SER A O 1
ATOM 2925 N N . LYS A 1 357 ? 11.406 -16.257 -9.944 1.00 90.44 357 LYS A N 1
ATOM 2926 C CA . LYS A 1 357 ? 11.045 -17.085 -8.775 1.00 90.44 357 LYS A CA 1
ATOM 2927 C C . LYS A 1 357 ? 12.065 -17.018 -7.641 1.00 90.44 357 LYS A C 1
ATOM 2929 O O . LYS A 1 357 ? 11.685 -16.971 -6.474 1.00 90.44 357 LYS A O 1
ATOM 2934 N N . MET A 1 358 ? 13.360 -16.995 -7.961 1.00 87.88 358 MET A N 1
ATOM 2935 C CA . MET A 1 358 ? 14.405 -16.874 -6.941 1.00 87.88 358 MET A CA 1
ATOM 2936 C C . MET A 1 358 ? 14.366 -15.500 -6.263 1.00 87.88 358 MET A C 1
ATOM 2938 O O . MET A 1 358 ? 14.380 -15.433 -5.036 1.00 87.88 358 MET A O 1
ATOM 2942 N N . ALA A 1 359 ? 14.270 -14.415 -7.038 1.00 87.19 359 ALA A N 1
ATOM 2943 C CA . ALA A 1 359 ? 14.199 -13.068 -6.478 1.00 87.19 359 ALA A CA 1
ATOM 2944 C C . ALA A 1 359 ? 12.946 -12.891 -5.607 1.00 87.19 359 ALA A C 1
ATOM 2946 O O . ALA A 1 359 ? 13.051 -12.439 -4.468 1.00 87.19 359 ALA A O 1
ATOM 2947 N N . GLN A 1 360 ? 11.785 -13.344 -6.089 1.00 88.44 360 GLN A N 1
ATOM 2948 C CA . GLN A 1 360 ? 10.531 -13.278 -5.338 1.00 88.44 360 GLN A CA 1
ATOM 2949 C C . GLN A 1 360 ? 10.566 -14.140 -4.065 1.00 88.44 360 GLN A C 1
ATOM 2951 O O . GLN A 1 360 ? 10.066 -13.712 -3.035 1.00 88.44 360 GLN A O 1
ATOM 2956 N N . LYS A 1 361 ? 11.239 -15.300 -4.050 1.00 85.12 361 LYS A N 1
ATOM 2957 C CA . LYS A 1 361 ? 11.454 -16.089 -2.813 1.00 85.12 361 LYS A CA 1
ATOM 2958 C C . LYS A 1 361 ? 12.361 -15.412 -1.782 1.00 85.12 361 LYS A C 1
ATOM 2960 O O . LYS A 1 361 ? 12.246 -15.687 -0.584 1.00 85.12 361 LYS A O 1
ATOM 2965 N N . VAL A 1 362 ? 13.312 -14.596 -2.235 1.00 80.00 362 VAL A N 1
ATOM 2966 C CA . VAL A 1 362 ? 14.219 -13.843 -1.354 1.00 80.00 362 VAL A CA 1
ATOM 2967 C C . VAL A 1 362 ? 13.510 -12.625 -0.765 1.00 80.00 362 VAL A C 1
ATOM 2969 O O . VAL A 1 362 ? 13.670 -12.356 0.425 1.00 80.00 362 VAL A O 1
ATOM 2972 N N . ASN A 1 363 ? 12.713 -11.931 -1.580 1.00 77.38 363 ASN A N 1
ATOM 2973 C CA . ASN A 1 363 ? 11.985 -10.726 -1.180 1.00 77.38 363 ASN A CA 1
ATOM 2974 C C . ASN A 1 363 ? 10.644 -11.029 -0.502 1.00 77.38 363 ASN A C 1
ATOM 2976 O O . ASN A 1 363 ? 10.151 -10.211 0.260 1.00 77.38 363 ASN A O 1
ATOM 2980 N N . SER A 1 364 ? 10.055 -12.203 -0.729 1.00 75.69 364 SER A N 1
ATOM 2981 C CA . SER A 1 364 ? 8.876 -12.624 0.013 1.00 75.69 364 SER A CA 1
ATOM 2982 C C . SER A 1 364 ? 9.272 -13.089 1.402 1.00 75.69 364 SER A C 1
ATOM 2984 O O . SER A 1 364 ? 10.180 -13.906 1.603 1.00 75.69 364 SER A O 1
ATOM 2986 N N . ARG A 1 365 ? 8.544 -12.579 2.381 1.00 69.56 365 ARG A N 1
ATOM 2987 C CA . ARG A 1 365 ? 8.712 -12.948 3.780 1.00 69.56 365 ARG A CA 1
ATOM 2988 C C . ARG A 1 365 ? 7.426 -13.458 4.424 1.00 69.56 365 ARG A C 1
ATOM 2990 O O . ARG A 1 365 ? 7.402 -13.702 5.627 1.00 69.56 365 ARG A O 1
ATOM 2997 N N . TYR A 1 366 ? 6.383 -13.638 3.622 1.00 60.06 366 TYR A N 1
ATOM 2998 C CA . TYR A 1 366 ? 5.240 -14.478 3.951 1.00 60.06 366 TYR A CA 1
ATOM 2999 C C . TYR A 1 366 ? 5.701 -15.942 3.812 1.00 60.06 366 TYR A C 1
ATOM 3001 O O . TYR A 1 366 ? 5.462 -16.573 2.787 1.00 60.06 366 TYR A O 1
ATOM 3009 N N . LYS A 1 367 ? 6.493 -16.443 4.771 1.00 54.88 367 LYS A N 1
ATOM 3010 C CA . LYS A 1 367 ? 7.178 -17.747 4.676 1.00 54.88 367 LYS A CA 1
ATOM 3011 C C . LYS A 1 367 ? 6.609 -18.816 5.581 1.00 54.88 367 LYS A C 1
ATOM 3013 O O . LYS A 1 367 ? 6.197 -18.516 6.718 1.00 54.88 367 LYS A O 1
#

Mean predicted aligned error: 13.79 Å

Radius of gyration: 28.43 Å; Cα contacts (8 Å, |Δi|>4): 588; chains: 1; bounding box: 64×75×86 Å